Protein 6DUB (pdb70)

Secondary structure (P-SEA, 3-state):
ccccccaaaaaaaaaaaaaaaaccccccccccccccaaaaaaaaaaaaaaacccccccccccccccccccccccccccccccccccccccccaaaaaaaaaaaccccccccccccccccccccccccccbbbbccccccccaaaaaaaaaaaaaaccccbbbbbbbbbcccccccccccbbbbbcaaaaaaaaaaaccccccccccccccccccbbbbbbcc/cccaaaaaaaaaaaaaaaccccccccccccccaaaaaaaaaaaaaaaccccccbbbccccccccccccccccccccccccbbbbbcccaaaaaaaaaaaccccccccccccccccccccccccccbbbbccccccccaaaaaaaaaaaaaaccccbbbbbbbbbbccbbbbbcccbbbbbcaaaaaaaaaaacccccbbbbbccccccccbbbbbbcc/cccc/cccc

InterPro domains:
  IPR008576 Alpha-N-methyltransferase NTM1 [PF05891] (66-277)
  IPR008576 Alpha-N-methyltransferase NTM1 [PTHR12753] (60-278)
  IPR029063 S-adenosyl-L-methionine-dependent methyltransferase superfamily [G3DSA:3.40.50.150] (57-278)
  IPR029063 S-adenosyl-L-methionine-dependent methyltransferase superfamily [SSF53335] (60-277)

Solvent-accessible surface area: 20149 Å² total; per-residue (Å²): 34,6,100,54,10,38,61,9,83,91,14,1,36,37,40,4,89,70,74,48,100,142,21,83,31,65,53,100,12,46,1,43,136,21,61,108,9,10,61,33,1,20,114,16,0,87,105,5,2,173,91,31,18,35,55,136,64,134,1,30,49,55,16,0,0,3,1,22,10,5,1,0,10,10,0,77,57,4,0,9,96,59,3,97,28,0,5,0,0,13,53,19,86,56,6,8,123,56,0,97,94,33,4,132,153,44,26,138,57,12,89,30,62,28,61,110,14,7,48,136,10,93,1,28,156,122,99,0,3,0,0,0,0,11,47,21,3,10,21,5,14,63,82,28,0,51,42,0,0,40,58,0,91,89,0,12,71,135,78,5,5,0,0,0,0,10,18,6,8,236,115,28,58,95,47,46,40,91,9,0,11,15,15,8,16,42,110,52,3,71,30,10,2,159,117,9,48,5,95,53,78,17,76,67,114,12,76,66,33,52,133,121,11,22,67,2,50,1,0,0,0,84,84,44,72,2,77,138,6,4,36,36,24,3,87,84,70,47,109,143,22,82,32,65,52,101,12,47,1,44,135,20,58,108,10,12,76,34,0,11,109,9,0,47,111,2,3,149,78,36,16,30,53,138,89,112,2,29,50,72,13,0,0,3,1,21,9,5,1,0,9,10,0,75,61,2,0,10,92,58,6,94,28,0,2,0,0,12,52,20,96,60,7,3,111,61,0,96,98,36,4,139,148,56,23,141,54,12,97,28,66,36,56,109,15,7,47,133,10,91,2,46,150,112,99,0,3,0,0,0,0,12,48,21,4,8,21,5,6,30,171,28,0,49,41,0,0,40,59,0,120,83,0,12,58,124,107,4,6,0,0,0,0,10,16,3,8,193,84,36,38,96,58,40,56,95,11,2,11,8,14,6,16,45,114,66,3,95,15,10,1,159,124,9,47,5,88,41,81,14,50,78,108,4,98,63,37,53,177,120,13,22,19,3,57,5,0,0,0,74,16,58,173,64,14,57,173,68

Radius of gyration: 28.06 Å; Cα contacts (8 Å, |Δi|>4): 954; chains: 4; bounding box: 58×60×81 Å

Organism: Homo sapiens (NCBI:txid9606)

GO terms:
  GO:0071885 N-terminal protein N-methyltransferase activity (F, IDA)
  GO:0005634 nucleus (C, IDA)

Nearest PDB structures (foldseek):
  6dub-assembly2_B  TM=1.001E+00  e=4.608E-47  Homo sapiens
  5ubb-assembly1_A-2  TM=9.686E-01  e=2.635E-43  Homo sapiens
  6wh8-assembly1_B  TM=9.628E-01  e=1.482E-32  Homo sapiens
  6kdq-assembly1_A  TM=9.641E-01  e=3.650E-32  Homo sapiens
  2ex4-assembly1_B  TM=9.625E-01  e=4.287E-31  Homo sapiens

B-factor: mean 16.98, std 6.82, range [5.74, 83.51]

Structure (mmCIF, N/CA/C/O backbone):
data_6DUB
#
_entry.id   6DUB
#
_cell.length_a   44.359
_cell.length_b   44.359
_cell.length_c   262.058
_cell.angle_alpha   90.000
_cell.angle_beta   90.000
_cell.angle_gamma   90.000
#
_symmetry.space_group_name_H-M   'P 43'
#
loop_
_entity.id
_entity.type
_entity.pdbx_description
1 polymer 'Alpha N-terminal protein methyltransferase 1B'
2 polymer RCC1
3 non-polymer S-ADENOSYL-L-HOMOCYSTEINE
4 non-polymer GLYCEROL
5 non-polymer 'UNKNOWN ATOM OR ION'
6 water water
#
loop_
_atom_site.group_PDB
_atom_site.id
_atom_site.type_symbol
_atom_site.label_atom_id
_atom_site.label_alt_id
_atom_site.label_comp_id
_atom_site.label_asym_id
_atom_site.label_entity_id
_atom_site.label_seq_id
_atom_site.pdbx_PDB_ins_code
_atom_site.Cartn_x
_atom_site.Cartn_y
_atom_site.Cartn_z
_atom_site.occupancy
_atom_site.B_iso_or_equiv
_atom_site.auth_seq_id
_atom_site.auth_comp_id
_atom_site.auth_asym_id
_atom_site.auth_atom_id
_atom_site.pdbx_PDB_model_num
ATOM 1 N N A GLY A 1 1 ? 31.556 16.022 169.565 0.30 11.53 57 GLY A N 1
ATOM 2 C CA A GLY A 1 1 ? 32.315 14.768 169.766 0.30 17.07 57 GLY A CA 1
ATOM 3 C C . GLY A 1 1 ? 32.193 14.456 171.211 1.00 21.56 57 GLY A C 1
ATOM 4 O O . GLY A 1 1 ? 31.070 14.320 171.725 1.00 21.63 57 GLY A O 1
ATOM 5 N N . THR A 1 2 ? 33.310 14.365 171.897 1.00 17.74 58 THR A N 1
ATOM 6 C CA . THR A 1 2 ? 33.235 13.934 173.313 1.00 17.46 58 THR A CA 1
ATOM 7 C C . THR A 1 2 ? 33.417 15.050 174.311 1.00 18.42 58 THR A C 1
ATOM 8 O O . THR A 1 2 ? 33.517 14.784 175.493 1.00 17.70 58 THR A O 1
ATOM 12 N N . SER A 1 3 ? 33.477 16.306 173.879 1.00 17.46 59 SER A N 1
ATOM 13 C CA . SER A 1 3 ? 33.787 17.440 174.759 1.00 16.74 59 SER A CA 1
ATOM 14 C C . SER A 1 3 ? 32.750 17.573 175.880 1.00 18.03 59 SER A C 1
ATOM 15 O O . SER A 1 3 ? 33.103 17.953 177.003 1.00 22.96 59 SER A O 1
ATOM 18 N N . GLN A 1 4 ? 31.472 17.210 175.646 1.00 19.37 60 GLN A N 1
ATOM 19 C CA . GLN A 1 4 ? 30.460 17.336 176.724 1.00 20.41 60 GLN A CA 1
ATOM 20 C C . GLN A 1 4 ? 30.485 16.091 177.612 1.00 19.48 60 GLN A C 1
ATOM 21 O O . GLN A 1 4 ? 30.439 16.201 178.859 1.00 21.87 60 GLN A O 1
ATOM 23 N N . VAL A 1 5 ? 30.636 14.904 177.019 1.00 19.00 61 VAL A N 1
ATOM 24 C CA . VAL A 1 5 ? 30.548 13.709 177.806 1.00 20.04 61 VAL A CA 1
ATOM 25 C C . VAL A 1 5 ? 31.766 13.609 178.724 1.00 19.30 61 VAL A C 1
ATOM 26 O O . VAL A 1 5 ? 31.656 13.050 179.833 1.00 25.11 61 VAL A O 1
ATOM 30 N N . ILE A 1 6 ? 32.918 14.151 178.330 1.00 19.34 62 ILE A N 1
ATOM 31 C CA . ILE A 1 6 ? 34.115 14.114 179.153 1.00 24.64 62 ILE A CA 1
ATOM 32 C C . ILE A 1 6 ? 34.169 15.236 180.195 1.00 23.14 62 ILE A C 1
ATOM 33 O O . ILE A 1 6 ? 35.099 15.208 180.985 1.00 20.43 62 ILE A O 1
ATOM 35 N N . ASN A 1 7 ? 33.214 16.196 180.181 1.00 19.48 63 ASN A N 1
ATOM 36 C CA . ASN A 1 7 ? 33.069 17.193 181.233 1.00 17.30 63 ASN A CA 1
ATOM 37 C C . ASN A 1 7 ? 32.392 16.489 182.411 1.00 16.01 63 ASN A C 1
ATOM 38 O O . ASN A 1 7 ? 31.174 16.332 182.444 1.00 17.09 63 ASN A O 1
ATOM 43 N N . GLY A 1 8 ? 33.199 16.050 183.358 1.00 15.37 64 GLY A N 1
ATOM 44 C CA . GLY A 1 8 ? 32.730 15.234 184.437 1.00 15.31 64 GLY A CA 1
ATOM 45 C C . GLY A 1 8 ? 31.642 15.901 185.264 1.00 14.56 64 GLY A C 1
ATOM 46 O O . GLY A 1 8 ? 30.705 15.230 185.695 1.00 15.60 64 GLY A O 1
ATOM 47 N N . GLU A 1 9 ? 31.814 17.187 185.555 1.00 14.68 65 GLU A N 1
ATOM 48 C CA A GLU A 1 9 ? 30.836 17.938 186.293 0.50 15.06 65 GLU A CA 1
ATOM 49 C CA B GLU A 1 9 ? 30.822 17.866 186.335 0.50 15.01 65 GLU A CA 1
ATOM 50 C C . GLU A 1 9 ? 29.490 17.945 185.583 1.00 15.06 65 GLU A C 1
ATOM 51 O O . GLU A 1 9 ? 28.456 17.734 186.167 1.00 14.44 65 GLU A O 1
ATOM 59 N N . MET A 1 10 ? 29.530 18.302 184.305 1.00 14.32 66 MET A N 1
ATOM 60 C CA . MET A 1 10 ? 28.310 18.351 183.499 1.00 15.13 66 MET A CA 1
ATOM 61 C C . MET A 1 10 ? 27.617 17.016 183.490 1.00 15.09 66 MET A C 1
ATOM 62 O O . MET A 1 10 ? 26.405 16.949 183.648 1.00 14.60 66 MET A O 1
ATOM 67 N N . GLN A 1 11 ? 28.365 15.931 183.325 1.00 14.34 67 GLN A N 1
ATOM 68 C CA . GLN A 1 11 ? 27.762 14.598 183.278 1.00 15.48 67 GLN A CA 1
ATOM 69 C C . GLN A 1 11 ? 27.246 14.192 184.648 1.00 13.80 67 GLN A C 1
ATOM 70 O O . GLN A 1 11 ? 26.250 13.491 184.769 1.00 14.76 67 GLN A O 1
ATOM 76 N N . PHE A 1 12 ? 27.943 14.585 185.705 1.00 12.94 68 PHE A N 1
ATOM 77 C CA . PHE A 1 12 ? 27.511 14.275 187.074 1.00 13.58 68 PHE A CA 1
ATOM 78 C C . PHE A 1 12 ? 26.111 14.807 187.310 1.00 11.84 68 PHE A C 1
ATOM 79 O O . PHE A 1 12 ? 25.259 14.116 187.854 1.00 14.43 68 PHE A O 1
ATOM 87 N N . TYR A 1 13 ? 25.870 16.061 186.940 1.00 12.06 69 TYR A N 1
ATOM 88 C CA . TYR A 1 13 ? 24.559 16.642 187.103 1.00 12.70 69 TYR A CA 1
ATOM 89 C C . TYR A 1 13 ? 23.561 16.056 186.104 1.00 12.76 69 TYR A C 1
ATOM 90 O O . TYR A 1 13 ? 22.403 15.769 186.448 1.00 13.75 69 TYR A O 1
ATOM 99 N N . ALA A 1 14 ? 23.943 15.872 184.824 1.00 12.95 70 ALA A N 1
ATOM 100 C CA . ALA A 1 14 ? 23.016 15.368 183.829 1.00 13.54 70 ALA A CA 1
ATOM 101 C C . ALA A 1 14 ? 22.512 13.977 184.153 1.00 13.08 70 ALA A C 1
ATOM 102 O O . ALA A 1 14 ? 21.338 13.666 183.997 1.00 14.78 70 ALA A O 1
ATOM 104 N N . ARG A 1 15 ? 23.413 13.110 184.594 1.00 13.47 71 ARG A N 1
ATOM 105 C CA . ARG A 1 15 ? 23.038 11.744 184.920 1.00 13.50 71 ARG A CA 1
ATOM 106 C C . ARG A 1 15 ? 22.126 11.681 186.157 1.00 14.28 71 ARG A C 1
ATOM 107 O O . ARG A 1 15 ? 21.275 10.793 186.212 1.00 15.07 71 ARG A O 1
ATOM 115 N N . ALA A 1 16 ? 22.279 12.593 187.095 1.00 12.46 72 ALA A N 1
ATOM 116 C CA . ALA A 1 16 ? 21.400 12.602 188.259 1.00 11.68 72 ALA A CA 1
ATOM 117 C C . ALA A 1 16 ? 19.965 12.976 187.822 1.00 12.67 72 ALA A C 1
ATOM 118 O O . ALA A 1 16 ? 18.985 12.371 188.278 1.00 13.91 72 ALA A O 1
ATOM 120 N N . LYS A 1 17 ? 19.845 13.935 186.891 1.00 13.40 73 LYS A N 1
ATOM 121 C CA . LYS A 1 17 ? 18.521 14.285 186.386 1.00 14.93 73 LYS A CA 1
ATOM 122 C C . LYS A 1 17 ? 17.884 13.138 185.683 1.00 16.58 73 LYS A C 1
ATOM 123 O O . LYS A 1 17 ? 16.699 12.873 185.874 1.00 16.99 73 LYS A O 1
ATOM 129 N N . LEU A 1 18 ? 18.656 12.437 184.872 1.00 15.37 74 LEU A N 1
ATOM 130 C CA . LEU A 1 18 ? 18.106 11.282 184.176 1.00 16.15 74 LEU A CA 1
ATOM 131 C C . LEU A 1 18 ? 17.637 10.190 185.174 1.00 15.99 74 LEU A C 1
ATOM 132 O O . LEU A 1 18 ? 16.666 9.510 184.919 1.00 18.80 74 LEU A O 1
ATOM 137 N N . PHE A 1 19 ? 18.368 10.007 186.276 1.00 15.16 75 PHE A N 1
ATOM 138 C CA . PHE A 1 19 ? 17.954 9.069 187.294 1.00 13.89 75 PHE A CA 1
ATOM 139 C C . PHE A 1 19 ? 16.589 9.489 187.882 1.00 14.29 75 PHE A C 1
ATOM 140 O O . PHE A 1 19 ? 15.686 8.655 187.947 1.00 15.12 75 PHE A O 1
ATOM 148 N N . TYR A 1 20 ? 16.470 10.747 188.342 1.00 13.38 76 TYR A N 1
ATOM 149 C CA . TYR A 1 20 ? 15.250 11.135 189.017 1.00 13.86 76 TYR A CA 1
ATOM 150 C C . TYR A 1 20 ? 14.057 11.240 188.069 1.00 14.40 76 TYR A C 1
ATOM 151 O O . TYR A 1 20 ? 12.923 11.147 188.528 1.00 15.68 76 TYR A O 1
ATOM 160 N N . GLN A 1 21 ? 14.279 11.404 186.769 1.00 15.44 77 GLN A N 1
ATOM 161 C CA . GLN A 1 21 ? 13.198 11.322 185.803 1.00 17.60 77 GLN A CA 1
ATOM 162 C C . GLN A 1 21 ? 12.433 9.983 185.880 1.00 18.60 77 GLN A C 1
ATOM 163 O O . GLN A 1 21 ? 11.265 9.918 185.446 1.00 20.96 77 GLN A O 1
ATOM 169 N N . GLU A 1 22 ? 13.066 8.908 186.348 1.00 17.29 78 GLU A N 1
ATOM 170 C CA . GLU A 1 22 ? 12.454 7.590 186.412 1.00 18.39 78 GLU A CA 1
ATOM 171 C C . GLU A 1 22 ? 12.102 7.144 187.826 1.00 15.47 78 GLU A C 1
ATOM 172 O O . GLU A 1 22 ? 11.652 6.019 188.014 1.00 21.33 78 GLU A O 1
ATOM 178 N N . VAL A 1 23 ? 12.302 8.018 188.821 1.00 16.06 79 VAL A N 1
ATOM 179 C CA . VAL A 1 23 ? 11.953 7.714 190.213 1.00 15.07 79 VAL A CA 1
ATOM 180 C C . VAL A 1 23 ? 10.478 8.078 190.406 1.00 14.76 79 VAL A C 1
ATOM 181 O O . VAL A 1 23 ? 10.069 9.215 190.130 1.00 16.33 79 VAL A O 1
ATOM 185 N N . PRO A 1 24 ? 9.674 7.131 190.948 1.00 15.90 80 PRO A N 1
ATOM 186 C CA . PRO A 1 24 ? 8.264 7.485 191.206 1.00 17.54 80 PRO A CA 1
ATOM 187 C C . PRO A 1 24 ? 8.150 8.570 192.267 1.00 14.45 80 PRO A C 1
ATOM 188 O O . PRO A 1 24 ? 8.951 8.642 193.218 1.00 15.26 80 PRO A O 1
ATOM 192 N N . ALA A 1 25 ? 7.149 9.417 192.093 1.00 14.95 81 ALA A N 1
ATOM 193 C CA . ALA A 1 25 ? 6.937 10.552 192.975 1.00 14.95 81 ALA A CA 1
ATOM 194 C C . ALA A 1 25 ? 6.106 10.091 194.203 1.00 13.91 81 ALA A C 1
ATOM 195 O O . ALA A 1 25 ? 4.937 10.499 194.409 1.00 15.39 81 ALA A O 1
ATOM 197 N N . THR A 1 26 ? 6.740 9.253 195.011 1.00 13.56 82 THR A N 1
ATOM 198 C CA . THR A 1 26 ? 6.142 8.587 196.136 1.00 14.33 82 THR A CA 1
ATOM 199 C C . THR A 1 26 ? 7.197 8.457 197.244 1.00 13.52 82 THR A C 1
ATOM 200 O O . THR A 1 26 ? 8.393 8.610 196.998 1.00 13.04 82 THR A O 1
ATOM 204 N N . GLU A 1 27 ? 6.777 8.157 198.459 1.00 13.32 83 GLU A N 1
ATOM 205 C CA . GLU A 1 27 ? 7.702 7.993 199.553 1.00 13.49 83 GLU A CA 1
ATOM 206 C C . GLU A 1 27 ? 8.679 6.894 199.211 1.00 13.98 83 GLU A C 1
ATOM 207 O O . GLU A 1 27 ? 9.904 7.017 199.529 1.00 13.38 83 GLU A O 1
ATOM 213 N N . GLU A 1 28 ? 8.205 5.782 198.648 1.00 14.46 84 GLU A N 1
ATOM 214 C CA . GLU A 1 28 ? 9.147 4.733 198.260 1.00 14.35 84 GLU A CA 1
ATOM 215 C C . GLU A 1 28 ? 10.180 5.273 197.261 1.00 14.12 84 GLU A C 1
ATOM 216 O O . GLU A 1 28 ? 11.382 4.932 197.365 1.00 15.47 84 GLU A O 1
ATOM 222 N N . GLY A 1 29 ? 9.733 6.005 196.265 1.00 14.85 85 GLY A N 1
ATOM 223 C CA . GLY A 1 29 ? 10.688 6.602 195.331 1.00 15.37 85 GLY A CA 1
ATOM 224 C C . GLY A 1 29 ? 11.742 7.443 196.035 1.00 13.21 85 GLY A C 1
ATOM 225 O O . GLY A 1 29 ? 12.933 7.370 195.734 1.00 14.63 85 GLY A O 1
ATOM 226 N N . MET A 1 30 ? 11.328 8.240 197.003 1.00 12.65 86 MET A N 1
ATOM 227 C CA . MET A 1 30 ? 12.220 9.110 197.742 1.00 12.44 86 MET A CA 1
ATOM 228 C C . MET A 1 30 ? 13.280 8.358 198.509 1.00 12.01 86 MET A C 1
ATOM 229 O O . MET A 1 30 ? 14.439 8.783 198.628 1.00 14.95 86 MET A O 1
ATOM 234 N N . MET A 1 31 ? 12.858 7.197 199.023 1.00 11.76 87 MET A N 1
ATOM 235 C CA . MET A 1 31 ? 13.694 6.365 199.879 1.00 11.91 87 MET A CA 1
ATOM 236 C C . MET A 1 31 ? 14.563 5.348 199.108 1.00 12.48 87 MET A C 1
ATOM 237 O O . MET A 1 31 ? 15.295 4.576 199.745 1.00 12.83 87 MET A O 1
ATOM 242 N N . GLY A 1 32 ? 14.472 5.362 197.796 1.00 13.44 88 GLY A N 1
ATOM 243 C CA . GLY A 1 32 ? 15.243 4.417 197.020 1.00 14.90 88 GLY A CA 1
ATOM 244 C C . GLY A 1 32 ? 14.915 3.000 197.394 1.00 15.63 88 GLY A C 1
ATOM 245 O O . GLY A 1 32 ? 13.726 2.607 197.468 1.00 16.37 88 GLY A O 1
ATOM 246 N N . ASN A 1 33 ? 15.945 2.220 197.685 1.00 14.87 89 ASN A N 1
ATOM 247 C CA . ASN A 1 33 ? 15.706 0.833 198.038 1.00 14.67 89 ASN A CA 1
ATOM 248 C C . ASN A 1 33 ? 15.396 0.608 199.514 1.00 14.70 89 ASN A C 1
ATOM 249 O O . ASN A 1 33 ? 15.355 -0.579 199.947 1.00 17.08 89 ASN A O 1
ATOM 254 N N . PHE A 1 34 ? 15.088 1.667 200.258 1.00 13.66 90 PHE A N 1
ATOM 255 C CA . PHE A 1 34 ? 15.008 1.573 201.726 1.00 12.77 90 PHE A CA 1
ATOM 256 C C . PHE A 1 34 ? 13.752 2.207 202.350 1.00 12.52 90 PHE A C 1
ATOM 257 O O . PHE A 1 34 ? 13.856 2.919 203.383 1.00 13.68 90 PHE A O 1
ATOM 265 N N . ILE A 1 35 ? 12.577 1.987 201.790 1.00 12.71 91 ILE A N 1
ATOM 266 C CA . ILE A 1 35 ? 11.375 2.564 202.375 1.00 12.96 91 ILE A CA 1
ATOM 267 C C . ILE A 1 35 ? 11.194 2.215 203.850 1.00 13.35 91 ILE A C 1
ATOM 268 O O . ILE A 1 35 ? 10.696 3.036 204.626 1.00 14.08 91 ILE A O 1
ATOM 273 N N . GLU A 1 36 ? 11.611 1.015 204.246 1.00 13.90 92 GLU A N 1
ATOM 274 C CA . GLU A 1 36 ? 11.501 0.599 205.645 1.00 14.80 92 GLU A CA 1
ATOM 275 C C . GLU A 1 36 ? 12.338 1.442 206.603 1.00 14.07 92 GLU A C 1
ATOM 276 O O . GLU A 1 36 ? 12.116 1.382 207.817 1.00 15.33 92 GLU A O 1
ATOM 282 N N . LEU A 1 37 ? 13.275 2.259 206.095 1.00 12.04 93 LEU A N 1
ATOM 283 C CA . LEU A 1 37 ? 14.068 3.156 206.927 1.00 11.88 93 LEU A CA 1
ATOM 284 C C . LEU A 1 37 ? 13.494 4.553 207.038 1.00 10.56 93 LEU A C 1
ATOM 285 O O . LEU A 1 37 ? 14.031 5.339 207.796 1.00 11.02 93 LEU A O 1
ATOM 290 N N . SER A 1 38 ? 12.349 4.837 206.395 1.00 11.17 94 SER A N 1
ATOM 291 C CA . SER A 1 38 ? 11.756 6.157 206.534 1.00 11.10 94 SER A CA 1
ATOM 292 C C . SER A 1 38 ? 11.362 6.401 208.001 1.00 10.80 94 SER A C 1
ATOM 293 O O . SER A 1 38 ? 11.606 7.498 208.525 1.00 10.74 94 SER A O 1
ATOM 296 N N . SER A 1 39 ? 10.721 5.413 208.637 1.00 11.42 95 SER A N 1
ATOM 297 C CA . SER A 1 39 ? 10.304 5.565 210.015 1.00 11.83 95 SER A CA 1
ATOM 298 C C . SER A 1 39 ? 11.444 5.861 211.008 1.00 11.20 95 SER A C 1
ATOM 299 O O . SER A 1 39 ? 11.363 6.879 211.710 1.00 12.35 95 SER A O 1
ATOM 302 N N . PRO A 1 40 ? 12.534 5.069 211.038 1.00 10.78 96 PRO A N 1
ATOM 303 C CA . PRO A 1 40 ? 13.637 5.427 211.967 1.00 11.05 96 PRO A CA 1
ATOM 304 C C . PRO A 1 40 ? 14.303 6.749 211.561 1.00 9.99 96 PRO A C 1
ATOM 305 O O . PRO A 1 40 ? 14.779 7.477 212.428 1.00 10.24 96 PRO A O 1
ATOM 309 N N . ASP A 1 41 ? 14.373 7.053 210.249 1.00 9.54 97 ASP A N 1
ATOM 310 C CA . ASP A 1 41 ? 14.914 8.323 209.815 1.00 9.49 97 ASP A CA 1
ATOM 311 C C . ASP A 1 41 ? 14.138 9.464 210.445 1.00 8.96 97 ASP A C 1
ATOM 312 O O . ASP A 1 41 ? 14.683 10.394 211.000 1.00 9.35 97 ASP A O 1
ATOM 317 N N . ILE A 1 42 ? 12.827 9.424 210.317 1.00 9.17 98 ILE A N 1
ATOM 318 C CA . ILE A 1 42 ? 11.951 10.486 210.823 1.00 9.30 98 ILE A CA 1
ATOM 319 C C . ILE A 1 42 ? 12.092 10.617 212.332 1.00 9.04 98 ILE A C 1
ATOM 320 O O . ILE A 1 42 ? 12.190 11.720 212.848 1.00 9.46 98 ILE A O 1
ATOM 325 N N . GLN A 1 43 ? 12.076 9.482 213.033 1.00 9.47 99 GLN A N 1
ATOM 326 C CA . GLN A 1 43 ? 12.143 9.571 214.490 1.00 9.48 99 GLN A CA 1
ATOM 327 C C . GLN A 1 43 ? 13.435 10.230 214.935 1.00 9.38 99 GLN A C 1
ATOM 328 O O . GLN A 1 43 ? 13.436 11.033 215.871 1.00 10.33 99 GLN A O 1
ATOM 334 N N . ALA A 1 44 ? 14.550 9.884 214.289 1.00 9.70 100 ALA A N 1
ATOM 335 C CA . ALA A 1 44 ? 15.822 10.481 214.613 1.00 9.77 100 ALA A CA 1
ATOM 336 C C . ALA A 1 44 ? 15.842 11.975 214.293 1.00 9.97 100 ALA A C 1
ATOM 337 O O . ALA A 1 44 ? 16.362 12.806 215.070 1.00 10.21 100 ALA A O 1
ATOM 339 N N . SER A 1 45 ? 15.248 12.347 213.153 1.00 9.79 101 SER A N 1
ATOM 340 C CA . SER A 1 45 ? 15.160 13.749 212.802 1.00 9.32 101 SER A CA 1
ATOM 341 C C . SER A 1 45 ? 14.299 14.570 213.792 1.00 9.57 101 SER A C 1
ATOM 342 O O . SER A 1 45 ? 14.660 15.695 214.154 1.00 10.01 101 SER A O 1
ATOM 345 N N . GLN A 1 46 ? 13.193 13.993 214.233 1.00 10.29 102 GLN A N 1
ATOM 346 C CA . GLN A 1 46 ? 12.359 14.650 215.225 1.00 10.18 102 GLN A CA 1
ATOM 347 C C . GLN A 1 46 ? 13.118 14.903 216.527 1.00 10.82 102 GLN A C 1
ATOM 348 O O . GLN A 1 46 ? 13.021 15.994 217.110 1.00 12.31 102 GLN A O 1
ATOM 354 N N . LYS A 1 47 ? 13.871 13.884 216.969 1.00 10.98 103 LYS A N 1
ATOM 355 C CA . LYS A 1 47 ? 14.631 13.963 218.227 1.00 12.23 103 LYS A CA 1
ATOM 356 C C . LYS A 1 47 ? 15.742 14.984 218.129 1.00 11.46 103 LYS A C 1
ATOM 357 O O . LYS A 1 47 ? 16.059 15.637 219.105 1.00 13.91 103 LYS A O 1
ATOM 363 N N . PHE A 1 48 ? 16.368 15.075 216.961 1.00 10.02 104 PHE A N 1
ATOM 364 C CA . PHE A 1 48 ? 17.498 16.015 216.778 1.00 11.06 104 PHE A CA 1
ATOM 365 C C . PHE A 1 48 ? 16.978 17.436 216.641 1.00 10.61 104 PHE A C 1
ATOM 366 O O . PHE A 1 48 ? 17.488 18.339 217.307 1.00 12.35 104 PHE A O 1
ATOM 374 N N . LEU A 1 49 ? 15.990 17.654 215.759 1.00 10.89 105 LEU A N 1
ATOM 375 C CA . LEU A 1 49 ? 15.487 19.010 215.496 1.00 11.37 105 LEU A CA 1
ATOM 376 C C . LEU A 1 49 ? 15.084 19.745 216.763 1.00 10.89 105 LEU A C 1
ATOM 377 O O . LEU A 1 49 ? 15.385 20.924 216.945 1.00 11.92 105 LEU A O 1
ATOM 382 N N . ARG A 1 50 ? 14.423 19.015 217.664 1.00 10.83 106 ARG A N 1
ATOM 383 C CA . ARG A 1 50 ? 13.815 19.661 218.831 1.00 11.38 106 ARG A CA 1
ATOM 384 C C . ARG A 1 50 ? 14.885 20.183 219.803 1.00 12.20 106 ARG A C 1
ATOM 385 O O . ARG A 1 50 ? 14.574 21.040 220.628 1.00 13.97 106 ARG A O 1
ATOM 393 N N . LYS A 1 51 ? 16.124 19.724 219.677 1.00 11.52 107 LYS A N 1
ATOM 394 C CA . LYS A 1 51 ? 17.192 20.207 220.518 1.00 13.48 107 LYS A CA 1
ATOM 395 C C . LYS A 1 51 ? 17.688 21.584 220.077 1.00 13.06 107 LYS A C 1
ATOM 396 O O . LYS A 1 51 ? 18.377 22.256 220.860 1.00 18.01 107 LYS A O 1
ATOM 402 N N . PHE A 1 52 ? 17.313 22.043 218.881 1.00 13.53 108 PHE A N 1
ATOM 403 C CA . PHE A 1 52 ? 17.891 23.275 218.321 1.00 14.14 108 PHE A CA 1
ATOM 404 C C . PHE A 1 52 ? 16.872 24.312 218.019 1.00 14.43 108 PHE A C 1
ATOM 405 O O . PHE A 1 52 ? 17.260 25.394 217.530 1.00 16.40 108 PHE A O 1
ATOM 413 N N . VAL A 1 53 ? 15.585 24.055 218.251 1.00 14.90 109 VAL A N 1
ATOM 414 C CA . VAL A 1 53 ? 14.551 25.044 218.059 1.00 17.11 109 VAL A CA 1
ATOM 415 C C . VAL A 1 53 ? 13.781 25.307 219.350 1.00 22.16 109 VAL A C 1
ATOM 416 O O . VAL A 1 53 ? 13.788 24.498 220.295 1.00 21.59 109 VAL A O 1
ATOM 420 N N . GLY A 1 54 ? 13.101 26.454 219.400 1.00 23.05 110 GLY A N 1
ATOM 421 C CA . GLY A 1 54 ? 12.342 26.813 220.608 1.00 33.67 110 GLY A CA 1
ATOM 422 C C . GLY A 1 54 ? 13.056 27.595 221.723 1.00 37.76 110 GLY A C 1
ATOM 423 O O . GLY A 1 54 ? 14.063 27.168 222.267 1.00 36.34 110 GLY A O 1
ATOM 424 N N . GLY A 1 55 ? 12.517 28.744 222.112 1.00 41.82 111 GLY A N 1
ATOM 425 C CA . GLY A 1 55 ? 13.045 29.416 223.275 1.00 46.60 111 GLY A CA 1
ATOM 426 C C . GLY A 1 55 ? 14.395 30.101 223.068 1.00 44.59 111 GLY A C 1
ATOM 427 O O . GLY A 1 55 ? 14.956 30.042 221.970 1.00 74.48 111 GLY A O 1
ATOM 428 N N A PRO A 1 56 ? 15.009 30.570 224.172 0.50 39.67 112 PRO A N 1
ATOM 429 N N B PRO A 1 56 ? 14.823 30.885 224.078 0.50 41.27 112 PRO A N 1
ATOM 430 C CA A PRO A 1 56 ? 16.191 31.453 224.198 0.50 36.84 112 PRO A CA 1
ATOM 431 C CA B PRO A 1 56 ? 15.836 31.953 224.034 0.50 38.98 112 PRO A CA 1
ATOM 432 C C A PRO A 1 56 ? 17.428 31.001 223.416 0.50 36.11 112 PRO A C 1
ATOM 433 C C B PRO A 1 56 ? 17.142 31.677 223.288 0.50 28.10 112 PRO A C 1
ATOM 434 O O A PRO A 1 56 ? 18.034 29.980 223.754 0.50 45.15 112 PRO A O 1
ATOM 435 O O B PRO A 1 56 ? 17.690 32.536 222.717 0.50 52.41 112 PRO A O 1
ATOM 442 N N A GLY A 1 57 ? 17.790 31.803 222.407 0.50 26.29 113 GLY A N 1
ATOM 443 N N B GLY A 1 57 ? 17.632 30.448 223.426 0.50 30.97 113 GLY A N 1
ATOM 444 C CA A GLY A 1 57 ? 19.042 31.680 221.627 0.50 22.74 113 GLY A CA 1
ATOM 445 C CA B GLY A 1 57 ? 18.917 30.070 222.847 0.50 25.91 113 GLY A CA 1
ATOM 446 C C A GLY A 1 57 ? 18.939 30.584 220.569 0.50 26.28 113 GLY A C 1
ATOM 447 C C B GLY A 1 57 ? 18.731 29.000 221.794 0.50 23.81 113 GLY A C 1
ATOM 448 O O A GLY A 1 57 ? 19.775 30.501 219.667 0.50 29.22 113 GLY A O 1
ATOM 449 O O B GLY A 1 57 ? 19.569 28.111 221.649 0.50 31.26 113 GLY A O 1
ATOM 450 N N A ARG A 1 58 ? 17.885 29.765 220.677 0.50 28.30 114 ARG A N 1
ATOM 451 N N B ARG A 1 58 ? 17.610 29.090 221.066 0.50 24.16 114 ARG A N 1
ATOM 452 C CA A ARG A 1 58 ? 17.644 28.566 219.830 0.50 25.34 114 ARG A CA 1
ATOM 453 C CA B ARG A 1 58 ? 17.345 28.238 219.917 0.50 20.85 114 ARG A CA 1
ATOM 454 C C . ARG A 1 58 ? 16.798 29.010 218.645 1.00 19.46 114 ARG A C 1
ATOM 455 O O . ARG A 1 58 ? 16.330 30.159 218.669 1.00 23.05 114 ARG A O 1
ATOM 470 N N . ALA A 1 59 ? 16.735 28.265 217.527 1.00 17.95 115 ALA A N 1
ATOM 471 C CA . ALA A 1 59 ? 16.103 28.789 216.323 1.00 15.87 115 ALA A CA 1
ATOM 472 C C . ALA A 1 59 ? 14.614 28.950 216.526 1.00 13.94 115 ALA A C 1
ATOM 473 O O . ALA A 1 59 ? 13.995 28.246 217.353 1.00 16.29 115 ALA A O 1
ATOM 475 N N . GLY A 1 60 ? 14.005 29.847 215.750 1.00 15.15 116 GLY A N 1
ATOM 476 C CA . GLY A 1 60 ? 12.581 30.017 215.749 1.00 14.10 116 GLY A CA 1
ATOM 477 C C . GLY A 1 60 ? 11.855 28.919 215.049 1.00 14.74 116 GLY A C 1
ATOM 478 O O . GLY A 1 60 ? 12.480 27.995 214.507 1.00 15.49 116 GLY A O 1
ATOM 479 N N . THR A 1 61 ? 10.549 29.067 215.033 1.00 14.99 117 THR A N 1
ATOM 480 C CA . THR A 1 61 ? 9.680 28.019 214.468 1.00 15.70 117 THR A CA 1
ATOM 481 C C . THR A 1 61 ? 8.669 28.569 213.466 1.00 16.40 117 THR A C 1
ATOM 482 O O . THR A 1 61 ? 7.607 27.987 213.285 1.00 15.63 117 THR A O 1
ATOM 486 N N . ASP A 1 62 ? 8.983 29.690 212.828 1.00 16.10 118 ASP A N 1
ATOM 487 C CA A ASP A 1 62 ? 8.047 30.263 211.887 0.50 14.93 118 ASP A CA 1
ATOM 488 C CA B ASP A 1 62 ? 8.070 30.303 211.845 0.50 14.81 118 ASP A CA 1
ATOM 489 C C . ASP A 1 62 ? 8.201 29.686 210.450 1.00 13.81 118 ASP A C 1
ATOM 490 O O . ASP A 1 62 ? 7.194 29.430 209.798 1.00 16.86 118 ASP A O 1
ATOM 495 N N . CYS A 1 63 ? 9.430 29.503 209.952 1.00 14.45 119 CYS A N 1
ATOM 496 C CA . CYS A 1 63 ? 9.572 29.143 208.544 1.00 13.98 119 CYS A CA 1
ATOM 497 C C . CYS A 1 63 ? 10.810 28.290 208.308 1.00 12.20 119 CYS A C 1
ATOM 498 O O . CYS A 1 63 ? 11.891 28.563 208.799 1.00 13.73 119 CYS A O 1
ATOM 501 N N . ALA A 1 64 ? 10.608 27.199 207.565 1.00 11.63 120 ALA A N 1
ATOM 502 C CA . ALA A 1 64 ? 11.715 26.310 207.186 1.00 10.60 120 ALA A CA 1
ATOM 503 C C . ALA A 1 64 ? 11.747 26.092 205.691 1.00 11.04 120 ALA A C 1
ATOM 504 O O . ALA A 1 64 ? 10.717 26.152 205.032 1.00 12.15 120 ALA A O 1
ATOM 506 N N . LEU A 1 65 ? 12.955 25.788 205.207 1.00 10.33 121 LEU A N 1
ATOM 507 C CA . LEU A 1 65 ? 13.195 25.429 203.802 1.00 11.21 121 LEU A CA 1
ATOM 508 C C . LEU A 1 65 ? 13.617 23.961 203.734 1.00 11.16 121 LEU A C 1
ATOM 509 O O . LEU A 1 65 ? 14.560 23.553 204.413 1.00 12.01 121 LEU A O 1
ATOM 514 N N . ASP A 1 66 ? 12.987 23.212 202.864 1.00 9.80 122 ASP A N 1
ATOM 515 C CA . ASP A 1 66 ? 13.256 21.797 202.639 1.00 10.38 122 ASP A CA 1
ATOM 516 C C . ASP A 1 66 ? 14.000 21.672 201.293 1.00 9.83 122 ASP A C 1
ATOM 517 O O . ASP A 1 66 ? 13.402 21.858 200.246 1.00 10.81 122 ASP A O 1
ATOM 522 N N . CYS A 1 67 ? 15.330 21.451 201.379 1.00 10.33 123 CYS A N 1
ATOM 523 C CA . CYS A 1 67 ? 16.206 21.476 200.204 1.00 10.76 123 CYS A CA 1
ATOM 524 C C . CYS A 1 67 ? 16.353 20.053 199.653 1.00 10.57 123 CYS A C 1
ATOM 525 O O . CYS A 1 67 ? 16.622 19.087 200.369 1.00 11.60 123 CYS A O 1
ATOM 528 N N . GLY A 1 68 ? 16.329 19.929 198.309 1.00 10.32 124 GLY A N 1
ATOM 529 C CA . GLY A 1 68 ? 16.263 18.626 197.713 1.00 10.41 124 GLY A CA 1
ATOM 530 C C . GLY A 1 68 ? 15.004 17.927 198.249 1.00 9.77 124 GLY A C 1
ATOM 531 O O . GLY A 1 68 ? 15.041 16.733 198.639 1.00 11.02 124 GLY A O 1
ATOM 532 N N . SER A 1 69 ? 13.876 18.661 198.292 1.00 9.72 125 SER A N 1
ATOM 533 C CA . SER A 1 69 ? 12.689 18.186 199.002 1.00 10.10 125 SER A CA 1
ATOM 534 C C . SER A 1 69 ? 12.141 16.907 198.430 1.00 9.90 125 SER A C 1
ATOM 535 O O . SER A 1 69 ? 11.371 16.220 199.129 1.00 10.49 125 SER A O 1
ATOM 538 N N . GLY A 1 70 ? 12.297 16.690 197.132 1.00 10.52 126 GLY A N 1
ATOM 539 C CA . GLY A 1 70 ? 11.466 15.704 196.470 1.00 10.99 126 GLY A CA 1
ATOM 540 C C . GLY A 1 70 ? 10.003 16.122 196.649 1.00 10.36 126 GLY A C 1
ATOM 541 O O . GLY A 1 70 ? 9.646 17.306 196.593 1.00 11.25 126 GLY A O 1
ATOM 542 N N . ILE A 1 71 ? 9.184 15.107 196.905 1.00 11.06 127 ILE A N 1
ATOM 543 C CA . ILE A 1 71 ? 7.727 15.346 197.125 1.00 11.59 127 ILE A CA 1
ATOM 544 C C . ILE A 1 71 ? 7.417 15.973 198.485 1.00 11.42 127 ILE A C 1
ATOM 545 O O . ILE A 1 71 ? 6.244 16.328 198.746 1.00 12.57 127 ILE A O 1
ATOM 550 N N . GLY A 1 72 ? 8.431 16.139 199.338 1.00 10.83 128 GLY A N 1
ATOM 551 C CA . GLY A 1 72 ? 8.250 16.731 200.648 1.00 11.33 128 GLY A CA 1
ATOM 552 C C . GLY A 1 72 ? 8.085 15.797 201.813 1.00 10.09 128 GLY A C 1
ATOM 553 O O . GLY A 1 72 ? 7.447 16.150 202.821 1.00 10.97 128 GLY A O 1
ATOM 554 N N . ARG A 1 73 ? 8.709 14.620 201.763 1.00 10.97 129 ARG A N 1
ATOM 555 C CA . ARG A 1 73 ? 8.632 13.673 202.886 1.00 10.82 129 ARG A CA 1
ATOM 556 C C . ARG A 1 73 ? 9.104 14.297 204.208 1.00 10.63 129 ARG A C 1
ATOM 557 O O . ARG A 1 73 ? 8.480 14.110 205.251 1.00 11.01 129 ARG A O 1
ATOM 565 N N . VAL A 1 74 ? 10.223 15.048 204.169 1.00 9.97 130 VAL A N 1
ATOM 566 C CA . VAL A 1 74 ? 10.702 15.671 205.374 1.00 10.11 130 VAL A CA 1
ATOM 567 C C . VAL A 1 74 ? 9.746 16.795 205.814 1.00 9.46 130 VAL A C 1
ATOM 568 O O . VAL A 1 74 ? 9.474 16.938 206.997 1.00 9.92 130 VAL A O 1
ATOM 572 N N . SER A 1 75 ? 9.254 17.577 204.859 1.00 10.85 131 SER A N 1
ATOM 573 C CA . SER A 1 75 ? 8.261 18.596 205.191 1.00 11.34 131 SER A CA 1
ATOM 574 C C . SER A 1 75 ? 7.035 18.024 205.876 1.00 10.11 131 SER A C 1
ATOM 575 O O . SER A 1 75 ? 6.604 18.544 206.904 1.00 11.04 131 SER A O 1
ATOM 578 N N . LYS A 1 76 ? 6.480 16.934 205.361 1.00 10.31 132 LYS A N 1
ATOM 579 C CA . LYS A 1 76 ? 5.267 16.354 205.979 1.00 10.96 132 LYS A CA 1
ATOM 580 C C . LYS A 1 76 ? 5.582 15.832 207.372 1.00 10.72 132 LYS A C 1
ATOM 581 O O . LYS A 1 76 ? 4.849 16.092 208.351 1.00 11.69 132 LYS A O 1
ATOM 587 N N . HIS A 1 77 ? 6.656 15.067 207.487 1.00 10.41 133 HIS A N 1
ATOM 588 C CA . HIS A 1 77 ? 6.811 14.283 208.700 1.00 10.83 133 HIS A CA 1
ATOM 589 C C . HIS A 1 77 ? 7.617 14.982 209.794 1.00 10.75 133 HIS A C 1
ATOM 590 O O . HIS A 1 77 ? 7.493 14.614 210.962 1.00 11.78 133 HIS A O 1
ATOM 597 N N . VAL A 1 78 ? 8.462 15.940 209.418 1.00 10.11 134 VAL A N 1
ATOM 598 C CA . VAL A 1 78 ? 9.413 16.576 210.351 1.00 10.72 134 VAL A CA 1
ATOM 599 C C . VAL A 1 78 ? 9.147 18.064 210.508 1.00 10.30 134 VAL A C 1
ATOM 600 O O . VAL A 1 78 ? 9.151 18.582 211.623 1.00 11.43 134 VAL A O 1
ATOM 604 N N . LEU A 1 79 ? 9.002 18.787 209.394 1.00 10.33 135 LEU A N 1
ATOM 605 C CA . LEU A 1 79 ? 8.984 20.238 209.443 1.00 10.17 135 LEU A CA 1
ATOM 606 C C . LEU A 1 79 ? 7.622 20.848 209.724 1.00 10.91 135 LEU A C 1
ATOM 607 O O . LEU A 1 79 ? 7.469 21.652 210.637 1.00 12.09 135 LEU A O 1
ATOM 612 N N . LEU A 1 80 ? 6.622 20.461 208.951 1.00 10.61 136 LEU A N 1
ATOM 613 C CA . LEU A 1 80 ? 5.293 21.036 209.111 1.00 11.67 136 LEU A CA 1
ATOM 614 C C . LEU A 1 80 ? 4.681 20.857 210.499 1.00 13.05 136 LEU A C 1
ATOM 615 O O . LEU A 1 80 ? 3.943 21.729 210.951 1.00 14.50 136 LEU A O 1
ATOM 620 N N . PRO A 1 81 ? 5.022 19.792 211.249 1.00 11.84 137 PRO A N 1
ATOM 621 C CA . PRO A 1 81 ? 4.508 19.677 212.613 1.00 13.12 137 PRO A CA 1
ATOM 622 C C . PRO A 1 81 ? 5.132 20.641 213.591 1.00 13.40 137 PRO A C 1
ATOM 623 O O . PRO A 1 81 ? 4.631 20.779 214.719 1.00 15.12 137 PRO A O 1
ATOM 627 N N . VAL A 1 82 ? 6.227 21.300 213.191 1.00 13.19 138 VAL A N 1
ATOM 628 C CA . VAL A 1 82 ? 6.988 22.198 214.042 1.00 12.72 138 VAL A CA 1
ATOM 629 C C . VAL A 1 82 ? 6.913 23.656 213.604 1.00 13.43 138 VAL A C 1
ATOM 630 O O . VAL A 1 82 ? 6.839 24.539 214.461 1.00 15.93 138 VAL A O 1
ATOM 634 N N . PHE A 1 83 ? 6.973 23.899 212.292 1.00 12.61 139 PHE A N 1
ATOM 635 C CA . PHE A 1 83 ? 7.065 25.271 211.731 1.00 12.36 139 PHE A CA 1
ATOM 636 C C . PHE A 1 83 ? 5.708 25.724 211.243 1.00 14.24 139 PHE A C 1
ATOM 637 O O . PHE A 1 83 ? 4.942 24.908 210.710 1.00 16.39 139 PHE A O 1
ATOM 645 N N . ASN A 1 84 ? 5.469 27.037 211.313 1.00 13.96 140 ASN A N 1
ATOM 646 C CA . ASN A 1 84 ? 4.220 27.569 210.811 1.00 16.62 140 ASN A CA 1
ATOM 647 C C . ASN A 1 84 ? 4.113 27.512 209.300 1.00 18.30 140 ASN A C 1
ATOM 648 O O . ASN A 1 84 ? 3.004 27.490 208.790 1.00 22.95 140 ASN A O 1
ATOM 653 N N . SER A 1 85 ? 5.229 27.569 208.591 1.00 16.55 141 SER A N 1
ATOM 654 C CA . SER A 1 85 ? 5.238 27.373 207.161 1.00 18.24 141 SER A CA 1
ATOM 655 C C . SER A 1 85 ? 6.541 26.823 206.696 1.00 14.07 141 SER A C 1
ATOM 656 O O . SER A 1 85 ? 7.573 26.924 207.362 1.00 14.08 141 SER A O 1
ATOM 659 N N . VAL A 1 86 ? 6.486 26.261 205.507 1.00 12.82 142 VAL A N 1
ATOM 660 C CA A VAL A 1 86 ? 7.633 25.681 204.903 0.50 13.15 142 VAL A CA 1
ATOM 661 C CA B VAL A 1 86 ? 7.673 25.722 204.825 0.50 12.54 142 VAL A CA 1
ATOM 662 C C . VAL A 1 86 ? 7.667 26.113 203.388 1.00 12.29 142 VAL A C 1
ATOM 663 O O . VAL A 1 86 ? 6.625 26.483 202.793 1.00 14.08 142 VAL A O 1
ATOM 670 N N . GLU A 1 87 ? 8.872 26.062 202.809 1.00 12.06 143 GLU A N 1
ATOM 671 C CA . GLU A 1 87 ? 9.061 26.166 201.390 1.00 12.86 143 GLU A CA 1
ATOM 672 C C . GLU A 1 87 ? 9.904 24.985 200.956 1.00 11.76 143 GLU A C 1
ATOM 673 O O . GLU A 1 87 ? 10.738 24.512 201.714 1.00 12.25 143 GLU A O 1
ATOM 679 N N . LEU A 1 88 ? 9.724 24.582 199.719 1.00 11.15 144 LEU A N 1
ATOM 680 C CA . LEU A 1 88 ? 10.456 23.463 199.129 1.00 11.24 144 LEU A CA 1
ATOM 681 C C . LEU A 1 88 ? 11.310 23.965 198.005 1.00 10.87 144 LEU A C 1
ATOM 682 O O . LEU A 1 88 ? 10.925 24.848 197.269 1.00 13.24 144 LEU A O 1
ATOM 687 N N . VAL A 1 89 ? 12.510 23.351 197.873 1.00 10.26 145 VAL A N 1
ATOM 688 C CA . VAL A 1 89 ? 13.290 23.545 196.667 1.00 10.72 145 VAL A CA 1
ATOM 689 C C . VAL A 1 89 ? 13.778 22.214 196.177 1.00 10.27 145 VAL A C 1
ATOM 690 O O . VAL A 1 89 ? 14.325 21.410 196.927 1.00 11.07 145 VAL A O 1
ATOM 694 N N . ASP A 1 90 ? 13.575 21.967 194.888 1.00 11.39 146 ASP A N 1
ATOM 695 C CA . ASP A 1 90 ? 14.010 20.743 194.216 1.00 11.20 146 ASP A CA 1
ATOM 696 C C . ASP A 1 90 ? 14.205 21.000 192.743 1.00 11.68 146 ASP A C 1
ATOM 697 O O . ASP A 1 90 ? 13.524 21.875 192.204 1.00 13.22 146 ASP A O 1
ATOM 702 N N . MET A 1 91 ? 15.098 20.267 192.094 1.00 11.32 147 MET A N 1
ATOM 703 C CA . MET A 1 91 ? 15.257 20.437 190.652 1.00 11.52 147 MET A CA 1
ATOM 704 C C . MET A 1 91 ? 14.145 19.830 189.828 1.00 14.16 147 MET A C 1
ATOM 705 O O . MET A 1 91 ? 14.026 20.201 188.641 1.00 15.31 147 MET A O 1
ATOM 710 N N . MET A 1 92 ? 13.381 18.896 190.384 1.00 13.24 148 MET A N 1
ATOM 711 C CA . MET A 1 92 ? 12.385 18.159 189.584 1.00 14.58 148 MET A CA 1
ATOM 712 C C . MET A 1 92 ? 11.022 18.783 189.692 1.00 13.73 148 MET A C 1
ATOM 713 O O . MET A 1 92 ? 10.356 18.703 190.721 1.00 13.92 148 MET A O 1
ATOM 718 N N . GLU A 1 93 ? 10.547 19.323 188.577 1.00 15.77 149 GLU A N 1
ATOM 719 C CA . GLU A 1 93 ? 9.189 19.864 188.508 1.00 16.44 149 GLU A CA 1
ATOM 720 C C . GLU A 1 93 ? 8.186 18.755 188.854 1.00 16.54 149 GLU A C 1
ATOM 721 O O . GLU A 1 93 ? 7.179 19.022 189.517 1.00 18.84 149 GLU A O 1
ATOM 726 N N . SER A 1 94 ? 8.445 17.540 188.404 1.00 17.58 150 SER A N 1
ATOM 727 C CA . SER A 1 94 ? 7.574 16.364 188.644 1.00 17.73 150 SER A CA 1
ATOM 728 C C . SER A 1 94 ? 7.315 16.195 190.154 1.00 17.20 150 SER A C 1
ATOM 729 O O . SER A 1 94 ? 6.173 15.977 190.629 1.00 16.77 150 SER A O 1
ATOM 732 N N . PHE A 1 95 ? 8.376 16.296 190.951 1.00 14.51 151 PHE A N 1
ATOM 733 C CA . PHE A 1 95 ? 8.242 16.060 192.379 1.00 12.50 151 PHE A CA 1
ATOM 734 C C . PHE A 1 95 ? 7.546 17.209 193.031 1.00 13.55 151 PHE A C 1
ATOM 735 O O . PHE A 1 95 ? 6.750 17.007 193.965 1.00 13.99 151 PHE A O 1
ATOM 743 N N . LEU A 1 96 ? 7.838 18.424 192.598 1.00 13.89 152 LEU A N 1
ATOM 744 C CA . LEU A 1 96 ? 7.225 19.617 193.208 1.00 13.44 152 LEU A CA 1
ATOM 745 C C . LEU A 1 96 ? 5.717 19.693 192.861 1.00 15.17 152 LEU A C 1
ATOM 746 O O . LEU A 1 96 ? 4.890 20.117 193.677 1.00 16.41 152 LEU A O 1
ATOM 751 N N . LEU A 1 97 ? 5.323 19.230 191.662 1.00 15.32 153 LEU A N 1
ATOM 752 C CA . LEU A 1 97 ? 3.903 19.115 191.313 1.00 16.63 153 LEU A CA 1
ATOM 753 C C . LEU A 1 97 ? 3.234 18.091 192.255 1.00 15.32 153 LEU A C 1
ATOM 754 O O . LEU A 1 97 ? 2.153 18.322 192.776 1.00 16.18 153 LEU A O 1
ATOM 759 N N . GLU A 1 98 ? 3.817 16.934 192.416 1.00 15.27 154 GLU A N 1
ATOM 760 C CA . GLU A 1 98 ? 3.244 15.914 193.282 1.00 15.64 154 GLU A CA 1
ATOM 761 C C . GLU A 1 98 ? 3.224 16.359 194.729 1.00 14.07 154 GLU A C 1
ATOM 762 O O . GLU A 1 98 ? 2.299 16.019 195.496 1.00 14.58 154 GLU A O 1
ATOM 768 N N . ALA A 1 99 ? 4.208 17.162 195.123 1.00 12.99 155 ALA A N 1
ATOM 769 C CA . ALA A 1 99 ? 4.220 17.689 196.486 1.00 13.83 155 ALA A CA 1
ATOM 770 C C . ALA A 1 99 ? 2.942 18.433 196.838 1.00 13.31 155 ALA A C 1
ATOM 771 O O . ALA A 1 99 ? 2.516 18.407 198.010 1.00 13.63 155 ALA A O 1
ATOM 773 N N . GLN A 1 100 ? 2.337 19.137 195.884 1.00 15.14 156 GLN A N 1
ATOM 774 C CA . GLN A 1 100 ? 1.085 19.828 196.138 1.00 15.82 156 GLN A CA 1
ATOM 775 C C . GLN A 1 100 ? 0.015 18.853 196.552 1.00 15.55 156 GLN A C 1
ATOM 776 O O . GLN A 1 100 ? -0.874 19.208 197.307 1.00 18.32 156 GLN A O 1
ATOM 782 N N . ASN A 1 101 ? 0.018 17.644 196.017 1.00 14.76 157 ASN A N 1
ATOM 783 C CA . ASN A 1 101 ? -0.942 16.616 196.434 1.00 15.60 157 ASN A CA 1
ATOM 784 C C . ASN A 1 101 ? -0.501 15.953 197.734 1.00 14.02 157 ASN A C 1
ATOM 785 O O . ASN A 1 101 ? -1.289 15.778 198.651 1.00 14.82 157 ASN A O 1
ATOM 790 N N . TYR A 1 102 ? 0.763 15.527 197.806 1.00 12.96 158 TYR A N 1
ATOM 791 C CA . TYR A 1 102 ? 1.286 14.872 199.012 1.00 12.05 158 TYR A CA 1
ATOM 792 C C . TYR A 1 102 ? 1.093 15.732 200.253 1.00 12.52 158 TYR A C 1
ATOM 793 O O . TYR A 1 102 ? 0.820 15.176 201.326 1.00 13.30 158 TYR A O 1
ATOM 802 N N . LEU A 1 103 ? 1.316 17.052 200.135 1.00 12.84 159 LEU A N 1
ATOM 803 C CA . LEU A 1 103 ? 1.228 17.985 201.266 1.00 11.93 159 LEU A CA 1
ATOM 804 C C . LEU A 1 103 ? -0.128 18.701 201.385 1.00 12.74 159 LEU A C 1
ATOM 805 O O . LEU A 1 103 ? -0.267 19.685 202.094 1.00 14.92 159 LEU A O 1
ATOM 810 N N . GLN A 1 104 ? -1.130 18.194 200.658 1.00 12.83 160 GLN A N 1
ATOM 811 C CA A GLN A 1 104 ? -2.397 18.951 200.547 0.50 14.63 160 GLN A CA 1
ATOM 812 C CA B GLN A 1 104 ? -2.413 18.914 200.533 0.50 14.01 160 GLN A CA 1
ATOM 813 C C . GLN A 1 104 ? -2.996 19.273 201.900 1.00 14.89 160 GLN A C 1
ATOM 814 O O . GLN A 1 104 ? -3.594 20.343 202.074 1.00 16.78 160 GLN A O 1
ATOM 825 N N . VAL A 1 105 ? -2.898 18.353 202.867 1.00 14.56 161 VAL A N 1
ATOM 826 C CA . VAL A 1 105 ? -3.580 18.572 204.151 1.00 15.70 161 VAL A CA 1
ATOM 827 C C . VAL A 1 105 ? -3.091 19.868 204.772 1.00 15.95 161 VAL A C 1
ATOM 828 O O . VAL A 1 105 ? -3.871 20.579 205.412 1.00 19.41 161 VAL A O 1
ATOM 832 N N . LYS A 1 106 ? -1.807 20.198 204.592 1.00 15.44 162 LYS A N 1
ATOM 833 C CA A LYS A 1 106 ? -1.256 21.489 205.040 0.50 18.18 162 LYS A CA 1
ATOM 834 C CA B LY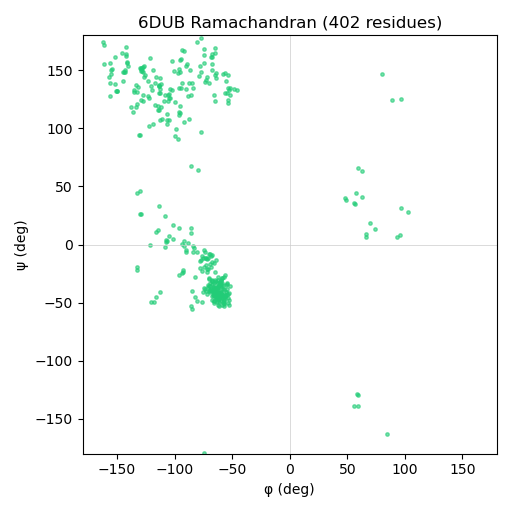S A 1 106 ? -1.278 21.497 205.074 0.50 18.80 162 LYS A CA 1
ATOM 835 C C . LYS A 1 106 ? -0.818 22.360 203.870 1.00 19.13 162 LYS A C 1
ATOM 836 O O . LYS A 1 106 ? 0.166 23.144 203.952 1.00 18.44 162 LYS A O 1
ATOM 843 N N . GLY A 1 107 ? -1.538 22.272 202.750 1.00 15.55 163 GLY A N 1
ATOM 844 C CA . GLY A 1 107 ? -1.089 22.905 201.519 1.00 17.51 163 GLY A CA 1
ATOM 845 C C . GLY A 1 107 ? -0.942 24.403 201.603 1.00 19.79 163 GLY A C 1
ATOM 846 O O . GLY A 1 107 ? -0.145 24.989 200.895 1.00 20.77 163 GLY A O 1
ATOM 847 N N . ASP A 1 108 ? -1.811 25.030 202.398 1.00 19.74 164 ASP A N 1
ATOM 848 C CA . ASP A 1 108 ? -1.780 26.470 202.621 1.00 19.71 164 ASP A CA 1
ATOM 849 C C . ASP A 1 108 ? -0.596 26.926 203.467 1.00 20.86 164 ASP A C 1
ATOM 850 O O . ASP A 1 108 ? -0.313 28.118 203.485 1.00 22.12 164 ASP A O 1
ATOM 855 N N . LYS A 1 109 ? 0.127 25.980 204.097 1.00 19.52 165 LYS A N 1
ATOM 856 C CA A LYS A 1 109 ? 1.309 26.291 204.920 0.50 17.52 165 LYS A CA 1
ATOM 857 C CA B LYS A 1 109 ? 1.319 26.281 204.885 0.50 16.40 165 LYS A CA 1
ATOM 858 C C . LYS A 1 109 ? 2.592 26.105 204.080 1.00 15.31 165 LYS A C 1
ATOM 859 O O . LYS A 1 109 ? 3.690 26.352 204.591 1.00 18.51 165 LYS A O 1
ATOM 870 N N . VAL A 1 110 ? 2.451 25.679 202.829 1.00 15.72 166 VAL A N 1
ATOM 871 C CA . VAL A 1 110 ? 3.575 25.522 201.900 1.00 15.40 166 VAL A CA 1
ATOM 872 C C . VAL A 1 110 ? 3.591 26.775 201.027 1.00 17.68 166 VAL A C 1
ATOM 873 O O . VAL A 1 110 ? 2.783 26.915 200.090 1.00 21.29 166 VAL A O 1
ATOM 877 N N . GLU A 1 111 ? 4.464 27.726 201.369 1.00 17.22 167 GLU A N 1
ATOM 878 C CA A GLU A 1 111 ? 4.371 29.067 200.774 0.50 18.72 167 GLU A CA 1
ATOM 879 C CA B GLU A 1 111 ? 4.354 29.048 200.758 0.50 17.77 167 GLU A CA 1
ATOM 880 C C . GLU A 1 111 ? 4.984 29.169 199.386 1.00 18.32 167 GLU A C 1
ATOM 881 O O . GLU A 1 111 ? 4.661 30.065 198.641 1.00 25.09 167 GLU A O 1
ATOM 886 N N . SER A 1 112 ? 5.930 28.310 199.070 1.00 17.51 168 SER A N 1
ATOM 887 C CA . SER A 1 112 ? 6.552 28.352 197.746 1.00 20.34 168 SER A CA 1
ATOM 888 C C . SER A 1 112 ? 7.099 26.982 197.412 1.00 16.58 168 SER A C 1
ATOM 889 O O . SER A 1 112 ? 7.534 26.252 198.302 1.00 16.30 168 SER A O 1
ATOM 892 N N . TYR A 1 113 ? 7.051 26.678 196.121 1.00 16.37 169 TYR A N 1
ATOM 893 C CA . TYR A 1 113 ? 7.703 25.499 195.522 1.00 17.76 169 TYR A CA 1
ATOM 894 C C . TYR A 1 113 ? 8.725 25.990 194.511 1.00 16.87 169 TYR A C 1
ATOM 895 O O . TYR A 1 113 ? 8.358 26.440 193.419 1.00 24.20 169 TYR A O 1
ATOM 904 N N . HIS A 1 114 ? 9.986 25.944 194.890 1.00 13.85 170 HIS A N 1
ATOM 905 C CA . HIS A 1 114 ? 11.092 26.580 194.135 1.00 14.78 170 HIS A CA 1
ATOM 906 C C . HIS A 1 114 ? 11.703 25.480 193.257 1.00 13.38 170 HIS A C 1
ATOM 907 O O . HIS A 1 114 ? 12.291 24.530 193.781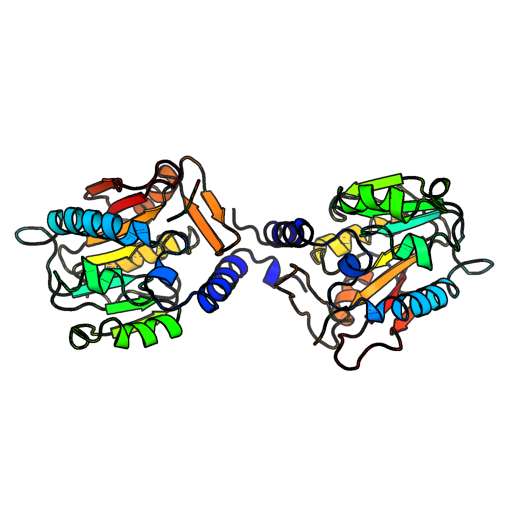 1.00 13.94 170 HIS A O 1
ATOM 914 N N . CYS A 1 115 ? 11.591 25.602 191.946 1.00 13.76 171 CYS A N 1
ATOM 915 C CA . CYS A 1 115 ? 12.148 24.606 191.037 1.00 13.75 171 CYS A CA 1
ATOM 916 C C . CYS A 1 115 ? 13.503 25.054 190.544 1.00 14.10 171 CYS A C 1
ATOM 917 O O . CYS A 1 115 ? 13.585 25.821 189.572 1.00 16.49 171 CYS A O 1
ATOM 920 N N . TYR A 1 116 ? 14.536 24.663 191.271 1.00 13.29 172 TYR A N 1
ATOM 921 C CA . TYR A 1 116 ? 15.912 24.997 190.964 1.00 13.28 172 TYR A CA 1
ATOM 922 C C . TYR A 1 116 ? 16.814 23.844 191.330 1.00 12.69 172 TYR A C 1
ATOM 923 O O . TYR A 1 116 ? 16.595 23.154 192.317 1.00 13.71 172 TYR A O 1
ATOM 932 N N . SER A 1 117 ? 17.898 23.700 190.576 1.00 13.50 173 SER A N 1
ATOM 933 C CA . SER A 1 117 ? 19.039 22.937 191.086 1.00 12.92 173 SER A CA 1
ATOM 934 C C . SER A 1 117 ? 19.735 23.746 192.160 1.00 11.50 173 SER A C 1
ATOM 935 O O . SER A 1 117 ? 19.874 24.981 192.072 1.00 12.77 173 SER A O 1
ATOM 938 N N . LEU A 1 118 ? 20.200 23.067 193.221 1.00 11.53 174 LEU A N 1
ATOM 939 C CA . LEU A 1 118 ? 20.723 23.784 194.372 1.00 11.69 174 LEU A CA 1
ATOM 940 C C . LEU A 1 118 ? 21.929 24.612 194.011 1.00 11.13 174 LEU A C 1
ATOM 941 O O . LEU A 1 118 ? 22.143 25.702 194.552 1.00 11.53 174 LEU A O 1
ATOM 946 N N . GLN A 1 119 ? 22.765 24.111 193.090 1.00 12.08 175 GLN A N 1
ATOM 947 C CA . GLN A 1 119 ? 23.964 24.839 192.670 1.00 13.07 175 GLN A CA 1
ATOM 948 C C . GLN A 1 119 ? 23.622 26.116 191.906 1.00 14.00 175 GLN A C 1
ATOM 949 O O . GLN A 1 119 ? 24.529 26.929 191.630 1.00 17.69 175 GLN A O 1
ATOM 955 N N . GLU A 1 120 ? 22.345 26.318 191.559 1.00 13.35 176 GLU A N 1
ATOM 956 C CA . GLU A 1 120 ? 21.874 27.531 190.895 1.00 15.20 176 GLU A CA 1
ATOM 957 C C . GLU A 1 120 ? 20.888 28.311 191.778 1.00 15.75 176 GLU A C 1
ATOM 958 O O . GLU A 1 120 ? 20.274 29.267 191.329 1.00 20.22 176 GLU A O 1
ATOM 964 N N . PHE A 1 121 ? 20.749 27.961 193.045 1.00 13.32 177 PHE A N 1
ATOM 965 C CA . PHE A 1 121 ? 19.714 28.482 193.931 1.00 13.04 177 PHE A CA 1
ATOM 966 C C . PHE A 1 121 ? 20.338 29.321 195.011 1.00 13.64 177 PHE A C 1
ATOM 967 O O . PHE A 1 121 ? 21.314 28.902 195.692 1.00 12.95 177 PHE A O 1
ATOM 975 N N . THR A 1 122 ? 19.740 30.503 195.239 1.00 13.95 178 THR A N 1
ATOM 976 C CA . THR A 1 122 ? 20.100 31.361 196.365 1.00 14.94 178 THR A CA 1
ATOM 977 C C . THR A 1 122 ? 18.938 31.359 197.338 1.00 13.25 178 THR A C 1
ATOM 978 O O . THR A 1 122 ? 17.895 31.938 197.041 1.00 14.20 178 THR A O 1
ATOM 982 N N . PRO A 1 123 ? 19.065 30.700 198.497 1.00 13.44 179 PRO A N 1
ATOM 983 C CA . PRO A 1 123 ? 17.979 30.778 199.465 1.00 13.54 179 PRO A CA 1
ATOM 984 C C . PRO A 1 123 ? 17.618 32.217 199.798 1.00 14.51 179 PRO A C 1
ATOM 985 O O . PRO A 1 123 ? 18.450 33.016 200.101 1.00 14.09 179 PRO A O 1
ATOM 989 N N . PRO A 1 124 ? 16.315 32.558 199.733 1.00 14.65 180 PRO A N 1
ATOM 990 C CA . PRO A 1 124 ? 15.929 33.898 200.015 1.00 15.18 180 PRO A CA 1
ATOM 991 C C . PRO A 1 124 ? 16.524 34.449 201.299 1.00 15.03 180 PRO A C 1
ATOM 992 O O . PRO A 1 124 ? 16.463 33.860 202.370 1.00 14.18 180 PRO A O 1
ATOM 996 N N . PHE A 1 125 ? 17.027 35.657 201.161 1.00 14.71 181 PHE A N 1
ATOM 997 C CA . PHE A 1 125 ? 17.785 36.339 202.213 1.00 13.71 181 PHE A CA 1
ATOM 998 C C . PHE A 1 125 ? 17.045 36.408 203.534 1.00 13.76 181 PHE A C 1
ATOM 999 O O . PHE A 1 125 ? 15.952 36.929 203.615 1.00 15.27 181 PHE A O 1
ATOM 1007 N N . ARG A 1 126 ? 17.673 35.861 204.560 1.00 13.08 182 ARG A N 1
ATOM 1008 C CA . ARG A 1 126 ? 17.193 35.900 205.934 1.00 13.23 182 ARG A CA 1
ATOM 1009 C C . ARG A 1 126 ? 15.724 35.497 206.085 1.00 14.68 182 ARG A C 1
ATOM 1010 O O . ARG A 1 126 ? 15.014 36.043 206.901 1.00 17.65 182 ARG A O 1
ATOM 1018 N N . ARG A 1 127 ? 15.295 34.505 205.323 1.00 13.58 183 ARG A N 1
ATOM 1019 C CA . ARG A 1 127 ? 13.898 34.092 205.368 1.00 13.57 183 ARG A CA 1
ATOM 1020 C C . ARG A 1 127 ? 13.590 32.946 206.328 1.00 13.02 183 ARG A C 1
ATOM 1021 O O . ARG A 1 127 ? 12.427 32.772 206.795 1.00 14.91 183 ARG A O 1
ATOM 1035 N N . TYR A 1 128 ? 14.587 32.110 206.647 1.00 12.34 184 TYR A N 1
ATOM 1036 C CA . TYR A 1 128 ? 14.296 30.822 207.233 1.00 11.76 184 TYR A CA 1
ATOM 1037 C C . TYR A 1 128 ? 14.865 30.701 208.633 1.00 12.34 184 TYR A C 1
ATOM 1038 O O . TYR A 1 128 ? 16.022 31.088 208.931 1.00 13.07 184 TYR A O 1
ATOM 1047 N N . ASP A 1 129 ? 14.083 30.111 209.519 1.00 12.55 185 ASP A N 1
ATOM 1048 C CA . ASP A 1 129 ? 14.552 29.699 210.843 1.00 12.23 185 ASP A CA 1
ATOM 1049 C C . ASP A 1 129 ? 15.403 28.445 210.744 1.00 11.95 185 ASP A C 1
ATOM 1050 O O . ASP A 1 129 ? 16.402 28.292 211.482 1.00 12.33 185 ASP A O 1
ATOM 1055 N N . VAL A 1 130 ? 14.987 27.502 209.903 1.00 11.11 186 VAL A N 1
ATOM 1056 C CA . VAL A 1 130 ? 15.761 26.289 209.640 1.00 10.54 186 VAL A CA 1
ATOM 1057 C C . VAL A 1 130 ? 15.811 26.050 208.169 1.00 9.85 186 VAL A C 1
ATOM 1058 O O . VAL A 1 130 ? 14.787 26.165 207.463 1.00 11.32 186 VAL A O 1
ATOM 1062 N N . ILE A 1 131 ? 16.998 25.671 207.660 1.00 10.00 187 ILE A N 1
ATOM 1063 C CA . ILE A 1 131 ? 17.178 25.190 206.287 1.00 10.04 187 ILE A CA 1
ATOM 1064 C C . ILE A 1 131 ? 17.600 23.726 206.441 1.00 9.63 187 ILE A C 1
ATOM 1065 O O . ILE A 1 131 ? 18.658 23.434 207.041 1.00 9.93 187 ILE A O 1
ATOM 1070 N N . TRP A 1 132 ? 16.805 22.796 205.905 1.00 9.35 188 TRP A N 1
ATOM 1071 C CA . TRP A 1 132 ? 16.992 21.368 206.071 1.00 9.20 188 TRP A CA 1
ATOM 1072 C C . TRP A 1 132 ? 17.526 20.854 204.741 1.00 9.37 188 TRP A C 1
ATOM 1073 O O . TRP A 1 132 ? 16.952 21.087 203.674 1.00 11.17 188 TRP A O 1
ATOM 1084 N N . ILE A 1 133 ? 18.630 20.108 204.796 1.00 8.42 189 ILE A N 1
ATOM 1085 C CA . ILE A 1 133 ? 19.329 19.643 203.584 1.00 8.96 189 ILE A CA 1
ATOM 1086 C C . ILE A 1 133 ? 19.558 18.133 203.754 1.00 8.82 189 ILE A C 1
ATOM 1087 O O . ILE A 1 133 ? 20.554 17.727 204.366 1.00 9.83 189 ILE A O 1
ATOM 1092 N N . GLN A 1 134 ? 18.661 17.314 203.233 1.00 8.91 190 GLN A N 1
ATOM 1093 C CA . GLN A 1 134 ? 18.758 15.863 203.492 1.00 8.89 190 GLN A CA 1
ATOM 1094 C C . GLN A 1 134 ? 18.835 15.037 202.201 1.00 8.14 190 GLN A C 1
ATOM 1095 O O . GLN A 1 134 ? 17.970 15.137 201.324 1.00 9.41 190 GLN A O 1
ATOM 1101 N N . TRP A 1 135 ? 19.854 14.195 202.163 1.00 9.07 191 TRP A N 1
ATOM 1102 C CA . TRP A 1 135 ? 20.028 13.274 201.065 1.00 9.63 191 TRP A CA 1
ATOM 1103 C C . TRP A 1 135 ? 20.097 13.976 199.695 1.00 10.25 191 TRP A C 1
ATOM 1104 O O . TRP A 1 135 ? 19.682 13.407 198.671 1.00 11.38 191 TRP A O 1
ATOM 1115 N N . VAL A 1 136 ? 20.689 15.179 199.673 1.00 9.68 192 VAL A N 1
ATOM 1116 C CA . VAL A 1 136 ? 20.953 15.891 198.461 1.00 9.34 192 VAL A CA 1
ATOM 1117 C C . VAL A 1 136 ? 22.380 16.441 198.383 1.00 9.91 192 VAL A C 1
ATOM 1118 O O . VAL A 1 136 ? 22.843 16.699 197.262 1.00 10.69 192 VAL A O 1
ATOM 1122 N N . SER A 1 137 ? 23.055 16.614 199.525 1.00 10.26 193 SER A N 1
ATOM 1123 C CA . SER A 1 137 ? 24.397 17.171 199.443 1.00 9.93 193 SER A CA 1
ATOM 1124 C C . SER A 1 137 ? 25.368 16.332 198.601 1.00 9.65 193 SER A C 1
ATOM 1125 O O . SER A 1 137 ? 26.304 16.870 198.001 1.00 10.23 193 SER A O 1
ATOM 1128 N N . GLY A 1 138 ? 25.152 15.019 198.579 1.00 9.79 194 GLY A N 1
ATOM 1129 C CA . GLY A 1 138 ? 25.964 14.137 197.761 1.00 10.50 194 GLY A CA 1
ATOM 1130 C C . GLY A 1 138 ? 25.741 14.259 196.276 1.00 10.00 194 GLY A C 1
ATOM 1131 O O . GLY A 1 138 ? 26.465 13.675 195.483 1.00 11.65 194 GLY A O 1
ATOM 1132 N N . HIS A 1 139 ? 24.722 15.019 195.878 1.00 9.89 195 HIS A N 1
ATOM 1133 C CA . HIS A 1 139 ? 24.474 15.348 194.494 1.00 9.76 195 HIS A CA 1
ATOM 1134 C C . HIS A 1 139 ? 25.162 16.621 194.040 1.00 10.74 195 HIS A C 1
ATOM 1135 O O . HIS A 1 139 ? 25.086 16.945 192.841 1.00 13.06 195 HIS A O 1
ATOM 1142 N N . LEU A 1 140 ? 25.832 17.357 194.925 1.00 10.92 196 LEU A N 1
ATOM 1143 C CA A LEU A 1 140 ? 26.600 18.538 194.526 0.60 10.88 196 LEU A CA 1
ATOM 1144 C CA B LEU A 1 140 ? 26.593 18.543 194.525 0.40 10.96 196 LEU A CA 1
ATOM 1145 C C . LEU A 1 140 ? 28.070 18.217 194.502 1.00 11.09 196 LEU A C 1
ATOM 1146 O O . LEU A 1 140 ? 28.564 17.465 195.322 1.00 11.42 196 LEU A O 1
ATOM 1155 N N . THR A 1 141 ? 28.795 18.883 193.582 1.00 10.85 197 THR A N 1
ATOM 1156 C CA . THR A 1 141 ? 30.252 18.788 193.620 1.00 11.33 197 THR A CA 1
ATOM 1157 C C . THR A 1 141 ? 30.747 19.478 194.874 1.00 11.39 197 THR A C 1
ATOM 1158 O O . THR A 1 141 ? 30.034 20.295 195.498 1.00 11.25 197 THR A O 1
ATOM 1162 N N . ASP A 1 142 ? 31.978 19.237 195.278 1.00 11.31 198 ASP A N 1
ATOM 1163 C CA . ASP A 1 142 ? 32.541 19.904 196.455 1.00 12.77 198 ASP A CA 1
ATOM 1164 C C . ASP A 1 142 ? 32.478 21.403 196.266 1.00 12.54 198 ASP A C 1
ATOM 1165 O O . ASP A 1 142 ? 32.072 22.110 197.227 1.00 12.98 198 ASP A O 1
ATOM 1170 N N . LYS A 1 143 ? 32.844 21.925 195.101 1.00 13.64 199 LYS A N 1
ATOM 1171 C CA A LYS A 1 143 ? 32.847 23.378 194.976 0.60 14.86 199 LYS A CA 1
ATOM 1172 C CA B LYS A 1 143 ? 32.827 23.354 194.820 0.40 13.35 199 LYS A CA 1
ATOM 1173 C C . LYS A 1 143 ? 31.426 23.912 195.045 1.00 12.91 199 LYS A C 1
ATOM 1174 O O . LYS A 1 143 ? 31.213 24.960 195.617 1.00 13.73 199 LYS A O 1
ATOM 1179 N N . ASP A 1 144 ? 30.487 23.2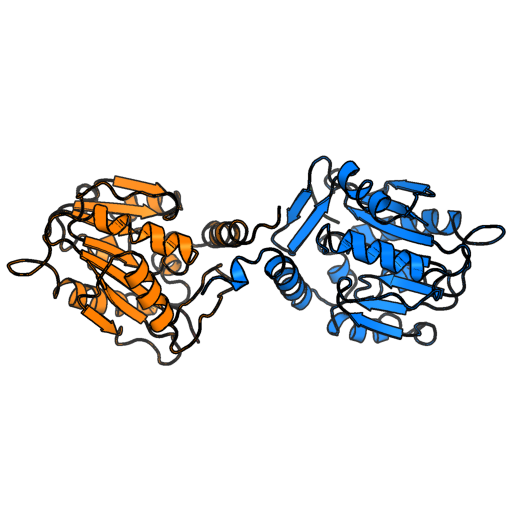24 194.454 1.00 11.81 200 ASP A N 1
ATOM 1180 C CA . ASP A 1 144 ? 29.124 23.687 194.491 1.00 11.58 200 ASP A CA 1
ATOM 1181 C C . ASP A 1 144 ? 28.499 23.563 195.871 1.00 11.47 200 ASP A C 1
ATOM 1182 O O . ASP A 1 144 ? 27.664 24.400 196.265 1.00 12.03 200 ASP A O 1
ATOM 1187 N N . LEU A 1 145 ? 28.819 22.503 196.613 1.00 11.07 201 LEU A N 1
ATOM 1188 C CA . LEU A 1 145 ? 28.307 22.361 197.986 1.00 10.85 201 LEU A CA 1
ATOM 1189 C C . LEU A 1 145 ? 28.844 23.450 198.859 1.00 11.57 201 LEU A C 1
ATOM 1190 O O . LEU A 1 145 ? 28.094 24.011 199.658 1.00 11.70 201 LEU A O 1
ATOM 1195 N N . LEU A 1 146 ? 30.152 23.691 198.757 1.00 12.08 202 LEU A N 1
ATOM 1196 C CA . LEU A 1 146 ? 30.741 24.796 199.553 1.00 12.53 202 LEU A CA 1
ATOM 1197 C C . LEU A 1 146 ? 30.011 26.097 199.323 1.00 11.03 202 LEU A C 1
ATOM 1198 O O . LEU A 1 146 ? 29.591 26.779 200.293 1.00 13.92 202 LEU A O 1
ATOM 1203 N N . ALA A 1 147 ? 29.835 26.427 198.047 1.00 11.29 203 ALA A N 1
ATOM 1204 C CA . ALA A 1 147 ? 29.190 27.717 197.740 1.00 13.24 203 ALA A CA 1
ATOM 1205 C C . ALA A 1 147 ? 27.704 27.706 198.199 1.00 12.40 203 ALA A C 1
ATOM 1206 O O . ALA A 1 147 ? 27.228 28.741 198.737 1.00 12.98 203 ALA A O 1
ATOM 1208 N N . PHE A 1 148 ? 27.007 26.570 198.003 1.00 11.78 204 PHE A N 1
ATOM 1209 C CA . PHE A 1 148 ? 25.598 26.519 198.437 1.00 11.50 204 PHE A CA 1
ATOM 1210 C C . PHE A 1 148 ? 25.479 26.689 199.950 1.00 11.49 204 PHE A C 1
ATOM 1211 O O . PHE A 1 148 ? 24.579 27.412 200.419 1.00 11.94 204 PHE A O 1
ATOM 1219 N N . LEU A 1 149 ? 26.343 26.037 200.715 1.00 10.96 205 LEU A N 1
ATOM 1220 C CA . LEU A 1 149 ? 26.310 26.192 202.170 1.00 11.12 205 LEU A CA 1
ATOM 1221 C C . LEU A 1 149 ? 26.524 27.652 202.580 1.00 11.77 205 LEU A C 1
ATOM 1222 O O . LEU A 1 149 ? 25.851 28.129 203.493 1.00 12.18 205 LEU A O 1
ATOM 1227 N N . SER A 1 150 ? 27.440 28.347 201.929 1.00 12.32 206 SER A N 1
ATOM 1228 C CA . SER A 1 150 ? 27.637 29.748 202.208 1.00 13.45 206 SER A CA 1
ATOM 1229 C C . SER A 1 150 ? 26.388 30.574 201.915 1.00 12.90 206 SER A C 1
ATOM 1230 O O . SER A 1 150 ? 26.025 31.449 202.691 1.00 13.83 206 SER A O 1
ATOM 1233 N N . ARG A 1 151 ? 25.750 30.304 200.799 1.00 12.61 207 ARG A N 1
ATOM 1234 C CA . ARG A 1 151 ? 24.490 30.991 200.476 1.00 12.89 207 ARG A CA 1
ATOM 1235 C C . ARG A 1 151 ? 23.397 30.667 201.508 1.00 12.60 207 ARG A C 1
ATOM 1236 O O . ARG A 1 151 ? 22.585 31.543 201.872 1.00 13.06 207 ARG A O 1
ATOM 1244 N N . CYS A 1 152 ? 23.371 29.407 201.962 1.00 11.55 208 CYS A N 1
ATOM 1245 C CA . CYS A 1 152 ? 22.401 29.055 202.993 1.00 12.25 208 CYS A CA 1
ATOM 1246 C C . CYS A 1 152 ? 22.569 29.869 204.267 1.00 12.35 208 CYS A C 1
ATOM 1247 O O . CYS A 1 152 ? 21.604 30.247 204.894 1.00 12.36 208 CYS A O 1
ATOM 1250 N N . ARG A 1 153 ? 23.818 30.199 204.637 1.00 11.93 209 ARG A N 1
ATOM 1251 C CA . ARG A 1 153 ? 24.014 31.005 205.816 1.00 12.78 209 ARG A CA 1
ATOM 1252 C C . ARG A 1 153 ? 23.265 32.354 205.690 1.00 12.08 209 ARG A C 1
ATOM 1253 O O . ARG A 1 153 ? 22.690 32.797 206.666 1.00 13.61 209 ARG A O 1
ATOM 1259 N N . ASP A 1 154 ? 23.275 32.915 204.502 1.00 12.15 210 ASP A N 1
ATOM 1260 C CA . ASP A 1 154 ? 22.605 34.172 204.254 1.00 13.65 210 ASP A CA 1
ATOM 1261 C C . ASP A 1 154 ? 21.079 34.050 204.144 1.00 13.86 210 ASP A C 1
ATOM 1262 O O . ASP A 1 154 ? 20.390 35.053 204.145 1.00 14.61 210 ASP A O 1
ATOM 1267 N N . GLY A 1 155 ? 20.585 32.806 204.075 1.00 12.37 211 GLY A N 1
ATOM 1268 C CA . GLY A 1 155 ? 19.147 32.544 204.129 1.00 12.28 211 GLY A CA 1
ATOM 1269 C C . GLY A 1 155 ? 18.572 32.470 205.508 1.00 11.75 211 GLY A C 1
ATOM 1270 O O . GLY A 1 155 ? 17.353 32.304 205.646 1.00 14.11 211 GLY A O 1
ATOM 1271 N N . LEU A 1 156 ? 19.393 32.613 206.544 1.00 12.48 212 LEU A N 1
ATOM 1272 C CA . LEU A 1 156 ? 18.933 32.403 207.913 1.00 12.32 212 LEU A CA 1
ATOM 1273 C C . LEU A 1 156 ? 18.505 33.669 208.599 1.00 12.16 212 LEU A C 1
ATOM 1274 O O . LEU A 1 156 ? 19.162 34.706 208.558 1.00 14.45 212 LEU A O 1
ATOM 1279 N N . LYS A 1 157 ? 17.359 33.582 209.264 1.00 12.82 213 LYS A N 1
ATOM 1280 C CA . LYS A 1 157 ? 16.936 34.568 210.254 1.00 13.98 213 LYS A CA 1
ATOM 1281 C C . LYS A 1 157 ? 17.884 34.533 211.419 1.00 14.61 213 LYS A C 1
ATOM 1282 O O . LYS A 1 157 ? 18.699 33.612 211.600 1.00 14.78 213 LYS A O 1
ATOM 1288 N N . GLU A 1 158 ? 17.789 35.591 212.239 1.00 15.21 214 GLU A N 1
ATOM 1289 C CA . GLU A 1 158 ? 18.539 35.616 213.466 1.00 17.11 214 GLU A CA 1
ATOM 1290 C C . GLU A 1 158 ? 18.280 34.319 214.259 1.00 15.89 214 GLU A C 1
ATOM 1291 O O . GLU A 1 158 ? 17.158 33.882 214.402 1.00 17.33 214 GLU A O 1
ATOM 1297 N N . ASN A 1 159 ? 19.346 33.736 214.767 1.00 16.69 215 ASN A N 1
ATOM 1298 C CA . ASN A 1 159 ? 19.337 32.495 215.483 1.00 15.96 215 ASN A CA 1
ATOM 1299 C C . ASN A 1 159 ? 18.959 31.262 214.674 1.00 13.95 215 ASN A C 1
ATOM 1300 O O . ASN A 1 159 ? 18.807 30.162 215.220 1.00 14.59 215 ASN A O 1
ATOM 1305 N N . GLY A 1 160 ? 18.855 31.413 213.364 1.00 13.49 216 GLY A N 1
ATOM 1306 C CA . GLY A 1 160 ? 18.519 30.276 212.516 1.00 12.85 216 GLY A CA 1
ATOM 1307 C C . GLY A 1 160 ? 19.647 29.332 212.347 1.00 12.86 216 GLY A C 1
ATOM 1308 O O . GLY A 1 160 ? 20.825 29.626 212.618 1.00 14.82 216 GLY A O 1
ATOM 1309 N N . ILE A 1 161 ? 19.308 28.118 211.884 1.00 11.98 217 ILE A N 1
ATOM 1310 C CA . ILE A 1 161 ? 20.315 27.063 211.712 1.00 12.38 217 ILE A CA 1
ATOM 1311 C C . ILE A 1 161 ? 20.035 26.258 210.439 1.00 11.19 217 ILE A C 1
ATOM 1312 O O . ILE A 1 161 ? 18.930 26.284 209.860 1.00 12.40 217 ILE A O 1
ATOM 1317 N N . ILE A 1 162 ? 21.116 25.641 209.977 1.00 10.66 218 ILE A N 1
ATOM 1318 C CA . ILE A 1 162 ? 21.025 24.694 208.895 1.00 10.10 218 ILE A CA 1
ATOM 1319 C C . ILE A 1 162 ? 21.146 23.311 209.490 1.00 9.67 218 ILE A C 1
ATOM 1320 O O . ILE A 1 162 ? 21.997 23.058 210.333 1.00 11.16 218 ILE A O 1
ATOM 1325 N N . ILE A 1 163 ? 20.278 22.414 209.090 1.00 9.75 219 ILE A N 1
ATOM 1326 C CA . ILE A 1 163 ? 20.392 21.000 209.481 1.00 10.34 219 ILE A CA 1
ATOM 1327 C C . ILE A 1 163 ? 20.731 20.189 208.221 1.00 9.56 219 ILE A C 1
ATOM 1328 O O . ILE A 1 163 ? 19.978 20.191 207.258 1.00 11.11 219 ILE A O 1
ATOM 1333 N N . LEU A 1 164 ? 21.900 19.535 208.233 1.00 9.45 220 LEU A N 1
ATOM 1334 C CA . LEU A 1 164 ? 22.371 18.722 207.139 1.00 9.49 220 LEU A CA 1
ATOM 1335 C C . LEU A 1 164 ? 22.268 17.261 207.582 1.00 8.86 220 LEU A C 1
ATOM 1336 O O . LEU A 1 164 ? 22.762 16.896 208.651 1.00 10.27 220 LEU A O 1
ATOM 1345 N N . LYS A 1 165 ? 21.634 16.418 206.759 1.00 8.87 221 LYS A N 1
ATOM 1346 C CA . LYS A 1 165 ? 21.512 14.990 207.056 1.00 8.91 221 LYS A CA 1
ATOM 1347 C C . LYS A 1 165 ? 21.885 14.206 205.841 1.00 8.48 221 LYS A C 1
ATOM 1348 O O . LYS A 1 165 ? 21.331 14.404 204.765 1.00 9.40 221 LYS A O 1
ATOM 1354 N N . ASP A 1 166 ? 22.897 13.349 205.955 1.00 9.11 222 ASP A N 1
ATOM 1355 C CA . ASP A 1 166 ? 23.307 12.579 204.791 1.00 9.36 222 ASP A CA 1
ATOM 1356 C C . ASP A 1 166 ? 24.147 11.357 205.184 1.00 9.19 222 ASP A C 1
ATOM 1357 O O . ASP A 1 166 ? 24.537 11.191 206.337 1.00 9.98 222 ASP A O 1
ATOM 1362 N N . ASN A 1 167 ? 24.421 10.582 204.155 1.00 9.83 223 ASN A N 1
ATOM 1363 C CA . ASN A 1 167 ? 25.323 9.452 204.279 1.00 9.81 223 ASN A CA 1
ATOM 1364 C C . ASN A 1 167 ? 26.763 9.960 204.433 1.00 10.10 223 ASN A C 1
ATOM 1365 O O . ASN A 1 167 ? 27.147 10.967 203.823 1.00 10.81 223 ASN A O 1
ATOM 1370 N N . VAL A 1 168 ? 27.551 9.257 205.249 1.00 10.62 224 VAL A N 1
ATOM 1371 C CA . VAL A 1 168 ? 28.956 9.595 205.507 1.00 11.09 224 VAL A CA 1
ATOM 1372 C C . VAL A 1 168 ? 29.800 8.333 205.403 1.00 12.36 224 VAL A C 1
ATOM 1373 O O . VAL A 1 168 ? 29.604 7.361 206.144 1.00 13.70 224 VAL A O 1
ATOM 1377 N N . ALA A 1 169 ? 30.719 8.342 204.452 1.00 12.88 225 ALA A N 1
ATOM 1378 C CA . ALA A 1 169 ? 31.605 7.211 204.167 1.00 13.77 225 ALA A CA 1
ATOM 1379 C C . ALA A 1 169 ? 32.703 7.023 205.180 1.00 14.75 225 ALA A C 1
ATOM 1380 O O . ALA A 1 169 ? 33.122 8.007 205.809 1.00 14.46 225 ALA A O 1
ATOM 1382 N N . ARG A 1 170 ? 33.224 5.797 205.286 1.00 15.93 226 ARG A N 1
ATOM 1383 C CA . ARG A 1 170 ? 34.388 5.542 206.106 1.00 16.94 226 ARG A CA 1
ATOM 1384 C C . ARG A 1 170 ? 35.592 6.311 205.609 1.00 17.19 226 ARG A C 1
ATOM 1385 O O . ARG A 1 170 ? 36.333 6.885 206.430 1.00 20.57 226 ARG A O 1
ATOM 1393 N N . GLU A 1 171 ? 35.856 6.253 204.318 1.00 17.61 227 GLU A N 1
ATOM 1394 C CA . GLU A 1 171 ? 37.069 6.919 203.801 1.00 19.52 227 GLU A CA 1
ATOM 1395 C C . GLU A 1 171 ? 36.861 7.335 202.374 1.00 17.55 227 GLU A C 1
ATOM 1396 O O . GLU A 1 171 ? 36.349 6.578 201.538 1.00 22.67 227 GLU A O 1
ATOM 1403 N N . GLY A 1 172 ? 37.334 8.532 202.090 1.00 16.91 228 GLY A N 1
ATOM 1404 C CA . GLY A 1 172 ? 37.341 9.012 200.730 1.00 18.51 228 GLY A CA 1
ATOM 1405 C C . GLY A 1 172 ? 36.038 9.642 200.306 1.00 17.20 228 GLY A C 1
ATOM 1406 O O . GLY A 1 172 ? 35.175 10.079 201.102 1.00 18.04 228 GLY A O 1
ATOM 1407 N N . CYS A 1 173 ? 35.923 9.758 199.005 1.00 15.09 229 CYS A N 1
ATOM 1408 C CA . CYS A 1 173 ? 34.711 10.166 198.345 1.00 17.03 229 CYS A CA 1
ATOM 1409 C C . CYS A 1 173 ? 34.402 9.153 197.300 1.00 20.33 229 CYS A C 1
ATOM 1410 O O . CYS A 1 173 ? 35.190 9.011 196.379 1.00 28.32 229 CYS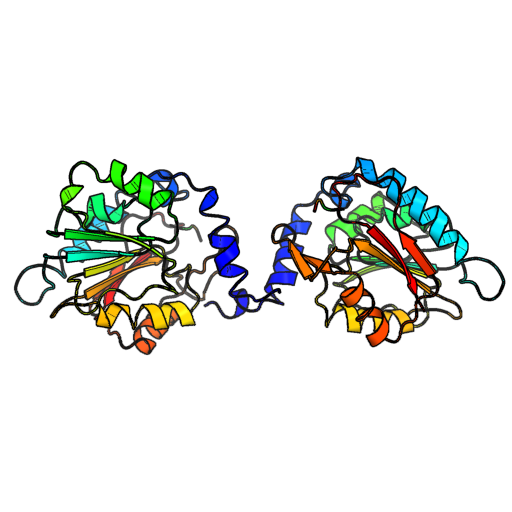 A O 1
ATOM 1415 N N . ILE A 1 174 ? 33.213 8.575 197.379 1.00 15.82 230 ILE A N 1
ATOM 1416 C CA . ILE A 1 174 ? 32.842 7.419 196.587 1.00 16.62 230 ILE A CA 1
ATOM 1417 C C . ILE A 1 174 ? 31.680 7.740 195.636 1.00 15.70 230 ILE A C 1
ATOM 1418 O O . ILE A 1 174 ? 30.619 8.144 196.090 1.00 14.79 230 ILE A O 1
ATOM 1425 N N . LEU A 1 175 ? 31.909 7.596 194.324 1.00 15.46 231 LEU A N 1
ATOM 1426 C CA . LEU A 1 175 ? 30.901 7.865 193.332 1.00 14.37 231 LEU A CA 1
ATOM 1427 C C . LEU A 1 175 ? 29.991 6.643 193.143 1.00 15.68 231 LEU A C 1
ATOM 1428 O O . LEU A 1 175 ? 30.448 5.493 192.982 1.00 18.77 231 LEU A O 1
ATOM 1433 N N . ASP A 1 176 ? 28.687 6.923 193.105 1.00 14.40 232 ASP A N 1
ATOM 1434 C CA . ASP A 1 176 ? 27.662 5.965 192.731 1.00 15.14 232 ASP A CA 1
ATOM 1435 C C . ASP A 1 176 ? 27.218 6.334 191.324 1.00 15.15 232 ASP A C 1
ATOM 1436 O O . ASP A 1 176 ? 26.587 7.347 191.138 1.00 13.53 232 ASP A O 1
ATOM 1441 N N . LEU A 1 177 ? 27.620 5.525 190.355 1.00 15.57 233 LEU A N 1
ATOM 1442 C CA . LEU A 1 177 ? 27.242 5.793 188.970 1.00 15.97 233 LEU A CA 1
ATOM 1443 C C . LEU A 1 177 ? 25.788 5.621 188.662 1.00 17.30 233 LEU A C 1
ATOM 1444 O O . LEU A 1 177 ? 25.319 6.098 187.633 1.00 17.49 233 LEU A O 1
ATOM 1449 N N . SER A 1 178 ? 25.059 4.894 189.499 1.00 15.96 234 SER A N 1
ATOM 1450 C CA A SER A 1 178 ? 23.662 4.591 189.184 0.60 18.57 234 SER A CA 1
ATOM 1451 C CA B SER A 1 178 ? 23.656 4.576 189.220 0.40 18.31 234 SER A CA 1
ATOM 1452 C C . SER A 1 178 ? 22.791 5.811 189.323 1.00 17.44 234 SER A C 1
ATOM 1453 O O . SER A 1 178 ? 22.011 6.121 188.427 1.00 19.33 234 SER A O 1
ATOM 1458 N N . ASP A 1 179 ? 22.946 6.532 190.438 1.00 14.82 235 ASP A N 1
ATOM 1459 C CA . ASP A 1 179 ? 22.176 7.753 190.615 1.00 13.88 235 ASP A CA 1
ATOM 1460 C C . ASP A 1 179 ? 22.990 9.029 190.478 1.00 13.27 235 ASP A C 1
ATOM 1461 O O . ASP A 1 179 ? 22.466 10.118 190.593 1.00 13.18 235 ASP A O 1
ATOM 1466 N N . SER A 1 180 ? 24.292 8.876 190.178 1.00 12.27 236 SER A N 1
ATOM 1467 C CA . SER A 1 180 ? 25.166 10.000 189.979 1.00 12.31 236 SER A CA 1
ATOM 1468 C C . SER A 1 180 ? 25.221 10.886 191.239 1.00 11.41 236 SER A C 1
ATOM 1469 O O . SER A 1 180 ? 24.882 12.051 191.238 1.00 12.30 236 SER A O 1
ATOM 1472 N N . SER A 1 181 ? 25.772 10.292 192.295 1.00 12.38 237 SER A N 1
ATOM 1473 C CA . SER A 1 181 ? 25.960 10.949 193.582 1.00 11.36 237 SER A CA 1
ATOM 1474 C C . SER A 1 181 ? 27.284 10.485 194.162 1.00 11.87 237 SER A C 1
ATOM 1475 O O . SER A 1 181 ? 27.821 9.421 193.799 1.00 13.72 237 SER A O 1
ATOM 1478 N N . VAL A 1 182 ? 27.788 11.246 195.127 1.00 11.26 238 VAL A N 1
ATOM 1479 C CA . VAL A 1 182 ? 28.959 10.887 195.881 1.00 11.92 238 VAL A CA 1
ATOM 1480 C C . VAL A 1 182 ? 28.626 10.750 197.352 1.00 12.43 238 VAL A C 1
ATOM 1481 O O . VAL A 1 182 ? 27.709 11.396 197.840 1.00 14.09 238 VAL A O 1
ATOM 1485 N N . THR A 1 183 ? 29.367 9.879 198.020 1.00 11.61 239 THR A N 1
ATOM 1486 C CA . THR A 1 183 ? 29.363 9.795 199.475 1.00 10.69 239 THR A CA 1
ATOM 1487 C C . THR A 1 183 ? 30.699 10.330 199.967 1.00 11.29 239 THR A C 1
ATOM 1488 O O . THR A 1 183 ? 31.743 9.781 199.565 1.00 13.29 239 THR A O 1
ATOM 1492 N N . ARG A 1 184 ? 30.691 11.326 200.830 1.00 11.67 240 ARG A N 1
ATOM 1493 C CA . ARG A 1 184 ? 31.903 11.910 201.391 1.00 12.06 240 ARG A CA 1
ATOM 1494 C C . ARG A 1 184 ? 32.204 11.332 202.719 1.00 12.03 240 ARG A C 1
ATOM 1495 O O . ARG A 1 184 ? 31.261 11.002 203.478 1.00 13.79 240 ARG A O 1
ATOM 1503 N N . ASP A 1 185 ? 33.480 11.221 203.060 1.00 12.65 241 ASP A N 1
ATOM 1504 C CA . ASP A 1 185 ? 33.885 10.859 204.411 1.00 12.55 241 ASP A CA 1
ATOM 1505 C C . ASP A 1 185 ? 33.704 12.002 205.388 1.00 12.13 241 ASP A C 1
ATOM 1506 O O . ASP A 1 185 ? 33.435 13.173 204.978 1.00 12.93 241 ASP A O 1
ATOM 1511 N N . MET A 1 186 ? 33.812 11.728 206.674 1.00 13.12 242 MET A N 1
ATOM 1512 C CA . MET A 1 186 ? 33.598 12.717 207.699 1.00 12.55 242 MET A CA 1
ATOM 1513 C C . MET A 1 186 ? 34.553 13.886 207.548 1.00 12.02 242 MET A C 1
ATOM 1514 O O . MET A 1 186 ? 34.153 15.042 207.689 1.00 13.65 242 MET A O 1
ATOM 1519 N N . ASP A 1 187 ? 35.836 13.580 207.310 1.00 12.16 243 ASP A N 1
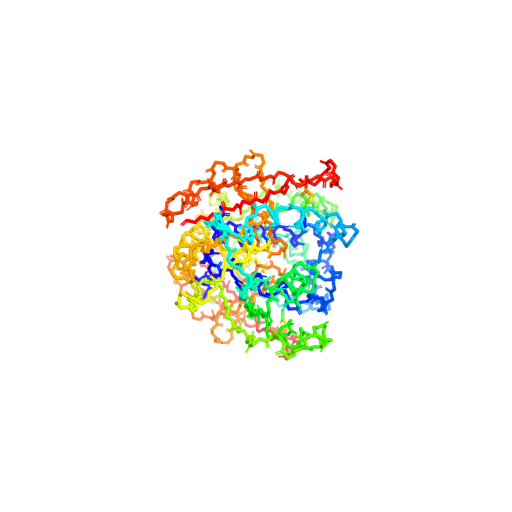ATOM 1520 C CA . ASP A 1 187 ? 36.816 14.640 207.264 1.00 12.29 243 ASP A CA 1
ATOM 1521 C C . ASP A 1 187 ? 36.528 15.598 206.130 1.00 11.66 243 ASP A C 1
ATOM 1522 O O . ASP A 1 187 ? 36.644 16.835 206.260 1.00 12.93 243 ASP A O 1
ATOM 1527 N N . ILE A 1 188 ? 36.200 15.052 204.960 1.00 12.15 244 ILE A N 1
ATOM 1528 C CA . ILE A 1 188 ? 35.922 15.879 203.784 1.00 12.75 244 ILE A CA 1
ATOM 1529 C C . ILE A 1 188 ? 34.652 16.711 204.021 1.00 12.55 244 ILE A C 1
ATOM 1530 O O . ILE A 1 188 ? 34.632 17.912 203.773 1.00 13.04 244 ILE A O 1
ATOM 1535 N N . LEU A 1 189 ? 33.574 16.059 204.488 1.00 12.14 245 LEU A N 1
ATOM 1536 C CA . LEU A 1 189 ? 32.342 16.799 204.741 1.00 12.40 245 LEU A CA 1
ATOM 1537 C C . LEU A 1 189 ? 32.552 17.899 205.776 1.00 11.89 245 LEU A C 1
ATOM 1538 O O . LEU A 1 189 ? 32.113 19.046 205.547 1.00 13.25 245 LEU A O 1
ATOM 1543 N N . ARG A 1 190 ? 33.182 17.613 206.918 1.00 12.12 246 ARG A N 1
ATOM 1544 C CA . ARG A 1 190 ? 33.428 18.612 207.908 1.00 12.96 246 ARG A CA 1
ATOM 1545 C C . ARG A 1 190 ? 34.321 19.742 207.342 1.00 13.18 246 ARG A C 1
ATOM 1546 O O . ARG A 1 190 ? 34.155 20.919 207.700 1.00 13.35 246 ARG A O 1
ATOM 1560 N N . SER A 1 191 ? 35.268 19.410 206.463 1.00 12.74 247 SER A N 1
ATOM 1561 C CA A SER A 1 191 ? 36.118 20.446 205.879 0.50 13.73 247 SER A CA 1
ATOM 1562 C CA B SER A 1 191 ? 36.130 20.437 205.851 0.50 13.59 247 SER A CA 1
ATOM 1563 C C . SER A 1 191 ? 35.324 21.401 205.024 1.00 12.05 247 SER A C 1
ATOM 1564 O O . SER A 1 191 ? 35.566 22.588 205.071 1.00 13.23 247 SER A O 1
ATOM 1569 N N . LEU A 1 192 ? 34.395 20.863 204.229 1.00 11.53 248 LEU A N 1
ATOM 1570 C CA . LEU A 1 192 ? 33.569 21.712 203.405 1.00 11.64 248 LEU A CA 1
ATOM 1571 C C . LEU A 1 192 ? 32.648 22.601 204.226 1.00 11.96 248 LEU A C 1
ATOM 1572 O O . LEU A 1 192 ? 32.497 23.780 203.899 1.00 12.82 248 LEU A O 1
ATOM 1577 N N . ILE A 1 193 ? 32.126 22.051 205.308 1.00 11.32 249 ILE A N 1
ATOM 1578 C CA . ILE A 1 193 ? 31.308 22.855 206.214 1.00 12.08 249 ILE A CA 1
ATOM 1579 C C . ILE A 1 193 ? 32.197 24.005 206.759 1.00 12.34 249 ILE A C 1
ATOM 1580 O O . ILE A 1 193 ? 31.771 25.168 206.769 1.00 13.26 249 ILE A O 1
ATOM 1585 N N . ARG A 1 194 ? 33.433 23.681 207.212 1.00 12.28 250 ARG A N 1
ATOM 1586 C CA . ARG A 1 194 ? 34.271 24.708 207.765 1.00 13.91 250 ARG A CA 1
ATOM 1587 C C . ARG A 1 194 ? 34.623 25.743 206.720 1.00 13.58 250 ARG A C 1
ATOM 1588 O O . ARG A 1 194 ? 34.611 26.937 207.004 1.00 15.47 250 ARG A O 1
ATOM 1596 N N . LYS A 1 195 ? 35.010 25.320 205.533 1.00 14.21 251 LYS A N 1
ATOM 1597 C CA . LYS A 1 195 ? 35.412 26.257 204.517 1.00 14.48 251 LYS A CA 1
ATOM 1598 C C . LYS A 1 195 ? 34.282 27.160 204.039 1.00 14.96 251 LYS A C 1
ATOM 1599 O O . LYS A 1 195 ? 34.512 28.287 203.595 1.00 18.75 251 LYS A O 1
ATOM 1605 N N . SER A 1 196 ? 33.033 26.702 204.200 1.00 14.02 252 SER A N 1
ATOM 1606 C CA . SER A 1 196 ? 31.864 27.519 203.856 1.00 14.50 252 SER A CA 1
ATOM 1607 C C . SER A 1 196 ? 31.599 28.643 204.835 1.00 15.73 252 SER A C 1
ATOM 1608 O O . SER A 1 196 ? 30.767 29.543 204.593 1.00 18.03 252 SER A O 1
ATOM 1611 N N . GLY A 1 197 ? 32.277 28.614 205.962 1.00 14.56 253 GLY A N 1
ATOM 1612 C CA . GLY A 1 197 ? 32.088 29.621 207.016 1.00 17.48 253 GLY A CA 1
ATOM 1613 C C . GLY A 1 197 ? 31.089 29.245 208.088 1.00 17.60 253 GLY A C 1
ATOM 1614 O O . GLY A 1 197 ? 30.812 30.020 208.983 1.00 23.11 253 GLY A O 1
ATOM 1615 N N . LEU A 1 198 ? 30.596 28.028 208.036 1.00 14.50 254 LEU A N 1
ATOM 1616 C CA . LEU A 1 198 ? 29.688 27.491 209.064 1.00 14.88 254 LEU A CA 1
ATOM 1617 C C . LEU A 1 198 ? 30.477 26.813 210.215 1.00 14.05 254 LEU A C 1
ATOM 1618 O O . LEU A 1 198 ? 31.577 26.301 210.027 1.00 16.35 254 LEU A O 1
ATOM 1623 N N . VAL A 1 199 ? 29.810 26.768 211.377 1.00 16.20 255 VAL A N 1
ATOM 1624 C CA . VAL A 1 199 ? 30.293 26.097 212.562 1.00 17.99 255 VAL A CA 1
ATOM 1625 C C . VAL A 1 199 ? 29.274 25.063 213.016 1.00 15.80 255 VAL A C 1
ATOM 1626 O O . VAL A 1 199 ? 28.082 25.268 212.823 1.00 16.21 255 VAL A O 1
ATOM 1630 N N . VAL A 1 200 ? 29.737 23.917 213.465 1.00 17.51 256 VAL A N 1
ATOM 1631 C CA . VAL A 1 200 ? 28.888 22.865 213.943 1.00 17.28 256 VAL A CA 1
ATOM 1632 C C . VAL A 1 200 ? 28.436 23.095 215.404 1.00 16.97 256 VAL A C 1
ATOM 1633 O O . VAL A 1 200 ? 29.220 23.101 216.321 1.00 22.80 256 VAL A O 1
ATOM 1637 N N A LEU A 1 201 ? 27.105 23.268 215.567 0.70 15.41 257 LEU A N 1
ATOM 1638 N N B LEU A 1 201 ? 27.154 23.301 215.612 0.30 13.20 257 LEU A N 1
ATOM 1639 C CA A LEU A 1 201 ? 26.380 23.421 216.884 0.70 16.14 257 LEU A CA 1
ATOM 1640 C CA B LEU A 1 201 ? 26.623 23.506 216.948 0.30 8.41 257 LEU A CA 1
ATOM 1641 C C A LEU A 1 201 ? 26.069 22.092 217.513 0.70 16.19 257 LEU A C 1
ATOM 1642 C C B LEU A 1 201 ? 26.325 22.083 217.516 0.30 9.24 257 LEU A C 1
ATOM 1643 O O A LEU A 1 201 ? 25.910 21.996 218.734 0.70 20.02 257 LEU A O 1
ATOM 1644 O O B LEU A 1 201 ? 26.443 21.912 218.730 0.30 14.83 257 LEU A O 1
ATOM 1653 N N . GLY A 1 202 ? 25.925 21.089 216.702 1.00 14.07 258 GLY A N 1
ATOM 1654 C CA . GLY A 1 202 ? 25.655 19.755 217.209 1.00 14.43 258 GLY A CA 1
ATOM 1655 C C . GLY A 1 202 ? 25.659 18.757 216.102 1.00 13.19 258 GLY A C 1
ATOM 1656 O O . GLY A 1 202 ? 25.589 19.097 214.916 1.00 13.74 258 GLY A O 1
ATOM 1657 N N . GLN A 1 203 ? 25.744 17.504 216.499 1.00 14.29 259 GLN A N 1
ATOM 1658 C CA . GLN A 1 203 ? 25.820 16.390 215.565 1.00 14.63 259 GLN A CA 1
ATOM 1659 C C . GLN A 1 203 ? 25.319 15.127 216.212 1.00 14.80 259 GLN A C 1
ATOM 1660 O O . GLN A 1 203 ? 25.398 14.978 217.449 1.00 19.39 259 GLN A O 1
ATOM 1666 N N . GLU A 1 204 ? 24.770 14.235 215.417 1.00 12.66 260 GLU A N 1
ATOM 1667 C CA . GLU A 1 204 ? 24.295 12.982 215.931 1.00 13.15 260 GLU A CA 1
ATOM 1668 C C . GLU A 1 204 ? 24.253 11.939 214.822 1.00 11.30 260 GLU A C 1
ATOM 1669 O O . GLU A 1 204 ? 23.818 12.228 213.720 1.00 13.11 260 GLU A O 1
ATOM 1675 N N . LYS A 1 205 ? 24.659 10.706 215.128 1.00 12.54 261 LYS A N 1
ATOM 1676 C CA . LYS A 1 205 ? 24.616 9.617 214.184 1.00 12.40 261 LYS A CA 1
ATOM 1677 C C . LYS A 1 205 ? 23.212 9.009 214.221 1.00 12.78 261 LYS A C 1
ATOM 1678 O O . LYS A 1 205 ? 22.636 8.813 215.287 1.00 14.81 261 LYS A O 1
ATOM 1684 N N . GLN A 1 206 ? 22.696 8.684 213.063 1.00 11.54 262 GLN A N 1
ATOM 1685 C CA . GLN A 1 206 ? 21.408 7.972 212.902 1.00 11.55 262 GLN A CA 1
ATOM 1686 C C . GLN A 1 206 ? 21.491 6.560 213.495 1.00 12.25 262 GLN A C 1
ATOM 1687 O O . GLN A 1 206 ? 22.396 5.780 213.105 1.00 13.76 262 GLN A O 1
ATOM 1693 N N . ASP A 1 207 ? 20.594 6.296 214.417 1.00 14.19 263 ASP A N 1
ATOM 1694 C CA . ASP A 1 207 ? 20.433 4.954 214.992 1.00 16.45 263 ASP A CA 1
ATOM 1695 C C . ASP A 1 207 ? 19.369 4.130 214.261 1.00 13.24 263 ASP A C 1
ATOM 1696 O O . ASP A 1 207 ? 18.615 4.622 213.441 1.00 14.58 263 ASP A O 1
ATOM 1698 N N . GLY A 1 208 ? 19.319 2.835 214.522 1.00 14.33 264 GLY A N 1
ATOM 1699 C CA . GLY A 1 208 ? 18.284 1.997 213.996 1.00 17.31 264 GLY A CA 1
ATOM 1700 C C . GLY A 1 208 ? 18.367 1.645 212.536 1.00 15.45 264 GLY A C 1
ATOM 1701 O O . GLY A 1 208 ? 17.385 1.176 211.980 1.00 17.39 264 GLY A O 1
ATOM 1702 N N . PHE A 1 209 ? 19.517 1.893 211.905 1.00 14.72 265 PHE A N 1
ATOM 1703 C CA . PHE A 1 209 ? 19.668 1.487 210.515 1.00 13.36 265 PHE A CA 1
ATOM 1704 C C . PHE A 1 209 ? 20.507 0.213 210.437 1.00 14.62 265 PHE A C 1
ATOM 1705 O O . PHE A 1 209 ? 21.274 -0.129 211.355 1.00 15.68 265 PHE A O 1
ATOM 1713 N N . PRO A 1 210 ? 20.370 -0.516 209.345 1.00 15.32 266 PRO A N 1
ATOM 1714 C CA . PRO A 1 210 ? 21.142 -1.744 209.209 1.00 15.25 266 PRO A CA 1
ATOM 1715 C C . PRO A 1 210 ? 22.627 -1.542 209.287 1.00 14.40 266 PRO A C 1
ATOM 1716 O O . PRO A 1 210 ? 23.149 -0.555 208.766 1.00 14.76 266 PRO A O 1
ATOM 1720 N N . GLU A 1 211 ? 23.314 -2.508 209.836 1.00 16.10 267 GLU A N 1
ATOM 1721 C CA A GLU A 1 211 ? 24.783 -2.447 209.869 0.70 17.99 267 GLU A CA 1
ATOM 1722 C CA B GLU A 1 211 ? 24.776 -2.567 209.862 0.30 17.68 267 GLU A CA 1
ATOM 1723 C C . GLU A 1 211 ? 25.378 -2.369 208.465 1.00 16.47 267 GLU A C 1
ATOM 1724 O O . GLU A 1 211 ? 26.437 -1.833 208.304 1.00 19.16 267 GLU A O 1
ATOM 1729 N N . GLN A 1 212 ? 24.718 -2.918 207.458 1.00 14.26 268 GLN A N 1
ATOM 1730 C CA . GLN A 1 212 ? 25.228 -2.866 206.089 1.00 15.06 268 GLN A CA 1
ATOM 1731 C C . GLN A 1 212 ? 25.121 -1.493 205.438 1.00 16.62 268 GLN A C 1
ATOM 1732 O O . GLN A 1 212 ? 25.712 -1.273 204.393 1.00 18.71 268 GLN A O 1
ATOM 1738 N N . CYS A 1 213 ? 24.274 -0.599 205.988 1.00 14.67 269 CYS A N 1
ATOM 1739 C CA . CYS A 1 213 ? 24.130 0.710 205.379 1.00 14.54 269 CYS A CA 1
ATOM 1740 C C . CYS A 1 213 ? 25.316 1.609 205.710 1.00 13.48 269 CYS A C 1
ATOM 1741 O O . CYS A 1 213 ? 25.892 1.594 206.790 1.00 15.05 269 CYS A O 1
ATOM 1744 N N . ILE A 1 214 ? 25.620 2.492 204.768 1.00 12.77 270 ILE A N 1
ATOM 1745 C CA . ILE A 1 214 ? 26.507 3.618 205.010 1.00 12.40 270 ILE A CA 1
ATOM 1746 C C . ILE A 1 214 ? 25.974 4.369 206.228 1.00 11.30 270 ILE A C 1
ATOM 1747 O O . ILE A 1 214 ? 24.754 4.644 206.278 1.00 11.19 270 ILE A O 1
ATOM 1752 N N . PRO A 1 215 ? 26.826 4.754 207.163 1.00 11.03 271 PRO A N 1
ATOM 1753 C CA . PRO A 1 215 ? 26.365 5.579 208.265 1.00 11.87 271 PRO A CA 1
ATOM 1754 C C . PRO A 1 215 ? 25.688 6.874 207.798 1.00 10.70 271 PRO A C 1
ATOM 1755 O O . PRO A 1 215 ? 26.054 7.428 206.760 1.00 10.55 271 PRO A O 1
ATOM 1759 N N . VAL A 1 216 ? 24.706 7.323 208.578 1.00 10.84 272 VAL A N 1
ATOM 1760 C CA . VAL A 1 216 ? 23.998 8.566 208.310 1.00 10.38 272 VAL A CA 1
ATOM 1761 C C . VAL A 1 216 ? 24.181 9.475 209.499 1.00 9.75 272 VAL A C 1
ATOM 1762 O O . VAL A 1 216 ? 24.079 9.021 210.642 1.00 10.76 272 VAL A O 1
ATOM 1766 N N . TRP A 1 217 ? 24.449 10.761 209.255 1.00 10.02 273 TRP A N 1
ATOM 1767 C CA . TRP A 1 217 ? 24.681 11.741 210.309 1.00 9.31 273 TRP A CA 1
ATOM 1768 C C . TRP A 1 217 ? 23.813 12.965 210.095 1.00 9.87 273 TRP A C 1
ATOM 1769 O O . TRP A 1 217 ? 23.489 13.322 208.943 1.00 10.06 273 TRP A O 1
ATOM 1780 N N . MET A 1 218 ? 23.483 13.586 211.212 1.00 9.63 274 MET A N 1
ATOM 1781 C CA . MET A 1 218 ? 22.841 14.887 211.288 1.00 10.33 274 MET A CA 1
ATOM 1782 C C . MET A 1 218 ? 23.789 15.902 211.859 1.00 9.74 274 MET A C 1
ATOM 1783 O O . MET A 1 218 ? 24.473 15.611 212.859 1.00 10.83 274 MET A O 1
ATOM 1788 N N . PHE A 1 219 ? 23.786 17.091 211.282 1.00 10.02 275 PHE A N 1
ATOM 1789 C CA . PHE A 1 219 ? 24.598 18.203 211.760 1.00 10.12 275 PHE A CA 1
ATOM 1790 C C . PHE A 1 219 ? 23.726 19.429 211.863 1.00 10.48 275 PHE A C 1
ATOM 1791 O O . PHE A 1 219 ? 22.969 19.711 210.943 1.00 11.88 275 PHE A O 1
ATOM 1799 N N . ALA A 1 220 ? 23.856 20.166 212.967 1.00 10.75 276 ALA A N 1
ATOM 1800 C CA . ALA A 1 220 ? 23.225 21.495 213.124 1.00 10.58 276 ALA A CA 1
ATOM 1801 C C . ALA A 1 220 ? 24.349 22.522 212.939 1.00 10.26 276 ALA A C 1
ATOM 1802 O O . ALA A 1 220 ? 25.356 22.400 213.656 1.00 11.92 276 ALA A O 1
ATOM 1804 N N . LEU A 1 221 ? 24.146 23.442 212.034 1.00 10.82 277 LEU A N 1
ATOM 1805 C CA . LEU A 1 221 ? 25.197 24.368 211.590 1.00 11.42 277 LEU A CA 1
ATOM 1806 C C . LEU A 1 221 ? 24.689 25.796 211.663 1.00 12.26 277 LEU A C 1
ATOM 1807 O O . LEU A 1 221 ? 23.517 26.072 211.406 1.00 12.95 277 LEU A O 1
ATOM 1812 N N . HIS A 1 222 ? 25.597 26.725 211.922 1.00 14.82 278 HIS A N 1
ATOM 1813 C CA . HIS A 1 222 ? 25.252 28.170 211.766 1.00 16.97 278 HIS A CA 1
ATOM 1814 C C . HIS A 1 222 ? 26.468 29.027 211.492 1.00 18.70 278 HIS A C 1
ATOM 1815 O O . HIS A 1 222 ? 26.262 30.244 211.282 1.00 23.33 278 HIS A O 1
ATOM 1823 C CA . VAL B 1 5 ? 36.498 11.508 191.647 1.00 24.47 61 VAL B CA 1
ATOM 1824 C C . VAL B 1 5 ? 35.363 11.440 190.563 1.00 25.26 61 VAL B C 1
ATOM 1825 O O . VAL B 1 5 ? 34.773 10.377 190.285 1.00 23.16 61 VAL B O 1
ATOM 1826 N N . ILE B 1 6 ? 35.040 12.570 189.967 1.00 21.35 62 ILE B N 1
ATOM 1827 C CA . ILE B 1 6 ? 34.015 12.635 188.943 1.00 17.83 62 ILE B CA 1
ATOM 1828 C C . ILE B 1 6 ? 34.565 12.874 187.523 1.00 18.99 62 ILE B C 1
ATOM 1829 O O . ILE B 1 6 ? 33.841 13.258 186.620 1.00 19.25 62 ILE B O 1
ATOM 1834 N N . ASN B 1 7 ? 35.815 12.509 187.307 1.00 19.34 63 ASN B N 1
ATOM 1835 C CA . ASN B 1 7 ? 36.453 12.722 186.048 1.00 17.69 63 ASN B CA 1
ATOM 1836 C C . ASN B 1 7 ? 35.594 12.149 184.901 1.00 17.16 63 ASN B C 1
ATOM 1837 O O . ASN B 1 7 ? 35.197 10.987 184.909 1.00 16.57 63 ASN B O 1
ATOM 1842 N N . GLY B 1 8 ? 35.329 12.949 183.880 1.00 16.74 64 GLY B N 1
ATOM 1843 C CA . GLY B 1 8 ? 34.383 12.601 182.863 1.00 16.22 64 GLY B CA 1
ATOM 1844 C C . GLY B 1 8 ? 34.846 11.470 181.962 1.00 15.78 64 GLY B C 1
ATOM 1845 O O . GLY B 1 8 ? 34.035 10.616 181.611 1.00 14.82 64 GLY B O 1
ATOM 1846 N N . GLU B 1 9 ? 36.122 11.439 181.591 1.00 16.91 65 GLU B N 1
ATOM 1847 C CA . GLU B 1 9 ? 36.683 10.315 180.821 1.00 18.02 65 GLU B CA 1
ATOM 1848 C C . GLU B 1 9 ? 36.552 9.006 181.605 1.00 15.68 65 GLU B C 1
ATOM 1849 O O . GLU B 1 9 ? 36.130 7.970 181.057 1.00 17.46 65 GLU B O 1
ATOM 1855 N N . MET B 1 10 ? 36.845 9.059 182.904 1.00 17.04 66 MET B N 1
ATOM 1856 C CA A MET B 1 10 ? 36.739 7.879 183.731 0.70 17.82 66 MET B CA 1
ATOM 1857 C CA B MET B 1 10 ? 36.730 7.887 183.774 0.30 16.62 66 MET B CA 1
ATOM 1858 C C . MET B 1 10 ? 35.288 7.397 183.762 1.00 15.05 66 MET B C 1
ATOM 1859 O O . MET B 1 10 ? 35.026 6.193 183.620 1.00 15.89 66 MET B O 1
ATOM 1868 N N . GLN B 1 11 ? 34.328 8.316 183.941 1.00 16.11 67 GLN B N 1
ATOM 1869 C CA . GLN B 1 11 ? 32.901 7.930 183.982 1.00 15.12 67 GLN B CA 1
ATOM 1870 C C . GLN B 1 11 ? 32.484 7.270 182.644 1.00 13.80 67 GLN B C 1
ATOM 1871 O O . GLN B 1 11 ? 31.701 6.308 182.608 1.00 15.02 67 GLN B O 1
ATOM 1877 N N . PHE B 1 12 ? 32.963 7.864 181.535 1.00 13.79 68 PHE B N 1
ATOM 1878 C CA . PHE B 1 12 ? 32.591 7.401 180.199 1.00 13.83 68 PHE B CA 1
ATOM 1879 C C . PHE B 1 12 ? 33.024 5.970 179.960 1.00 13.71 68 PHE B C 1
ATOM 1880 O O . PHE B 1 12 ? 32.230 5.133 179.546 1.00 14.24 68 PHE B O 1
ATOM 1888 N N . TYR B 1 13 ? 34.290 5.677 180.263 1.00 13.24 69 TYR B N 1
ATOM 1889 C CA . TYR B 1 13 ? 34.798 4.308 180.111 1.00 13.30 69 TYR B CA 1
ATOM 1890 C C . TYR B 1 13 ? 34.163 3.356 181.115 1.00 13.32 69 TYR B C 1
ATOM 1891 O O . TYR B 1 13 ? 33.879 2.215 180.796 1.00 14.80 69 TYR B O 1
ATOM 1900 N N . ALA B 1 14 ? 33.931 3.811 182.345 1.00 13.41 70 ALA B N 1
ATOM 1901 C CA . ALA B 1 14 ? 33.371 2.953 183.364 1.00 13.92 70 ALA B CA 1
ATOM 1902 C C . ALA B 1 14 ? 31.984 2.521 182.992 1.00 13.76 70 ALA B C 1
ATOM 1903 O O . ALA B 1 14 ? 31.621 1.344 183.179 1.00 15.30 70 ALA B O 1
ATOM 1905 N N . ARG B 1 15 ? 31.155 3.438 182.496 1.00 14.01 71 ARG B N 1
ATOM 1906 C CA . ARG B 1 15 ? 29.779 3.105 182.135 1.00 14.72 71 ARG B CA 1
ATOM 1907 C C . ARG B 1 15 ? 29.735 2.179 180.948 1.00 14.12 71 ARG B C 1
ATOM 1908 O O . ARG B 1 15 ? 28.866 1.277 180.879 1.00 14.64 71 ARG B O 1
ATOM 1916 N N . ALA B 1 16 ? 30.697 2.259 180.021 1.00 13.16 72 ALA B N 1
ATOM 1917 C CA . ALA B 1 16 ? 30.733 1.301 178.908 1.00 13.91 72 ALA B CA 1
ATOM 1918 C C . ALA B 1 16 ? 31.030 -0.098 179.404 1.00 13.65 72 ALA B C 1
ATOM 1919 O O . ALA B 1 16 ? 30.438 -1.074 178.915 1.00 14.81 72 ALA B O 1
ATOM 1921 N N . LYS B 1 17 ? 31.995 -0.233 180.320 1.00 15.07 73 LYS B N 1
ATOM 1922 C CA . LYS B 1 17 ? 32.301 -1.550 180.876 1.00 15.70 73 LYS B CA 1
ATOM 1923 C C . LYS B 1 17 ? 31.068 -2.134 181.573 1.00 16.58 73 LYS B C 1
ATOM 1924 O O . LYS B 1 17 ? 30.758 -3.323 181.427 1.00 17.07 73 LYS B O 1
ATOM 1930 N N . LEU B 1 18 ? 30.332 -1.312 182.322 1.00 17.33 74 LEU B N 1
ATOM 1931 C CA A LEU B 1 18 ? 29.109 -1.755 182.990 0.50 18.01 74 LEU B CA 1
ATOM 1932 C CA B LEU B 1 18 ? 29.146 -1.814 182.998 0.50 15.75 74 LEU B CA 1
ATOM 1933 C C . LEU B 1 18 ? 28.091 -2.293 181.993 1.00 16.94 74 LEU B C 1
ATOM 1934 O O . LEU B 1 18 ? 27.433 -3.275 182.209 1.00 18.46 74 LEU B O 1
ATOM 1943 N N . PHE B 1 19 ? 27.991 -1.610 180.855 1.00 15.94 75 PHE B N 1
ATOM 1944 C CA . PHE B 1 19 ? 27.112 -2.047 179.761 1.00 15.70 75 PHE B CA 1
ATOM 1945 C C . PHE B 1 19 ? 27.529 -3.411 179.211 1.00 15.17 75 PHE B C 1
ATOM 1946 O O . PHE B 1 19 ? 26.738 -4.349 179.142 1.00 16.44 75 PHE B O 1
ATOM 1954 N N . TYR B 1 20 ? 28.799 -3.562 178.848 1.00 16.18 76 TYR B N 1
ATOM 1955 C CA . TYR B 1 20 ? 29.216 -4.801 178.211 1.00 13.96 76 TYR B CA 1
ATOM 1956 C C . TYR B 1 20 ? 29.259 -5.966 179.173 1.00 14.00 76 TYR B C 1
ATOM 1957 O O . TYR B 1 20 ? 29.168 -7.107 178.719 1.00 17.09 76 TYR B O 1
ATOM 1966 N N . GLN B 1 21 ? 29.347 -5.716 180.459 1.00 16.63 77 GLN B N 1
ATOM 1967 C CA . GLN B 1 21 ? 29.231 -6.796 181.461 1.00 15.48 77 GLN B CA 1
ATOM 1968 C C . GLN B 1 21 ? 27.874 -7.521 181.326 1.00 17.68 77 GLN B C 1
ATOM 1969 O O . GLN B 1 21 ? 27.737 -8.679 181.770 1.00 24.48 77 GLN B O 1
ATOM 1975 N N . GLU B 1 22 ? 26.839 -6.837 180.853 1.00 20.34 78 GLU B N 1
ATOM 1976 C CA . GLU B 1 22 ? 25.522 -7.462 180.734 1.00 20.32 78 GLU B CA 1
ATOM 1977 C C . GLU B 1 22 ? 25.167 -7.899 179.333 1.00 20.18 78 GLU B C 1
ATOM 1978 O O . GLU B 1 22 ? 24.051 -8.349 179.084 1.00 21.92 78 GLU B O 1
ATOM 1984 N N . VAL B 1 23 ? 26.110 -7.767 178.391 1.00 18.16 79 VAL B N 1
ATOM 1985 C CA . VAL B 1 23 ? 25.835 -8.148 177.001 1.00 18.61 79 VAL B CA 1
ATOM 1986 C C . VAL B 1 23 ? 26.167 -9.630 176.792 1.00 17.23 79 VAL B C 1
ATOM 1987 O O . VAL B 1 23 ? 27.280 -10.040 177.102 1.00 15.97 79 VAL B O 1
ATOM 1991 N N . PRO B 1 24 ? 25.219 -10.407 176.246 1.00 17.21 80 PRO B N 1
ATOM 1992 C CA . PRO B 1 24 ? 25.557 -11.833 176.008 1.00 17.62 80 PRO B CA 1
ATOM 1993 C C . PRO B 1 24 ? 26.692 -11.999 174.989 1.00 15.86 80 PRO B C 1
ATOM 1994 O O . PRO B 1 24 ? 26.782 -11.247 174.005 1.00 16.48 80 PRO B O 1
ATOM 1998 N N . ALA B 1 25 ? 27.548 -12.993 175.218 1.00 16.19 81 ALA B N 1
ATOM 1999 C CA . ALA B 1 25 ? 28.676 -13.316 174.321 1.00 15.95 81 ALA B CA 1
ATOM 2000 C C . ALA B 1 25 ? 28.184 -14.115 173.121 1.00 16.69 81 ALA B C 1
ATOM 2001 O O . ALA B 1 25 ? 28.533 -15.303 172.935 1.00 17.51 81 ALA B O 1
ATOM 2003 N N . THR B 1 26 ? 27.342 -13.482 172.327 1.00 16.13 82 THR B N 1
ATOM 2004 C CA . THR B 1 26 ? 26.652 -14.112 171.188 1.00 15.97 82 THR B CA 1
ATOM 2005 C C . THR B 1 26 ? 26.588 -13.071 170.063 1.00 14.46 82 THR B C 1
ATOM 2006 O O . THR B 1 26 ? 26.810 -11.853 170.282 1.00 14.63 82 THR B O 1
ATOM 2010 N N . GLU B 1 27 ? 26.314 -13.518 168.858 1.00 14.85 83 GLU B N 1
ATOM 2011 C CA . GLU B 1 27 ? 26.151 -12.626 167.709 1.00 14.85 83 GLU B CA 1
ATOM 2012 C C . GLU B 1 27 ? 25.081 -11.634 168.037 1.00 15.02 83 GLU B C 1
ATOM 2013 O O . GLU B 1 27 ? 25.260 -10.446 167.678 1.00 14.98 83 GLU B O 1
ATOM 2019 N N . GLU B 1 28 ? 23.966 -12.070 168.622 1.00 16.48 84 GLU B N 1
ATOM 2020 C CA . GLU B 1 28 ? 22.908 -11.088 168.960 1.00 17.56 84 GLU B CA 1
ATOM 2021 C C . GLU B 1 28 ? 23.398 -10.040 169.954 1.00 17.63 84 GLU B C 1
ATOM 2022 O O . GLU B 1 28 ? 23.093 -8.870 169.833 1.00 17.97 84 GLU B O 1
ATOM 2028 N N . GLY B 1 29 ? 24.148 -10.448 170.957 1.00 16.30 85 GLY B N 1
ATOM 2029 C CA . GLY B 1 29 ? 24.756 -9.500 171.850 1.00 15.56 85 GLY B CA 1
ATOM 2030 C C . GLY B 1 29 ? 25.635 -8.472 171.166 1.00 15.18 85 GLY B C 1
ATOM 2031 O O . GLY B 1 29 ? 25.521 -7.279 171.402 1.00 16.63 85 GLY B O 1
ATOM 2032 N N . MET B 1 30 ? 26.455 -8.924 170.233 1.00 15.15 86 MET B N 1
ATOM 2033 C CA . MET B 1 30 ? 27.338 -8.017 169.498 1.00 14.71 86 MET B CA 1
ATOM 2034 C C . MET B 1 30 ? 26.566 -7.021 168.666 1.00 14.06 86 MET B C 1
ATOM 2035 O O . MET B 1 30 ? 26.991 -5.875 168.501 1.00 16.18 86 MET B O 1
ATOM 2040 N N . MET B 1 31 ? 25.390 -7.417 168.166 1.00 13.81 87 MET B N 1
ATOM 2041 C CA . MET B 1 31 ? 24.558 -6.598 167.247 1.00 13.63 87 MET B CA 1
ATOM 2042 C C . MET B 1 31 ? 23.550 -5.743 167.979 1.00 13.00 87 MET B C 1
ATOM 2043 O O . MET B 1 31 ? 22.793 -5.016 167.326 1.00 15.46 87 MET B O 1
ATOM 2048 N N . GLY B 1 32 ? 23.552 -5.759 169.305 1.00 14.30 88 GLY B N 1
ATOM 2049 C CA . GLY B 1 32 ? 22.608 -4.924 170.045 1.00 15.91 88 GLY B CA 1
ATOM 2050 C C . GLY B 1 32 ? 21.204 -5.274 169.675 1.00 16.82 88 GLY B C 1
ATOM 2051 O O . GLY B 1 32 ? 20.816 -6.436 169.635 1.00 17.47 88 GLY B O 1
ATOM 2052 N N . ASN B 1 33 ? 20.416 -4.273 169.325 1.00 18.03 89 ASN B N 1
ATOM 2053 C CA . ASN B 1 33 ? 19.019 -4.514 168.993 1.00 17.91 89 ASN B CA 1
ATOM 2054 C C . ASN B 1 33 ? 18.793 -4.910 167.520 1.00 16.80 89 ASN B C 1
ATOM 2055 O O . ASN B 1 33 ? 17.643 -4.940 167.047 1.00 18.54 89 ASN B O 1
ATOM 2060 N N . PHE B 1 34 ? 19.881 -5.179 166.785 1.00 14.99 90 PHE B N 1
ATOM 2061 C CA . PHE B 1 34 ? 19.812 -5.295 165.338 1.00 14.82 90 PHE B CA 1
ATOM 2062 C C . PHE B 1 34 ? 20.466 -6.546 164.766 1.00 14.62 90 PHE B C 1
ATOM 2063 O O . PHE B 1 34 ? 21.111 -6.498 163.734 1.00 15.57 90 PHE B O 1
ATOM 2071 N N . ILE B 1 35 ? 20.199 -7.717 165.350 1.00 16.43 91 ILE B N 1
ATOM 2072 C CA . ILE B 1 35 ? 20.749 -8.934 164.772 1.00 15.16 91 ILE B CA 1
ATOM 2073 C C . ILE B 1 35 ? 20.423 -9.140 163.309 1.00 15.55 91 ILE B C 1
ATOM 2074 O O . ILE B 1 35 ? 21.264 -9.662 162.590 1.00 16.16 91 ILE B O 1
ATOM 2079 N N . GLU B 1 36 ? 19.249 -8.690 162.870 1.00 16.86 92 GLU B N 1
ATOM 2080 C CA . GLU B 1 36 ? 18.824 -8.883 161.482 1.00 18.67 92 GLU B CA 1
ATOM 2081 C C . GLU B 1 36 ? 19.701 -8.108 160.513 1.00 17.01 92 GLU B C 1
ATOM 2082 O O . GLU B 1 36 ? 19.719 -8.382 159.318 1.00 18.64 92 GLU B O 1
ATOM 2090 N N . LEU B 1 37 ? 20.474 -7.150 161.034 1.00 14.99 93 LEU B N 1
ATOM 2091 C CA . LEU B 1 37 ? 21.365 -6.406 160.187 1.00 14.26 93 LEU B CA 1
ATOM 2092 C C . LEU B 1 37 ? 22.805 -6.996 160.079 1.00 13.94 93 LEU B C 1
ATOM 2093 O O . LEU B 1 37 ? 23.684 -6.443 159.342 1.00 14.36 93 LEU B O 1
ATOM 2098 N N . SER B 1 38 ? 23.057 -8.086 160.788 1.00 14.55 94 SER B N 1
ATOM 2099 C CA . SER B 1 38 ? 24.365 -8.690 160.691 1.00 13.37 94 SER B CA 1
ATOM 2100 C C . SER B 1 38 ? 24.694 -9.136 159.269 1.00 13.99 94 SER B C 1
ATOM 2101 O O . SER B 1 38 ? 25.801 -8.879 158.735 1.00 14.19 94 SER B O 1
ATOM 2104 N N . SER B 1 39 ? 23.731 -9.730 158.586 1.00 14.18 95 SER B N 1
ATOM 2105 C CA A SER B 1 39 ? 23.978 -10.227 157.268 0.70 16.43 95 SER B CA 1
ATOM 2106 C CA B SER B 1 39 ? 23.971 -10.246 157.256 0.30 16.22 95 SER B CA 1
ATOM 2107 C C . SER B 1 39 ? 24.294 -9.107 156.255 1.00 14.79 95 SER B C 1
ATOM 2108 O O . SER B 1 39 ? 25.301 -9.184 155.569 1.00 14.26 95 SER B O 1
ATOM 2113 N N . PRO B 1 40 ? 23.445 -8.084 156.170 1.00 15.70 96 PRO B N 1
ATOM 2114 C CA . PRO B 1 40 ? 23.844 -6.980 155.238 1.00 13.72 96 PRO B CA 1
ATOM 2115 C C . PRO B 1 40 ? 25.140 -6.269 155.629 1.00 13.07 96 PRO B C 1
ATOM 2116 O O . PRO B 1 40 ? 25.900 -5.829 154.755 1.00 13.13 96 PRO B O 1
ATOM 2120 N N . ASP B 1 41 ? 25.403 -6.154 156.910 1.00 12.48 97 ASP B N 1
ATOM 2121 C CA . ASP B 1 41 ? 26.690 -5.577 157.400 1.00 12.50 97 ASP B CA 1
ATOM 2122 C C . ASP B 1 41 ? 27.843 -6.389 156.809 1.00 11.54 97 ASP B C 1
ATOM 2123 O O . ASP B 1 41 ? 28.802 -5.846 156.248 1.00 12.27 97 ASP B O 1
ATOM 2128 N N . ILE B 1 42 ? 27.766 -7.715 157.005 1.00 12.16 98 ILE B N 1
ATOM 2129 C CA . ILE B 1 42 ? 28.850 -8.554 156.563 1.00 11.83 98 ILE B CA 1
ATOM 2130 C C . ILE B 1 42 ? 29.040 -8.487 155.052 1.00 12.90 98 ILE B C 1
ATOM 2131 O O . ILE B 1 42 ? 30.181 -8.434 154.565 1.00 12.70 98 ILE B O 1
ATOM 2138 N N . GLN B 1 43 ? 27.948 -8.499 154.290 1.00 12.56 99 GLN B N 1
ATOM 2139 C CA . GLN B 1 43 ? 28.082 -8.474 152.850 1.00 12.60 99 GLN B CA 1
ATOM 2140 C C . GLN B 1 43 ? 28.763 -7.183 152.396 1.00 13.36 99 GLN B C 1
ATOM 2141 O O . GLN B 1 43 ? 29.639 -7.229 151.530 1.00 13.53 99 GLN B O 1
ATOM 2148 N N . ALA B 1 44 ? 28.392 -6.056 152.972 1.00 11.97 100 ALA B N 1
ATOM 2149 C CA . ALA B 1 44 ? 28.999 -4.774 152.591 1.00 11.98 100 ALA B CA 1
ATOM 2150 C C . ALA B 1 44 ? 30.484 -4.776 152.978 1.00 11.71 100 ALA B C 1
ATOM 2151 O O . ALA B 1 44 ? 31.351 -4.288 152.255 1.00 11.91 100 ALA B O 1
ATOM 2153 N N . SER B 1 45 ? 30.814 -5.306 154.168 1.00 10.96 101 SER B N 1
ATOM 2154 C CA . SER B 1 45 ? 32.220 -5.384 154.603 1.00 10.81 101 SER B CA 1
ATOM 2155 C C . SER B 1 45 ? 33.041 -6.251 153.686 1.00 11.69 101 SER B C 1
ATOM 2156 O O . SER B 1 45 ? 34.209 -5.922 153.357 1.00 12.10 101 SER B O 1
ATOM 2159 N N . GLN B 1 46 ? 32.482 -7.389 153.256 1.00 12.04 102 GLN B N 1
ATOM 2160 C CA . GLN B 1 46 ? 33.230 -8.279 152.345 1.00 13.84 102 GLN B CA 1
ATOM 2161 C C . GLN B 1 46 ? 33.497 -7.528 151.026 1.00 13.49 102 GLN B C 1
ATOM 2162 O O . GLN B 1 46 ? 34.607 -7.626 150.504 1.00 13.79 102 GLN B O 1
ATOM 2168 N N . LYS B 1 47 ? 32.497 -6.831 150.491 1.00 12.69 103 LYS B N 1
ATOM 2169 C CA . LYS B 1 47 ? 32.686 -6.105 149.249 1.00 13.47 103 LYS B CA 1
ATOM 2170 C C . LYS B 1 47 ? 33.778 -5.005 149.422 1.00 13.96 103 LYS B C 1
ATOM 2171 O O . LYS B 1 47 ? 34.655 -4.812 148.568 1.00 14.15 103 LYS B O 1
ATOM 2176 N N . PHE B 1 48 ? 33.727 -4.259 150.512 1.00 12.29 104 PHE B N 1
ATOM 2177 C CA . PHE B 1 48 ? 34.681 -3.189 150.709 1.00 12.40 104 PHE B CA 1
ATOM 2178 C C . PHE B 1 48 ? 36.078 -3.726 150.875 1.00 12.52 104 PHE B C 1
ATOM 2179 O O . PHE B 1 48 ? 37.046 -3.235 150.283 1.00 14.19 104 PHE B O 1
ATOM 2187 N N . LEU B 1 49 ? 36.222 -4.785 151.663 1.00 13.58 105 LEU B N 1
ATOM 2188 C CA . LEU B 1 49 ? 37.517 -5.375 151.884 1.00 14.39 105 LEU B CA 1
ATOM 2189 C C . LEU B 1 49 ? 38.124 -5.854 150.546 1.00 15.40 105 LEU B C 1
ATOM 2190 O O . LEU B 1 49 ? 39.304 -5.670 150.323 1.00 15.99 105 LEU B O 1
ATOM 2195 N N . ARG B 1 50 ? 37.293 -6.496 149.708 1.00 15.47 106 ARG B N 1
ATOM 2196 C CA . ARG B 1 50 ? 37.727 -7.041 148.421 1.00 19.34 106 ARG B CA 1
ATOM 2197 C C . ARG B 1 50 ? 38.397 -5.951 147.596 1.00 18.34 106 ARG B C 1
ATOM 2198 O O . ARG B 1 50 ? 39.378 -6.196 146.886 1.00 18.48 106 ARG B O 1
ATOM 2206 N N . LYS B 1 51 ? 37.876 -4.731 147.662 1.00 16.23 107 LYS B N 1
ATOM 2207 C CA A LYS B 1 51 ? 38.432 -3.595 146.906 0.50 19.47 107 LYS B CA 1
ATOM 2208 C CA B LYS B 1 51 ? 38.403 -3.645 146.887 0.50 17.97 107 LYS B CA 1
ATOM 2209 C C . LYS B 1 51 ? 39.845 -3.272 147.276 1.00 17.50 107 LYS B C 1
ATOM 2210 O O . LYS B 1 51 ? 40.576 -2.766 146.454 1.00 21.54 107 LYS B O 1
ATOM 2218 N N . PHE B 1 52 ? 40.177 -3.453 148.552 1.00 16.08 108 PHE B N 1
ATOM 2219 C CA . PHE B 1 52 ? 41.442 -2.944 149.095 1.00 17.63 108 PHE B CA 1
ATOM 2220 C C . PHE B 1 52 ? 42.499 -3.944 149.421 1.00 18.61 108 PHE B C 1
ATOM 2221 O O . PHE B 1 52 ? 43.607 -3.572 149.861 1.00 18.92 108 PHE B O 1
ATOM 2229 N N . VAL B 1 53 ? 42.174 -5.226 149.217 1.00 17.38 109 VAL B N 1
ATOM 2230 C CA . VAL B 1 53 ? 43.095 -6.284 149.508 1.00 20.00 109 VAL B CA 1
ATOM 2231 C C . VAL B 1 53 ? 43.318 -7.222 148.323 1.00 20.86 109 VAL B C 1
ATOM 2232 O O . VAL B 1 53 ? 42.386 -7.599 147.595 1.00 26.71 109 VAL B O 1
ATOM 2236 N N . GLY B 1 54 ? 44.566 -7.664 148.251 1.00 24.90 110 GLY B N 1
ATOM 2237 C CA . GLY B 1 54 ? 44.961 -8.731 147.364 1.00 25.36 110 GLY B CA 1
ATOM 2238 C C . GLY B 1 54 ? 45.525 -8.180 146.086 1.00 31.00 110 GLY B C 1
ATOM 2239 O O . GLY B 1 54 ? 44.874 -7.400 145.394 1.00 29.60 110 GLY B O 1
ATOM 2240 N N . GLY B 1 55 ? 46.738 -8.607 145.761 1.00 33.78 111 GLY B N 1
ATOM 2241 C CA . GLY B 1 55 ? 47.315 -8.303 144.479 1.00 34.28 111 GLY B CA 1
ATOM 2242 C C . GLY B 1 55 ? 47.933 -6.936 144.398 1.00 34.18 111 GLY B C 1
ATOM 2243 O O . GLY B 1 55 ? 47.864 -6.157 145.360 1.00 42.86 111 GLY B O 1
ATOM 2244 N N A PRO B 1 56 ? 48.366 -6.570 143.181 0.60 33.87 112 PRO B N 1
ATOM 2245 N N B PRO B 1 56 ? 48.672 -6.660 143.313 0.40 38.56 112 PRO B N 1
ATOM 2246 C CA A PRO B 1 56 ? 48.906 -5.240 142.909 0.60 31.41 112 PRO B CA 1
ATOM 2247 C CA B PRO B 1 56 ? 49.693 -5.591 143.357 0.40 32.38 112 PRO B CA 1
ATOM 2248 C C A PRO B 1 56 ? 48.009 -4.082 143.303 0.60 32.17 112 PRO B C 1
ATOM 2249 C C B PRO B 1 56 ? 49.216 -4.254 143.942 0.40 30.64 112 PRO B C 1
ATOM 2250 O O A PRO B 1 56 ? 46.790 -4.088 143.037 0.60 27.18 112 PRO B O 1
ATOM 2251 O O B PRO B 1 56 ? 48.185 -3.728 143.531 0.40 32.52 112 PRO B O 1
ATOM 2258 N N A GLY B 1 57 ? 48.633 -3.095 143.935 0.60 25.73 113 GLY B N 1
ATOM 2259 N N B GLY B 1 57 ? 49.935 -3.717 144.920 0.40 33.71 113 GLY B N 1
ATOM 2260 C CA A GLY B 1 57 ? 47.937 -1.888 144.349 0.60 25.88 113 GLY B CA 1
ATOM 2261 C CA B GLY B 1 57 ? 49.540 -2.402 145.430 0.40 28.26 113 GLY B CA 1
ATOM 2262 C C A GLY B 1 57 ? 47.017 -2.035 145.553 0.60 26.61 113 GLY B C 1
ATOM 2263 C C B GLY B 1 57 ? 48.428 -2.374 146.484 0.40 28.11 113 GLY B C 1
ATOM 2264 O O A GLY B 1 57 ? 46.252 -1.110 145.837 0.60 23.00 113 GLY B O 1
ATOM 2265 O O B GLY B 1 57 ? 48.529 -1.542 147.409 0.40 26.79 113 GLY B O 1
ATOM 2266 N N A ARG B 1 58 ? 47.093 -3.175 146.255 0.60 24.72 114 ARG B N 1
ATOM 2267 N N B ARG B 1 58 ? 47.381 -3.234 146.346 0.40 32.71 114 ARG B N 1
ATOM 2268 C CA A ARG B 1 58 ? 46.257 -3.459 147.407 0.60 24.48 114 ARG B CA 1
ATOM 2269 C CA B ARG B 1 58 ? 46.328 -3.446 147.400 0.40 27.74 114 ARG B CA 1
ATOM 2270 C C . ARG B 1 58 ? 47.052 -4.032 148.615 1.00 24.06 114 ARG B C 1
ATOM 2271 O O . ARG B 1 58 ? 48.201 -4.378 148.535 1.00 25.21 114 ARG B O 1
ATOM 2279 N N . ALA B 1 59 ? 46.401 -4.099 149.785 1.00 22.23 115 ALA B N 1
ATOM 2280 C CA . ALA B 1 59 ? 47.024 -4.659 150.991 1.00 18.69 115 ALA B CA 1
ATOM 2281 C C . ALA B 1 59 ? 47.251 -6.169 150.816 1.00 17.36 115 ALA B C 1
ATOM 2282 O O . ALA B 1 59 ? 46.519 -6.881 150.067 1.00 18.91 115 ALA B O 1
ATOM 2284 N N . GLY B 1 60 ? 48.138 -6.694 151.659 1.00 19.21 116 GLY B N 1
ATOM 2285 C CA . GLY B 1 60 ? 48.402 -8.117 151.719 1.00 19.14 116 GLY B CA 1
ATOM 2286 C C . GLY B 1 60 ? 47.333 -8.891 152.446 1.00 19.68 116 GLY B C 1
ATOM 2287 O O . GLY B 1 60 ? 46.368 -8.289 152.972 1.00 19.05 116 GLY B O 1
ATOM 2288 N N . THR B 1 61 ? 47.490 -10.222 152.502 1.00 20.74 117 THR B N 1
ATOM 2289 C CA . THR B 1 61 ? 46.482 -11.123 153.076 1.00 19.25 117 THR B CA 1
ATOM 2290 C C . THR B 1 61 ? 47.063 -12.082 154.089 1.00 18.84 117 THR B C 1
ATOM 2291 O O . THR B 1 61 ? 46.459 -13.165 154.334 1.00 20.67 117 THR B O 1
ATOM 2295 N N . ASP B 1 62 ? 48.176 -11.701 154.729 1.00 20.26 118 ASP B N 1
ATOM 2296 C CA A ASP B 1 62 ? 48.827 -12.543 155.730 0.50 21.84 118 ASP B CA 1
ATOM 2297 C CA B ASP B 1 62 ? 48.791 -12.553 155.734 0.50 20.81 118 ASP B CA 1
ATOM 2298 C C . ASP B 1 62 ? 48.216 -12.369 157.124 1.00 18.98 118 ASP B C 1
ATOM 2299 O O . ASP B 1 62 ? 48.048 -13.350 157.838 1.00 21.88 118 ASP B O 1
ATOM 2308 N N . CYS B 1 63 ? 47.946 -11.126 157.543 1.00 16.77 119 CYS B N 1
ATOM 2309 C CA . CYS B 1 63 ? 47.617 -10.928 158.953 1.00 17.43 119 CYS B CA 1
ATOM 2310 C C . CYS B 1 63 ? 46.679 -9.755 159.133 1.00 15.31 119 CYS B C 1
ATOM 2311 O O . CYS B 1 63 ? 46.926 -8.677 158.624 1.00 15.05 119 CYS B O 1
ATOM 2314 N N . ALA B 1 64 ? 45.647 -9.971 159.901 1.00 13.11 120 ALA B N 1
ATOM 2315 C CA . ALA B 1 64 ? 44.705 -8.888 160.241 1.00 12.93 120 ALA B CA 1
ATOM 2316 C C . ALA B 1 64 ? 44.472 -8.835 161.752 1.00 12.38 120 ALA B C 1
ATOM 2317 O O . ALA B 1 64 ? 44.509 -9.843 162.417 1.00 13.98 120 ALA B O 1
ATOM 2319 N N . LEU B 1 65 ? 44.146 -7.615 162.223 1.00 10.94 121 LEU B N 1
ATOM 2320 C CA . LEU B 1 65 ? 43.772 -7.354 163.609 1.00 11.64 121 LEU B CA 1
ATOM 2321 C C . LEU B 1 65 ? 42.303 -6.922 163.663 1.00 11.33 121 LEU B C 1
ATOM 2322 O O . LEU B 1 65 ? 41.911 -5.994 162.927 1.00 12.56 121 LEU B O 1
ATOM 2327 N N . ASP B 1 66 ? 41.517 -7.539 164.543 1.00 10.96 122 ASP B N 1
ATOM 2328 C CA . ASP B 1 66 ? 40.112 -7.225 164.725 1.00 10.52 122 ASP B CA 1
ATOM 2329 C C . ASP B 1 66 ? 39.982 -6.469 166.032 1.00 11.23 122 ASP B C 1
ATOM 2330 O O . ASP B 1 66 ? 40.144 -7.057 167.112 1.00 12.21 122 ASP B O 1
ATOM 2335 N N . CYS B 1 67 ? 39.730 -5.138 165.948 1.00 9.96 123 CYS B N 1
ATOM 2336 C CA . CYS B 1 67 ? 39.757 -4.246 167.125 1.00 10.95 123 CYS B CA 1
ATOM 2337 C C . CYS B 1 67 ? 38.381 -4.041 167.676 1.00 10.94 123 CYS B C 1
ATOM 2338 O O . CYS B 1 67 ? 37.403 -3.773 166.941 1.00 11.88 123 CYS B O 1
ATOM 2341 N N . GLY B 1 68 ? 38.254 -4.125 169.003 1.00 11.14 124 GLY B N 1
ATOM 2342 C CA . GLY B 1 68 ? 36.879 -4.163 169.558 1.00 11.57 124 GLY B CA 1
ATOM 2343 C C . GLY B 1 68 ? 36.168 -5.404 169.050 1.00 10.77 124 GLY B C 1
ATOM 2344 O O . GLY B 1 68 ? 35.013 -5.334 168.642 1.00 11.48 124 GLY B O 1
ATOM 2345 N N . SER B 1 69 ? 36.869 -6.534 169.006 1.00 11.28 125 SER B N 1
ATOM 2346 C CA . SER B 1 69 ? 36.400 -7.710 168.327 1.00 11.47 125 SER B CA 1
ATOM 2347 C C . SER B 1 69 ? 35.117 -8.296 168.872 1.00 11.06 125 SER B C 1
ATOM 2348 O O . SER B 1 69 ? 34.429 -9.033 168.168 1.00 12.00 125 SER B O 1
ATOM 2351 N N . GLY B 1 70 ? 34.864 -8.083 170.151 1.00 11.26 126 GLY B N 1
ATOM 2352 C CA . GLY B 1 70 ? 33.868 -8.904 170.831 1.00 11.38 126 GLY B CA 1
ATOM 2353 C C . GLY B 1 70 ? 34.240 -10.347 170.668 1.00 11.45 126 GLY B C 1
ATOM 2354 O O . GLY B 1 70 ? 35.434 -10.706 170.727 1.00 12.32 126 GLY B O 1
ATOM 2355 N N . ILE B 1 71 ? 33.253 -11.196 170.421 1.00 11.99 127 ILE B N 1
ATOM 2356 C CA . ILE B 1 71 ? 33.481 -12.619 170.229 1.00 12.87 127 ILE B CA 1
ATOM 2357 C C . ILE B 1 71 ? 34.111 -12.959 168.886 1.00 13.27 127 ILE B C 1
ATOM 2358 O O . ILE B 1 71 ? 34.418 -14.109 168.651 1.00 13.78 127 ILE B O 1
ATOM 2363 N N . GLY B 1 72 ? 34.255 -11.980 167.997 1.00 12.25 128 GLY B N 1
ATOM 2364 C CA . GLY B 1 72 ? 34.921 -12.220 166.742 1.00 13.36 128 GLY B CA 1
ATOM 2365 C C . GLY B 1 72 ? 33.989 -12.374 165.536 1.00 12.24 128 GLY B C 1
ATOM 2366 O O . GLY B 1 72 ? 34.341 -13.037 164.562 1.00 12.59 128 GLY B O 1
ATOM 2367 N N . ARG B 1 73 ? 32.808 -11.741 165.582 1.00 12.72 129 ARG B N 1
ATOM 2368 C CA . ARG B 1 73 ? 31.863 -11.796 164.455 1.00 12.56 129 ARG B CA 1
ATOM 2369 C C . ARG B 1 73 ? 32.553 -11.371 163.131 1.00 11.93 129 ARG B C 1
ATOM 2370 O O . ARG B 1 73 ? 32.364 -12.021 162.095 1.00 13.64 129 ARG B O 1
ATOM 2378 N N . VAL B 1 74 ? 33.284 -10.258 163.156 1.00 12.75 130 VAL B N 1
ATOM 2379 C CA . VAL B 1 74 ? 33.943 -9.817 161.954 1.00 12.55 130 VAL B CA 1
ATOM 2380 C C . VAL B 1 74 ? 35.065 -10.740 161.575 1.00 11.40 130 VAL B C 1
ATOM 2381 O O . VAL B 1 74 ? 35.262 -11.061 160.411 1.00 12.59 130 VAL B O 1
ATOM 2385 N N . SER B 1 75 ? 35.816 -11.240 162.567 1.00 12.37 131 SER B N 1
ATOM 2386 C CA . SER B 1 75 ? 36.844 -12.234 162.262 1.00 11.80 131 SER B CA 1
ATOM 2387 C C . SER B 1 75 ? 36.281 -13.494 161.611 1.00 13.00 131 SER B C 1
ATOM 2388 O O . SER B 1 75 ? 36.815 -13.933 160.586 1.00 13.54 131 SER B O 1
ATOM 2391 N N . LYS B 1 76 ? 35.148 -14.005 162.088 1.00 12.18 132 LYS B N 1
ATOM 2392 C CA . LYS B 1 76 ? 34.591 -15.213 161.510 1.00 12.90 132 LYS B CA 1
ATOM 2393 C C . LYS B 1 76 ? 34.150 -14.945 160.075 1.00 14.21 132 LYS B C 1
ATOM 2394 O O . LYS B 1 76 ? 34.467 -15.730 159.174 1.00 15.14 132 LYS B O 1
ATOM 2400 N N . HIS B 1 77 ? 33.383 -13.883 159.873 1.00 13.34 133 HIS B N 1
ATOM 2401 C CA . HIS B 1 77 ? 32.617 -13.715 158.632 1.00 13.67 133 HIS B CA 1
ATOM 2402 C C . HIS B 1 77 ? 33.329 -12.931 157.558 1.00 13.56 133 HIS B C 1
ATOM 2403 O O . HIS B 1 77 ? 32.994 -13.054 156.387 1.00 15.40 133 HIS B O 1
ATOM 2410 N N . VAL B 1 78 ? 34.332 -12.111 157.967 1.00 12.79 134 VAL B N 1
ATOM 2411 C CA . VAL B 1 78 ? 34.978 -11.180 157.045 1.00 13.56 134 VAL B CA 1
ATOM 2412 C C . VAL B 1 78 ? 36.451 -11.462 156.958 1.00 12.50 134 VAL B C 1
ATOM 2413 O O . VAL B 1 78 ? 37.026 -11.539 155.848 1.00 14.64 134 VAL B O 1
ATOM 2417 N N . LEU B 1 79 ? 37.127 -11.587 158.088 1.00 11.77 135 LEU B N 1
ATOM 2418 C CA . LEU B 1 79 ? 38.601 -11.659 158.095 1.00 12.13 135 LEU B CA 1
ATOM 2419 C C . LEU B 1 79 ? 39.177 -13.060 157.854 1.00 13.48 135 LEU B C 1
ATOM 2420 O O . LEU B 1 79 ? 40.017 -13.237 156.947 1.00 15.19 135 LEU B O 1
ATOM 2425 N N . LEU B 1 80 ? 38.774 -14.026 158.670 1.00 12.90 136 LEU B N 1
ATOM 2426 C CA . LEU B 1 80 ? 39.305 -15.385 158.536 1.00 14.83 136 LEU B CA 1
ATOM 2427 C C . LEU B 1 80 ? 39.104 -16.024 157.156 1.00 15.26 136 LEU B C 1
ATOM 2428 O O . LEU B 1 80 ? 39.960 -16.815 156.777 1.00 17.88 136 LEU B O 1
ATOM 2433 N N . PRO B 1 81 ? 38.052 -15.653 156.369 1.00 15.97 137 PRO B N 1
ATOM 2434 C CA . PRO B 1 81 ? 37.953 -16.190 155.011 1.00 18.40 137 PRO B CA 1
ATOM 2435 C C . PRO B 1 81 ? 39.041 -15.690 154.064 1.00 19.61 137 PRO B C 1
ATOM 2436 O O . PRO B 1 81 ? 39.237 -16.266 152.975 1.00 24.05 137 PRO B O 1
ATOM 2440 N N . VAL B 1 82 ? 39.738 -14.636 154.466 1.00 17.84 138 VAL B N 1
ATOM 2441 C CA . VAL B 1 82 ? 40.634 -13.924 153.586 1.00 17.64 138 VAL B CA 1
ATOM 2442 C C . VAL B 1 82 ? 42.082 -14.022 154.063 1.00 17.17 138 VAL B C 1
ATOM 2443 O O . VAL B 1 82 ? 42.981 -14.189 153.224 1.00 21.94 138 VAL B O 1
ATOM 2447 N N . PHE B 1 83 ? 42.309 -13.827 155.365 1.00 16.60 139 PHE B N 1
ATOM 2448 C CA . PHE B 1 83 ? 43.668 -13.711 155.904 1.00 15.71 139 PHE B CA 1
ATOM 2449 C C . PHE B 1 83 ? 44.226 -15.033 156.460 1.00 17.84 139 PHE B C 1
ATOM 2450 O O . PHE B 1 83 ? 43.451 -15.801 157.027 1.00 20.38 139 PHE B O 1
ATOM 2458 N N . ASN B 1 84 ? 45.543 -15.221 156.362 1.00 18.12 140 ASN B N 1
ATOM 2459 C CA . ASN B 1 84 ? 46.246 -16.406 156.892 1.00 21.09 140 ASN B CA 1
ATOM 2460 C C . ASN B 1 84 ? 46.263 -16.505 158.401 1.00 19.11 140 ASN B C 1
ATOM 2461 O O . ASN B 1 84 ? 46.220 -17.581 158.977 1.00 23.40 140 ASN B O 1
ATOM 2466 N N . SER B 1 85 ? 46.256 -15.362 159.047 1.00 19.75 141 SER B N 1
ATOM 2467 C CA . SER B 1 85 ? 46.281 -15.213 160.499 1.00 21.47 141 SER B CA 1
ATOM 2468 C C . SER B 1 85 ? 45.446 -14.011 160.904 1.00 16.86 141 SER B C 1
ATOM 2469 O O . SER B 1 85 ? 45.486 -12.986 160.232 1.00 18.44 141 SER B O 1
ATOM 2472 N N . VAL B 1 86 ? 44.711 -14.145 162.002 1.00 14.72 142 VAL B N 1
ATOM 2473 C CA . VAL B 1 86 ? 43.998 -13.012 162.593 1.00 14.51 142 VAL B CA 1
ATOM 2474 C C . VAL B 1 86 ? 44.333 -12.944 164.096 1.00 15.18 142 VAL B C 1
ATOM 2475 O O . VAL B 1 86 ? 44.636 -13.970 164.766 1.00 17.77 142 VAL B O 1
ATOM 2479 N N . GLU B 1 87 ? 44.280 -11.736 164.624 1.00 13.48 143 GLU B N 1
ATOM 2480 C CA . GLU B 1 87 ? 44.380 -11.501 166.052 1.00 13.48 143 GLU B CA 1
ATOM 2481 C C . GLU B 1 87 ? 43.193 -10.614 166.475 1.00 13.28 143 GLU B C 1
ATOM 2482 O O . GLU B 1 87 ? 42.697 -9.789 165.673 1.00 13.47 143 GLU B O 1
ATOM 2488 N N . LEU B 1 88 ? 42.765 -10.802 167.693 1.00 12.26 144 LEU B N 1
ATOM 2489 C CA . LEU B 1 88 ? 41.630 -10.079 168.286 1.00 11.56 144 LEU B CA 1
ATOM 2490 C C . LEU B 1 88 ? 42.077 -9.178 169.391 1.00 12.16 144 LEU B C 1
ATOM 2491 O O . LEU B 1 88 ? 42.949 -9.585 170.150 1.00 13.82 144 LEU B O 1
ATOM 2496 N N . VAL B 1 89 ? 41.471 -8.002 169.536 1.00 11.35 145 VAL B N 1
ATOM 2497 C CA . VAL B 1 89 ? 41.718 -7.201 170.708 1.00 12.33 145 VAL B CA 1
ATOM 2498 C C . VAL B 1 89 ? 40.371 -6.679 171.203 1.00 11.63 145 VAL B C 1
ATOM 2499 O O . VAL B 1 89 ? 39.582 -6.142 170.423 1.00 12.21 145 VAL B O 1
ATOM 2503 N N . ASP B 1 90 ? 40.117 -6.836 172.499 1.00 12.16 146 ASP B N 1
ATOM 2504 C CA . ASP B 1 90 ? 38.886 -6.367 173.092 1.00 11.76 146 ASP B CA 1
ATOM 2505 C C . ASP B 1 90 ? 39.184 -6.163 174.567 1.00 12.53 146 ASP B C 1
ATOM 2506 O O . ASP B 1 90 ? 39.973 -6.862 175.164 1.00 13.60 146 ASP B O 1
ATOM 2511 N N . MET B 1 91 ? 38.392 -5.301 175.181 1.00 12.61 147 MET B N 1
ATOM 2512 C CA . MET B 1 91 ? 38.525 -5.112 176.672 1.00 13.98 147 MET B CA 1
ATOM 2513 C C . MET B 1 91 ? 37.898 -6.199 177.500 1.00 14.29 147 MET B C 1
ATOM 2514 O O . MET B 1 91 ? 38.188 -6.311 178.698 1.00 16.17 147 MET B O 1
ATOM 2519 N N . MET B 1 92 ? 36.965 -6.949 176.911 1.00 13.56 148 MET B N 1
ATOM 2520 C CA . MET B 1 92 ? 36.215 -7.934 177.718 1.00 15.46 148 MET B CA 1
ATOM 2521 C C . MET B 1 92 ? 36.796 -9.331 177.632 1.00 15.40 148 MET B C 1
ATOM 2522 O O . MET B 1 92 ? 36.714 -9.988 176.594 1.00 15.13 148 MET B O 1
ATOM 2527 N N . GLU B 1 93 ? 37.365 -9.806 178.745 1.00 18.17 149 GLU B N 1
ATOM 2528 C CA A GLU B 1 93 ? 37.862 -11.172 178.767 0.50 16.42 149 GLU B CA 1
ATOM 2529 C CA B GLU B 1 93 ? 37.836 -11.192 178.861 0.50 18.89 149 GLU B CA 1
ATOM 2530 C C . GLU B 1 93 ? 36.753 -12.176 178.486 1.00 19.14 149 GLU B C 1
ATOM 2531 O O . GLU B 1 93 ? 37.031 -13.176 177.827 1.00 19.06 149 GLU B O 1
ATOM 2539 N N . SER B 1 94 ? 35.512 -11.883 178.900 1.00 17.40 150 SER B N 1
ATOM 2540 C CA . SER B 1 94 ? 34.348 -12.784 178.702 1.00 19.37 150 SER B CA 1
ATOM 2541 C C . SER B 1 94 ? 34.177 -13.059 177.168 1.00 16.66 150 SER B C 1
ATOM 2542 O O . SER B 1 94 ? 33.922 -14.142 176.700 1.00 17.29 150 SER B O 1
ATOM 2545 N N . PHE B 1 95 ? 34.277 -12.001 176.369 1.00 15.37 151 PHE B N 1
ATOM 2546 C CA . PHE B 1 95 ? 34.054 -12.147 174.934 1.00 14.77 151 PHE B CA 1
ATOM 2547 C C . PHE B 1 95 ? 35.205 -12.851 174.310 1.00 13.50 151 PHE B C 1
ATOM 2548 O O . PHE B 1 95 ? 35.008 -13.629 173.365 1.00 15.08 151 PHE B O 1
ATOM 2556 N N . LEU B 1 96 ? 36.420 -12.530 174.752 1.00 15.14 152 LEU B N 1
ATOM 2557 C CA . LEU B 1 96 ? 37.597 -13.176 174.163 1.00 14.59 152 LEU B CA 1
ATOM 2558 C C . LEU B 1 96 ? 37.673 -14.675 174.505 1.00 16.89 152 LEU B C 1
ATOM 2559 O O . LEU B 1 96 ? 38.091 -15.513 173.683 1.00 17.71 152 LEU B O 1
ATOM 2564 N N . LEU B 1 97 ? 37.220 -15.051 175.690 1.00 17.34 153 LEU B N 1
ATOM 2565 C CA . LEU B 1 97 ? 37.143 -16.472 176.053 1.00 17.80 153 LEU B CA 1
ATOM 2566 C C . LEU B 1 97 ? 36.094 -17.179 175.163 1.00 17.02 153 LEU B C 1
ATOM 2567 O O . LEU B 1 97 ? 36.358 -18.256 174.607 1.00 20.12 153 LEU B O 1
ATOM 2572 N N . GLU B 1 98 ? 34.914 -16.565 174.955 1.00 16.52 154 GLU B N 1
ATOM 2573 C CA . GLU B 1 98 ? 33.945 -17.146 174.078 1.00 16.79 154 GLU B CA 1
ATOM 2574 C C . GLU B 1 98 ? 34.461 -17.216 172.641 1.00 14.97 154 GLU B C 1
ATOM 2575 O O . GLU B 1 98 ? 34.093 -18.147 171.877 1.00 15.42 154 GLU B O 1
ATOM 2581 N N . ALA B 1 99 ? 35.223 -16.207 172.202 1.00 14.53 155 ALA B N 1
ATOM 2582 C CA . ALA B 1 99 ? 35.751 -16.202 170.839 1.00 14.22 155 ALA B CA 1
ATOM 2583 C C . ALA B 1 99 ? 36.483 -17.494 170.509 1.00 13.60 155 ALA B C 1
ATOM 2584 O O . ALA B 1 99 ? 36.449 -17.936 169.365 1.00 14.99 155 ALA B O 1
ATOM 2586 N N . GLN B 1 100 ? 37.180 -18.064 171.476 1.00 15.85 156 GLN B N 1
ATOM 2587 C CA . GLN B 1 100 ? 37.919 -19.292 171.214 1.00 18.10 156 GLN B CA 1
ATOM 2588 C C . GLN B 1 100 ? 37.003 -20.439 170.768 1.00 17.77 156 GLN B C 1
ATOM 2589 O O . GLN B 1 100 ? 37.409 -21.280 169.955 1.00 19.62 156 GLN B O 1
ATOM 2595 N N . ASN B 1 101 ? 35.792 -20.466 171.298 1.00 16.99 157 ASN B N 1
ATOM 2596 C CA . ASN B 1 101 ? 34.807 -21.436 170.900 1.00 17.02 157 ASN B CA 1
ATOM 2597 C C . ASN B 1 101 ? 34.110 -21.003 169.637 1.00 14.31 157 ASN B C 1
ATOM 2598 O O . ASN B 1 101 ? 33.897 -21.843 168.735 1.00 15.98 157 ASN B O 1
ATOM 2603 N N . TYR B 1 102 ? 33.704 -19.720 169.535 1.00 14.12 158 TYR B N 1
ATOM 2604 C CA . TYR B 1 102 ? 33.020 -19.229 168.352 1.00 13.79 158 TYR B CA 1
ATOM 2605 C C . TYR B 1 102 ? 33.812 -19.390 167.085 1.00 14.27 158 TYR B C 1
ATOM 2606 O O . TYR B 1 102 ? 33.277 -19.704 166.023 1.00 14.49 158 TYR B O 1
ATOM 2615 N N . LEU B 1 103 ? 35.140 -19.267 167.228 1.00 14.41 159 LEU B N 1
ATOM 2616 C CA . LEU B 1 103 ? 36.057 -19.307 166.090 1.00 13.84 159 LEU B CA 1
ATOM 2617 C C . LEU B 1 103 ? 36.764 -20.655 165.945 1.00 14.65 159 LEU B C 1
ATOM 2618 O O . LEU B 1 103 ? 37.752 -20.785 165.249 1.00 16.16 159 LEU B O 1
ATOM 2623 N N . GLN B 1 104 ? 36.246 -21.689 166.601 1.00 14.69 160 GLN B N 1
ATOM 2624 C CA . GLN B 1 104 ? 36.910 -22.991 166.623 1.00 17.42 160 GLN B CA 1
ATOM 2625 C C . GLN B 1 104 ? 37.223 -23.537 165.255 1.00 16.83 160 GLN B C 1
ATOM 2626 O O . GLN B 1 104 ? 38.274 -24.131 165.070 1.00 19.94 160 GLN B O 1
ATOM 2632 N N . VAL B 1 105 ? 36.312 -23.430 164.292 1.00 16.58 161 VAL B N 1
ATOM 2633 C CA . VAL B 1 105 ? 36.545 -24.057 162.937 1.00 18.41 161 VAL B CA 1
ATOM 2634 C C . VAL B 1 105 ? 37.864 -23.571 162.336 1.00 20.43 161 VAL B C 1
ATOM 2635 O O . VAL B 1 105 ? 38.577 -24.327 161.712 1.00 25.49 161 VAL B O 1
ATOM 2639 N N . LYS B 1 106 ? 38.150 -22.269 162.499 1.00 20.62 162 LYS B N 1
ATOM 2640 C CA . LYS B 1 106 ? 39.403 -21.744 162.027 1.00 21.33 162 LYS B CA 1
ATOM 2641 C C . LYS B 1 106 ? 40.318 -21.278 163.161 1.00 22.35 162 LYS B C 1
ATOM 2642 O O . LYS B 1 106 ? 41.130 -20.386 162.971 1.00 25.46 162 LYS B O 1
ATOM 2646 N N . GLY B 1 107 ? 40.276 -21.936 164.313 1.00 22.45 163 GLY B N 1
ATOM 2647 C CA . GLY B 1 107 ? 40.894 -21.428 165.522 1.00 21.92 163 GLY B CA 1
ATOM 2648 C C . GLY B 1 107 ? 42.407 -21.453 165.551 1.00 22.02 163 GLY B C 1
ATOM 2649 O O . GLY B 1 107 ? 43.079 -20.686 166.277 1.00 24.11 163 GLY B O 1
ATOM 2650 N N . ASP B 1 108 ? 42.988 -22.324 164.752 1.00 25.36 164 ASP B N 1
ATOM 2651 C CA . ASP B 1 108 ? 44.446 -22.377 164.783 1.00 24.50 164 ASP B CA 1
ATOM 2652 C C . ASP B 1 108 ? 45.020 -21.209 163.906 1.00 28.46 164 ASP B C 1
ATOM 2653 O O . ASP B 1 108 ? 46.224 -21.049 163.878 1.00 29.78 164 ASP B O 1
ATOM 2658 N N . LYS B 1 109 ? 44.159 -20.476 163.189 1.00 22.26 165 LYS B N 1
ATOM 2659 C CA . LYS B 1 109 ? 44.535 -19.277 162.449 1.00 21.60 165 LYS B CA 1
ATOM 2660 C C . LYS B 1 109 ? 44.416 -17.998 163.282 1.00 21.20 165 LYS B C 1
ATOM 2661 O O . LYS B 1 109 ? 44.774 -16.912 162.801 1.00 22.27 165 LYS B O 1
ATOM 2665 N N . VAL B 1 110 ? 43.870 -18.133 164.486 1.00 18.48 166 VAL B N 1
ATOM 2666 C CA . VAL B 1 110 ? 43.775 -17.027 165.435 1.00 18.84 166 VAL B CA 1
ATOM 2667 C C . VAL B 1 110 ? 45.004 -17.015 166.346 1.00 22.11 166 VAL B C 1
ATOM 2668 O O . VAL B 1 110 ? 45.117 -17.849 167.279 1.00 24.18 166 VAL B O 1
ATOM 2672 N N . GLU B 1 111 ? 45.917 -16.072 166.112 1.00 19.36 167 GLU B N 1
ATOM 2673 C CA . GLU B 1 111 ? 47.253 -16.150 166.709 1.00 19.17 167 GLU B CA 1
ATOM 2674 C C . GLU B 1 111 ? 47.305 -15.633 168.147 1.00 20.65 167 GLU B C 1
ATOM 2675 O O . GLU B 1 111 ? 48.104 -16.103 168.956 1.00 29.42 167 GLU B O 1
ATOM 2681 N N . SER B 1 112 ? 46.410 -14.700 168.462 1.00 20.99 168 SER B N 1
ATOM 2682 C CA . SER B 1 112 ? 46.449 -13.970 169.726 1.00 20.27 168 SER B CA 1
ATOM 2683 C C . SER B 1 112 ? 45.032 -13.435 170.036 1.00 16.50 168 SER B C 1
ATOM 2684 O O . SER B 1 112 ? 44.309 -13.003 169.114 1.00 18.32 168 SER B O 1
ATOM 2687 N N . TYR B 1 113 ? 44.696 -13.437 171.311 1.00 16.88 169 TYR B N 1
ATOM 2688 C CA . TYR B 1 113 ? 43.507 -12.800 171.870 1.00 17.42 169 TYR B CA 1
ATOM 2689 C C . TYR B 1 113 ? 43.999 -11.812 172.914 1.00 18.90 169 TYR B C 1
ATOM 2690 O O . TYR B 1 113 ? 44.351 -12.153 174.025 1.00 25.37 169 TYR B O 1
ATOM 2699 N N . HIS B 1 114 ? 44.013 -10.543 172.539 1.00 15.63 170 HIS B N 1
ATOM 2700 C CA . HIS B 1 114 ? 44.625 -9.469 173.348 1.00 16.14 170 HIS B CA 1
ATOM 2701 C C . HIS B 1 114 ? 43.523 -8.807 174.188 1.00 14.98 170 HIS B C 1
ATOM 2702 O O . HIS B 1 114 ? 42.580 -8.236 173.610 1.00 14.67 170 HIS B O 1
ATOM 2709 N N . CYS B 1 115 ? 43.628 -8.852 175.522 1.00 15.10 171 CYS B N 1
ATOM 2710 C CA . CYS B 1 115 ? 42.618 -8.261 176.396 1.00 15.52 171 CYS B CA 1
ATOM 2711 C C . CYS B 1 115 ? 43.141 -6.909 176.844 1.00 15.70 171 CYS B C 1
ATOM 2712 O O . CYS B 1 115 ? 43.919 -6.818 177.794 1.00 17.75 171 CYS B O 1
ATOM 2715 N N . TYR B 1 116 ? 42.761 -5.877 176.105 1.00 14.54 172 TYR B N 1
ATOM 2716 C CA . TYR B 1 116 ? 43.102 -4.496 176.366 1.00 14.59 172 TYR B CA 1
ATOM 2717 C C . TYR B 1 116 ? 41.943 -3.616 176.001 1.00 12.91 172 TYR B C 1
ATOM 2718 O O . TYR B 1 116 ? 41.241 -3.859 174.991 1.00 14.43 172 TYR B O 1
ATOM 2727 N N . SER B 1 117 ? 41.832 -2.512 176.737 1.00 13.87 173 SER B N 1
ATOM 2728 C CA . SER B 1 117 ? 41.074 -1.362 176.195 1.00 13.66 173 SER B CA 1
ATOM 2729 C C . SER B 1 117 ? 41.932 -0.693 175.090 1.00 12.84 173 SER B C 1
ATOM 2730 O O . SER B 1 117 ? 43.172 -0.651 175.205 1.00 13.97 173 SER B O 1
ATOM 2733 N N . LEU B 1 118 ? 41.292 -0.273 174.007 1.00 12.01 174 LEU B N 1
ATOM 2734 C CA . LEU B 1 118 ? 42.030 0.230 172.855 1.00 11.30 174 LEU B CA 1
ATOM 2735 C C . LEU B 1 118 ? 42.871 1.455 173.214 1.00 12.95 174 LEU B C 1
ATOM 2736 O O . LEU B 1 118 ? 43.974 1.589 172.708 1.00 12.71 174 LEU B O 1
ATOM 2741 N N . GLN B 1 119 ? 42.379 2.315 174.119 1.00 12.85 175 GLN B N 1
ATOM 2742 C CA . GLN B 1 119 ? 43.098 3.498 174.520 1.00 14.03 175 GLN B CA 1
ATOM 2743 C C . GLN B 1 119 ? 44.361 3.149 175.313 1.00 15.68 175 GLN B C 1
ATOM 2744 O O . GLN B 1 119 ? 45.189 4.030 175.514 1.00 17.27 175 GLN B O 1
ATOM 2750 N N . GLU B 1 120 ? 44.524 1.872 175.703 1.00 14.88 176 GLU B N 1
ATOM 2751 C CA . GLU B 1 120 ? 45.719 1.392 176.364 1.00 16.67 176 GLU B CA 1
ATOM 2752 C C . GLU B 1 120 ? 46.467 0.393 175.500 1.00 16.43 176 GLU B C 1
ATOM 2753 O O . GLU B 1 120 ? 47.399 -0.233 175.979 1.00 21.73 176 GLU B O 1
ATOM 2759 N N . PHE B 1 121 ? 46.118 0.271 174.230 1.00 14.37 177 PHE B N 1
ATOM 2760 C CA . PHE B 1 121 ? 46.727 -0.744 173.358 1.00 15.65 177 PHE B CA 1
ATOM 2761 C C . PHE B 1 121 ? 47.563 -0.129 172.269 1.00 14.78 177 PHE B C 1
ATOM 2762 O O . PHE B 1 121 ? 47.179 0.803 171.635 1.00 14.68 177 PHE B O 1
ATOM 2770 N N . THR B 1 122 ? 48.732 -0.740 172.058 1.00 14.39 178 THR B N 1
ATOM 2771 C CA . THR B 1 122 ? 49.661 -0.399 170.939 1.00 14.78 178 THR B CA 1
ATOM 2772 C C . THR B 1 122 ? 49.703 -1.586 169.985 1.00 15.22 178 THR B C 1
ATOM 2773 O O . THR B 1 122 ? 50.309 -2.620 170.292 1.00 16.41 178 THR B O 1
ATOM 2777 N N . PRO B 1 123 ? 49.084 -1.447 168.813 1.00 13.86 179 PRO B N 1
ATOM 2778 C CA . PRO B 1 123 ? 49.207 -2.569 167.839 1.00 14.66 179 PRO B CA 1
ATOM 2779 C C . PRO B 1 123 ? 50.666 -2.890 167.530 1.00 15.42 179 PRO B C 1
ATOM 2780 O O . PRO B 1 123 ? 51.433 -1.966 167.224 1.00 16.64 179 PRO B O 1
ATOM 2784 N N . PRO B 1 124 ? 51.064 -4.173 167.612 1.00 14.62 180 PRO B N 1
ATOM 2785 C CA . PRO B 1 124 ? 52.425 -4.522 167.268 1.00 16.20 180 PRO B CA 1
ATOM 2786 C C . PRO B 1 124 ? 52.933 -3.888 165.978 1.00 16.67 180 PRO B C 1
ATOM 2787 O O . PRO B 1 124 ? 52.291 -3.911 164.928 1.00 16.92 180 PRO B O 1
ATOM 2791 N N . PHE B 1 125 ? 54.131 -3.343 166.103 1.00 16.85 181 PHE B N 1
ATOM 2792 C CA . PHE B 1 125 ? 54.760 -2.584 165.012 1.00 17.03 181 PHE B CA 1
ATOM 2793 C C . PHE B 1 125 ? 54.820 -3.351 163.708 1.00 16.04 181 PHE B C 1
ATOM 2794 O O . PHE B 1 125 ? 55.389 -4.458 163.663 1.00 18.82 181 PHE B O 1
ATOM 2802 N N . ARG B 1 126 ? 54.276 -2.776 162.661 1.00 14.90 182 ARG B N 1
ATOM 2803 C CA . ARG B 1 126 ? 54.345 -3.281 161.310 1.00 14.83 182 ARG B CA 1
ATOM 2804 C C . ARG B 1 126 ? 53.996 -4.763 161.205 1.00 15.91 182 ARG B C 1
ATOM 2805 O O . ARG B 1 126 ? 54.622 -5.517 160.488 1.00 20.49 182 ARG B O 1
ATOM 2813 N N . ARG B 1 127 ? 52.994 -5.190 161.947 1.00 14.49 183 ARG B N 1
ATOM 2814 C CA . ARG B 1 127 ? 52.559 -6.574 161.954 1.00 15.35 183 ARG B CA 1
ATOM 2815 C C . ARG B 1 127 ? 51.374 -6.899 161.030 1.00 14.17 183 ARG B C 1
ATOM 2816 O O . ARG B 1 127 ? 51.206 -8.062 160.649 1.00 16.50 183 ARG B O 1
ATOM 2824 N N . TYR B 1 128 ? 50.506 -5.903 160.728 1.00 13.83 184 TYR B N 1
ATOM 2825 C CA . TYR B 1 128 ? 49.199 -6.199 160.137 1.00 13.88 184 TYR B CA 1
ATOM 2826 C C . TYR B 1 128 ? 49.092 -5.662 158.716 1.00 13.13 184 TYR B C 1
ATOM 2827 O O . TYR B 1 128 ? 49.467 -4.511 158.431 1.00 13.78 184 TYR B O 1
ATOM 2836 N N . ASP B 1 129 ? 48.528 -6.492 157.846 1.00 14.12 185 ASP B N 1
ATOM 2837 C CA . ASP B 1 129 ? 48.075 -6.035 156.536 1.00 13.94 185 ASP B CA 1
ATOM 2838 C C . ASP B 1 129 ? 46.777 -5.221 156.598 1.00 13.32 185 ASP B C 1
ATOM 2839 O O . ASP B 1 129 ? 46.620 -4.248 155.861 1.00 13.40 185 ASP B O 1
ATOM 2844 N N . VAL B 1 130 ? 45.846 -5.606 157.475 1.00 11.89 186 VAL B N 1
ATOM 2845 C CA . VAL B 1 130 ? 44.594 -4.897 157.723 1.00 11.67 186 VAL B CA 1
ATOM 2846 C C . VAL B 1 130 ? 44.373 -4.828 159.214 1.00 11.37 186 VAL B C 1
ATOM 2847 O O . VAL B 1 130 ? 44.524 -5.825 159.932 1.00 13.06 186 VAL B O 1
ATOM 2851 N N . ILE B 1 131 ? 44.025 -3.636 159.693 1.00 10.34 187 ILE B N 1
ATOM 2852 C CA . ILE B 1 131 ? 43.543 -3.409 161.030 1.00 9.73 187 ILE B CA 1
ATOM 2853 C C . ILE B 1 131 ? 42.087 -2.970 160.899 1.00 9.85 187 ILE B C 1
ATOM 2854 O O . ILE B 1 131 ? 41.801 -1.918 160.276 1.00 10.55 187 ILE B O 1
ATOM 2859 N N . TRP B 1 132 ? 41.162 -3.757 161.420 1.00 9.42 188 TRP B N 1
ATOM 2860 C CA . TRP B 1 132 ? 39.735 -3.533 161.259 1.00 9.17 188 TRP B CA 1
ATOM 2861 C C . TRP B 1 132 ? 39.200 -2.988 162.577 1.00 9.85 188 TRP B C 1
ATOM 2862 O O . TRP B 1 132 ? 39.447 -3.550 163.645 1.00 11.55 188 TRP B O 1
ATOM 2873 N N . ILE B 1 133 ? 38.453 -1.874 162.517 1.00 9.09 189 ILE B N 1
ATOM 2874 C CA . ILE B 1 133 ? 37.974 -1.173 163.714 1.00 8.59 189 ILE B CA 1
ATOM 2875 C C . ILE B 1 133 ? 36.492 -0.921 163.525 1.00 9.09 189 ILE B C 1
ATOM 2876 O O . ILE B 1 133 ? 36.104 0.056 162.866 1.00 9.63 189 ILE B O 1
ATOM 2881 N N . GLN B 1 134 ? 35.628 -1.819 164.040 1.00 9.15 190 GLN B N 1
ATOM 2882 C CA . GLN B 1 134 ? 34.220 -1.730 163.746 1.00 9.33 190 GLN B CA 1
ATOM 2883 C C . GLN B 1 134 ? 33.366 -1.600 165.015 1.00 9.73 190 GLN B C 1
ATOM 2884 O O . GLN B 1 134 ? 33.420 -2.448 165.898 1.00 10.85 190 GLN B O 1
ATOM 2890 N N . TRP B 1 135 ? 32.526 -0.547 165.036 1.00 9.78 191 TRP B N 1
ATOM 2891 C CA . TRP B 1 135 ? 31.558 -0.329 166.112 1.00 10.26 191 TRP B CA 1
ATOM 2892 C C . TRP B 1 135 ? 32.231 -0.281 167.475 1.00 10.81 191 TRP B C 1
ATOM 2893 O O . TRP B 1 135 ? 31.676 -0.664 168.495 1.00 12.57 191 TRP B O 1
ATOM 2904 N N . VAL B 1 136 ? 33.443 0.286 167.484 1.00 10.30 192 VAL B N 1
ATOM 2905 C CA . VAL B 1 136 ? 34.101 0.548 168.728 1.00 9.74 192 VAL B CA 1
ATOM 2906 C C . VAL B 1 136 ? 34.682 1.979 168.808 1.00 10.05 192 VAL B C 1
ATOM 2907 O O . VAL B 1 136 ? 34.940 2.500 169.894 1.00 11.46 192 VAL B O 1
ATOM 2911 N N . SER B 1 137 ? 34.874 2.657 167.670 1.00 10.54 193 SER B N 1
ATOM 2912 C CA . SER B 1 137 ? 35.481 3.996 167.720 1.00 10.16 193 SER B CA 1
ATOM 2913 C C . SER B 1 137 ? 34.636 4.988 168.542 1.00 10.05 193 SER B C 1
ATOM 2914 O O . SER B 1 137 ? 35.200 5.913 169.113 1.00 10.63 193 SER B O 1
ATOM 2917 N N . GLY B 1 138 ? 33.316 4.805 168.502 1.00 10.47 194 GLY B N 1
ATOM 2918 C CA . GLY B 1 138 ? 32.450 5.680 169.323 1.00 10.48 194 GLY B CA 1
ATOM 2919 C C . GLY B 1 138 ? 32.552 5.470 170.830 1.00 10.65 194 GLY B C 1
ATOM 2920 O O . GLY B 1 138 ? 31.980 6.257 171.583 1.00 13.34 194 GLY B O 1
ATOM 2921 N N . HIS B 1 139 ? 33.277 4.427 171.235 1.00 11.05 195 HIS B N 1
ATOM 2922 C CA . HIS B 1 139 ? 33.577 4.240 172.625 1.00 12.25 195 HIS B CA 1
ATOM 2923 C C . HIS B 1 139 ? 34.882 4.850 173.109 1.00 13.09 195 HIS B C 1
ATOM 2924 O O . HIS B 1 139 ? 35.141 4.833 174.294 1.00 14.48 195 HIS B O 1
ATOM 2931 N N A LEU B 1 140 ? 35.653 5.450 172.211 0.60 12.06 196 LEU B N 1
ATOM 2932 N N B LEU B 1 140 ? 35.697 5.403 172.212 0.40 12.26 196 LEU B N 1
ATOM 2933 C CA A LEU B 1 140 ? 36.847 6.147 172.609 0.60 11.28 196 LEU B CA 1
ATOM 2934 C CA B LEU B 1 140 ? 36.884 6.124 172.637 0.40 11.80 196 LEU B CA 1
ATOM 2935 C C A LEU B 1 140 ? 36.571 7.643 172.645 0.60 12.16 196 LEU B C 1
ATOM 2936 C C B LEU B 1 140 ? 36.601 7.626 172.634 0.40 12.17 196 LEU B C 1
ATOM 2937 O O A LEU B 1 140 ? 35.779 8.172 171.853 0.60 12.28 196 LEU B O 1
ATOM 2938 O O B LEU B 1 140 ? 35.825 8.136 171.816 0.40 11.65 196 LEU B O 1
ATOM 2947 N N . THR B 1 141 ? 37.249 8.346 173.538 1.00 12.01 197 THR B N 1
ATOM 2948 C CA . THR B 1 141 ? 37.164 9.799 173.541 1.00 11.84 197 THR B CA 1
ATOM 2949 C C . THR B 1 141 ? 37.819 10.290 172.268 1.00 11.64 197 THR B C 1
ATOM 2950 O O . THR B 1 141 ? 38.651 9.585 171.641 1.00 11.30 197 THR B O 1
ATOM 2954 N N . ASP B 1 142 ? 37.586 11.552 171.904 1.00 12.05 198 ASP B N 1
ATOM 2955 C CA . ASP B 1 142 ? 38.214 12.119 170.695 1.00 12.46 198 ASP B CA 1
ATOM 2956 C C . ASP B 1 142 ? 39.714 12.011 170.776 1.00 12.30 198 ASP B C 1
ATOM 2957 O O . ASP B 1 142 ? 40.379 11.542 169.816 1.00 13.24 198 ASP B O 1
ATOM 2962 N N . LYS B 1 143 ? 40.319 12.413 171.890 1.00 13.29 199 LYS B N 1
ATOM 2963 C CA . LYS B 1 143 ? 41.761 12.341 171.981 1.00 13.18 199 LYS B CA 1
ATOM 2964 C C . LYS B 1 143 ? 42.307 10.931 171.960 1.00 12.97 199 LYS B C 1
ATOM 2965 O O . LYS B 1 143 ? 43.363 10.691 171.392 1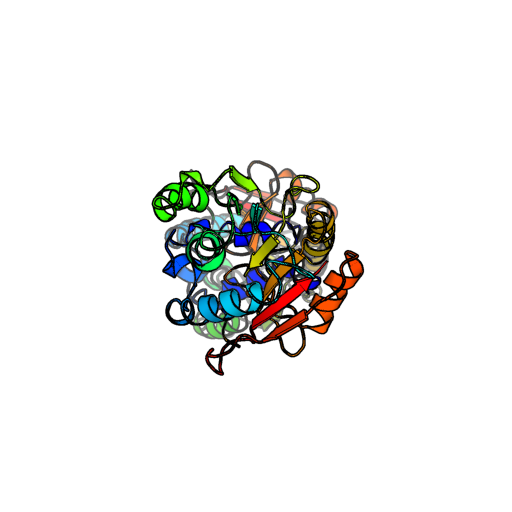.00 12.85 199 LYS B O 1
ATOM 2971 N N . ASP B 1 144 ? 41.593 10.007 172.596 1.00 12.06 200 ASP B N 1
ATOM 2972 C CA . ASP B 1 144 ? 42.057 8.639 172.647 1.00 12.16 200 ASP B CA 1
ATOM 2973 C C . ASP B 1 144 ? 41.926 7.988 171.274 1.00 11.92 200 ASP B C 1
ATOM 2974 O O . ASP B 1 144 ? 42.767 7.165 170.919 1.00 12.56 200 ASP B O 1
ATOM 2979 N N . LEU B 1 145 ? 40.884 8.351 170.520 1.00 11.50 201 LEU B N 1
ATOM 2980 C CA . LEU B 1 145 ? 40.725 7.789 169.179 1.00 10.83 201 LEU B CA 1
ATOM 2981 C C . LEU B 1 145 ? 41.800 8.276 168.257 1.00 10.84 201 LEU B C 1
ATOM 2982 O O . LEU B 1 145 ? 42.376 7.536 167.485 1.00 11.52 201 LEU B O 1
ATOM 2987 N N . LEU B 1 146 ? 42.089 9.580 168.319 1.00 11.20 202 LEU B N 1
ATOM 2988 C CA . LEU B 1 146 ? 43.175 10.212 167.548 1.00 12.74 202 LEU B CA 1
ATOM 2989 C C . LEU B 1 146 ? 44.486 9.459 167.789 1.00 12.51 202 LEU B C 1
ATOM 2990 O O . LEU B 1 146 ? 45.173 9.013 166.880 1.00 13.20 202 LEU B O 1
ATOM 2995 N N . ALA B 1 147 ? 44.817 9.284 169.083 1.00 12.80 203 ALA B N 1
ATOM 2996 C CA . ALA B 1 147 ? 46.087 8.627 169.440 1.00 12.80 203 ALA B CA 1
ATOM 2997 C C . ALA B 1 147 ? 46.071 7.142 169.022 1.00 13.01 203 ALA B C 1
ATOM 2998 O O . ALA B 1 147 ? 47.078 6.635 168.498 1.00 13.35 203 ALA B O 1
ATOM 3000 N N . PHE B 1 148 ? 44.950 6.451 169.193 1.00 11.29 204 PHE B N 1
ATOM 3001 C CA . PHE B 1 148 ? 44.862 5.067 168.785 1.00 11.24 204 PHE B CA 1
ATOM 3002 C C . PHE B 1 148 ? 45.030 4.918 167.296 1.00 11.16 204 PHE B C 1
ATOM 3003 O O . PHE B 1 148 ? 45.788 4.033 166.841 1.00 11.72 204 PHE B O 1
ATOM 3011 N N . LEU B 1 149 ? 44.419 5.814 166.499 1.00 11.04 205 LEU B N 1
ATOM 3012 C CA . LEU B 1 149 ? 44.612 5.748 165.039 1.00 11.14 205 LEU B CA 1
ATOM 3013 C C . LEU B 1 149 ? 46.059 5.954 164.629 1.00 12.10 205 LEU B C 1
ATOM 3014 O O . LEU B 1 149 ? 46.557 5.259 163.740 1.00 11.56 205 LEU B O 1
ATOM 3019 N N . SER B 1 150 ? 46.741 6.882 165.307 1.00 11.73 206 SER B N 1
ATOM 3020 C CA A SER B 1 150 ? 48.162 7.067 165.030 0.70 12.28 206 SER B CA 1
ATOM 3021 C CA B SER B 1 150 ? 48.162 7.068 165.030 0.30 12.29 206 SER B CA 1
ATOM 3022 C C . SER B 1 150 ? 48.975 5.794 165.316 1.00 12.12 206 SER B C 1
ATOM 3023 O O . SER B 1 150 ? 49.881 5.428 164.557 1.00 13.25 206 SER B O 1
ATOM 3028 N N . ARG B 1 151 ? 48.677 5.141 166.443 1.00 12.69 207 ARG B N 1
ATOM 3029 C CA . ARG B 1 151 ? 49.374 3.899 166.776 1.00 13.44 207 ARG B CA 1
ATOM 3030 C C . ARG B 1 151 ? 49.040 2.801 165.766 1.00 12.68 207 ARG B C 1
ATOM 3031 O O . ARG B 1 151 ? 49.904 2.049 165.377 1.00 13.45 207 ARG B O 1
ATOM 3039 N N . CYS B 1 152 ? 47.801 2.785 165.298 1.00 11.79 208 CYS B N 1
ATOM 3040 C CA . CYS B 1 152 ? 47.429 1.812 164.279 1.00 11.70 208 CYS B CA 1
ATOM 3041 C C . CYS B 1 152 ? 48.244 2.012 162.992 1.00 11.30 208 CYS B C 1
ATOM 3042 O O . CYS B 1 152 ? 48.609 1.030 162.365 1.00 12.57 208 CYS B O 1
ATOM 3045 N N . ARG B 1 153 ? 48.507 3.269 162.608 1.00 12.04 209 ARG B N 1
ATOM 3046 C CA . ARG B 1 153 ? 49.306 3.479 161.387 1.00 12.72 209 ARG B CA 1
ATOM 3047 C C . ARG B 1 153 ? 50.667 2.786 161.495 1.00 12.82 209 ARG B C 1
ATOM 3048 O O . ARG B 1 153 ? 51.133 2.159 160.556 1.00 13.80 209 ARG B O 1
ATOM 3056 N N . ASP B 1 154 ? 51.273 2.819 162.688 1.00 12.42 210 ASP B N 1
ATOM 3057 C CA . ASP B 1 154 ? 52.578 2.132 162.900 1.00 14.12 210 ASP B CA 1
ATOM 3058 C C . ASP B 1 154 ? 52.449 0.614 163.018 1.00 13.35 210 ASP B C 1
ATOM 3059 O O . ASP B 1 154 ? 53.472 -0.067 162.969 1.00 14.53 210 ASP B O 1
ATOM 3064 N N . GLY B 1 155 ? 51.214 0.115 163.157 1.00 13.30 211 GLY B N 1
ATOM 3065 C CA . GLY B 1 155 ? 50.960 -1.302 163.177 1.00 13.35 211 GLY B CA 1
ATOM 3066 C C . GLY B 1 155 ? 50.854 -1.906 161.776 1.00 13.11 211 GLY B C 1
ATOM 3067 O O . GLY B 1 155 ? 50.743 -3.140 161.673 1.00 14.45 211 GLY B O 1
ATOM 3068 N N . LEU B 1 156 ? 50.936 -1.085 160.726 1.00 13.02 212 LEU B N 1
ATOM 3069 C CA . LEU B 1 156 ? 50.743 -1.570 159.373 1.00 12.52 212 LEU B CA 1
ATOM 3070 C C . LEU B 1 156 ? 52.012 -2.043 158.683 1.00 14.40 212 LEU B C 1
ATOM 3071 O O . LEU B 1 156 ? 53.001 -1.351 158.636 1.00 16.42 212 LEU B O 1
ATOM 3076 N N . LYS B 1 157 ? 51.914 -3.211 158.054 1.00 13.95 213 LYS B N 1
ATOM 3077 C CA . LYS B 1 157 ? 52.922 -3.691 157.112 1.00 16.84 213 LYS B CA 1
ATOM 3078 C C . LYS B 1 157 ? 52.925 -2.727 155.902 1.00 16.03 213 LYS B C 1
ATOM 3079 O O . LYS B 1 157 ? 51.954 -1.983 155.660 1.00 15.30 213 LYS B O 1
ATOM 3085 N N . GLU B 1 158 ? 53.915 -2.864 155.059 1.00 16.81 214 GLU B N 1
ATOM 3086 C CA . GLU B 1 158 ? 53.899 -2.194 153.776 1.00 16.75 214 GLU B CA 1
ATOM 3087 C C . GLU B 1 158 ? 52.633 -2.467 152.999 1.00 15.12 214 GLU B C 1
ATOM 3088 O O . GLU B 1 158 ? 52.212 -3.637 152.923 1.00 17.15 214 GLU B O 1
ATOM 3095 N N . ASN B 1 159 ? 52.027 -1.410 152.448 1.00 16.92 215 ASN B N 1
ATOM 3096 C CA . ASN B 1 159 ? 50.742 -1.442 151.744 1.00 17.86 215 ASN B CA 1
ATOM 3097 C C . ASN B 1 159 ? 49.530 -1.783 152.585 1.00 13.33 215 ASN B C 1
ATOM 3098 O O . ASN B 1 159 ? 48.429 -1.958 152.051 1.00 14.96 215 ASN B O 1
ATOM 3103 N N . GLY B 1 160 ? 49.740 -1.877 153.883 1.00 14.46 216 GLY B N 1
ATOM 3104 C CA . GLY B 1 160 ? 48.640 -2.160 154.793 1.00 13.77 216 GLY B CA 1
ATOM 3105 C C . GLY B 1 160 ? 47.655 -1.042 154.913 1.00 12.61 216 GLY B C 1
ATOM 3106 O O . GLY B 1 160 ? 47.948 0.113 154.589 1.00 13.91 216 GLY B O 1
ATOM 3107 N N . ILE B 1 161 ? 46.458 -1.354 155.405 1.00 11.74 217 ILE B N 1
ATOM 3108 C CA . ILE B 1 161 ? 45.429 -0.375 155.592 1.00 13.52 217 ILE B CA 1
ATOM 3109 C C . ILE B 1 161 ? 44.658 -0.629 156.878 1.00 11.65 217 ILE B C 1
ATOM 3110 O O . ILE B 1 161 ? 44.567 -1.759 157.380 1.00 13.25 217 ILE B O 1
ATOM 3115 N N . ILE B 1 162 ? 44.072 0.436 157.359 1.00 10.56 218 ILE B N 1
ATOM 3116 C CA . ILE B 1 162 ? 43.071 0.394 158.451 1.00 9.97 218 ILE B CA 1
ATOM 3117 C C . ILE B 1 162 ? 41.694 0.547 157.813 1.00 9.80 218 ILE B C 1
ATOM 3118 O O . ILE B 1 162 ? 41.521 1.400 156.937 1.00 10.85 218 ILE B O 1
ATOM 3123 N N . ILE B 1 163 ? 40.766 -0.323 158.231 1.00 9.63 219 ILE B N 1
ATOM 3124 C CA . ILE B 1 163 ? 39.377 -0.181 157.818 1.00 9.36 219 ILE B CA 1
ATOM 3125 C C . ILE B 1 163 ? 38.568 0.126 159.070 1.00 9.60 219 ILE B C 1
ATOM 3126 O O . ILE B 1 163 ? 38.552 -0.661 160.014 1.00 10.63 219 ILE B O 1
ATOM 3131 N N . LEU B 1 164 ? 37.994 1.328 159.061 1.00 8.95 220 LEU B N 1
ATOM 3132 C CA . LEU B 1 164 ? 37.153 1.811 160.141 1.00 9.15 220 LEU B CA 1
ATOM 3133 C C . LEU B 1 164 ? 35.690 1.759 159.683 1.00 8.71 220 LEU B C 1
ATOM 3134 O O . LEU B 1 164 ? 35.373 2.284 158.626 1.00 10.01 220 LEU B O 1
ATOM 3143 N N . LYS B 1 165 ? 34.829 1.094 160.469 1.00 8.70 221 LYS B N 1
ATOM 3144 C CA . LYS B 1 165 ? 33.409 0.981 160.119 1.00 8.64 221 LYS B CA 1
ATOM 3145 C C . LYS B 1 165 ? 32.617 1.394 161.309 1.00 9.26 221 LYS B C 1
ATOM 3146 O O . LYS B 1 165 ? 32.790 0.844 162.406 1.00 9.66 221 LYS B O 1
ATOM 3152 N N . ASP B 1 166 ? 31.722 2.365 161.161 1.00 8.91 222 ASP B N 1
ATOM 3153 C CA . ASP B 1 166 ? 30.980 2.817 162.308 1.00 9.55 222 ASP B CA 1
ATOM 3154 C C . ASP B 1 166 ? 29.746 3.570 161.875 1.00 9.01 222 ASP B C 1
ATOM 3155 O O . ASP B 1 166 ? 29.572 3.950 160.692 1.00 9.99 222 ASP B O 1
ATOM 3160 N N . ASN B 1 167 ? 28.911 3.874 162.849 1.00 9.69 223 ASN B N 1
ATOM 3161 C CA . ASN B 1 167 ? 27.780 4.812 162.674 1.00 9.65 223 ASN B CA 1
ATOM 3162 C C . ASN B 1 167 ? 28.334 6.248 162.516 1.00 9.87 223 ASN B C 1
ATOM 3163 O O . ASN B 1 167 ? 29.316 6.615 163.156 1.00 10.60 223 ASN B O 1
ATOM 3168 N N . VAL B 1 168 ? 27.743 7.001 161.605 1.00 9.59 224 VAL B N 1
ATOM 3169 C CA . VAL B 1 168 ? 28.216 8.353 161.318 1.00 10.32 224 VAL B CA 1
ATOM 3170 C C . VAL B 1 168 ? 26.975 9.235 161.226 1.00 11.69 224 VAL B C 1
ATOM 3171 O O . VAL B 1 168 ? 26.147 9.116 160.277 1.00 12.87 224 VAL B O 1
ATOM 3175 N N . ALA B 1 169 ? 26.861 10.164 162.169 1.00 12.83 225 ALA B N 1
ATOM 3176 C CA . ALA B 1 169 ? 25.703 11.086 162.187 1.00 14.59 225 ALA B CA 1
ATOM 3177 C C . ALA B 1 169 ? 25.784 12.024 160.962 1.00 15.89 225 ALA B C 1
ATOM 3178 O O . ALA B 1 169 ? 26.861 12.301 160.486 1.00 15.02 225 ALA B O 1
ATOM 3180 N N . ARG B 1 170 ? 24.630 12.480 160.449 1.00 17.96 226 ARG B N 1
ATOM 3181 C CA . ARG B 1 170 ? 24.619 13.453 159.310 1.00 20.35 226 ARG B CA 1
ATOM 3182 C C . ARG B 1 170 ? 25.212 14.784 159.726 1.00 19.87 226 ARG B C 1
ATOM 3183 O O . ARG B 1 170 ? 26.033 15.357 159.026 1.00 23.91 226 ARG B O 1
ATOM 3191 N N . GLU B 1 171 ?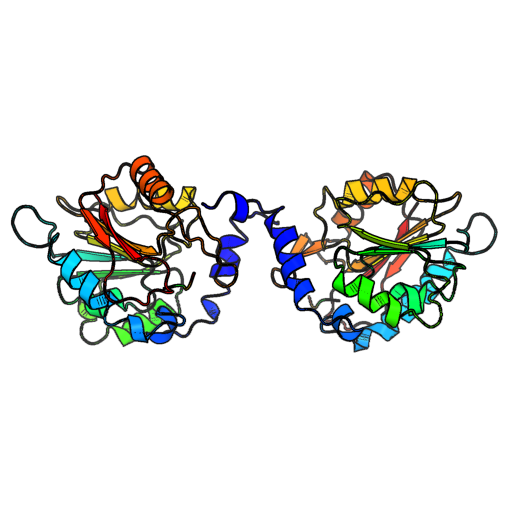 24.860 15.236 160.913 1.00 26.55 227 GLU B N 1
ATOM 3192 C CA . GLU B 1 171 ? 25.380 16.498 161.406 1.00 28.13 227 GLU B CA 1
ATOM 3193 C C . GLU B 1 171 ? 25.324 16.494 162.903 1.00 25.46 227 GLU B C 1
ATOM 3194 O O . GLU B 1 171 ? 24.282 16.333 163.513 1.00 42.23 227 GLU B O 1
ATOM 3196 N N . GLY B 1 172 ? 26.453 16.797 163.495 1.00 19.71 228 GLY B N 1
ATOM 3197 C CA . GLY B 1 172 ? 26.570 16.924 164.887 1.00 23.12 228 GLY B CA 1
ATOM 3198 C C . GLY B 1 172 ? 26.681 15.588 165.534 1.00 22.65 228 GLY B C 1
ATOM 3199 O O . GLY B 1 172 ? 26.140 14.588 165.052 1.00 27.65 228 GLY B O 1
ATOM 3200 N N . CYS B 1 173 ? 27.451 15.561 166.617 1.00 20.17 229 CYS B N 1
ATOM 3201 C CA . CYS B 1 173 ? 27.679 14.368 167.431 1.00 18.74 229 CYS B CA 1
ATOM 3202 C C . CYS B 1 173 ? 26.498 14.094 168.337 1.00 19.94 229 CYS B C 1
ATOM 3203 O O . CYS B 1 173 ? 25.734 15.032 168.702 1.00 25.09 229 CYS B O 1
ATOM 3206 N N . ILE B 1 174 ? 26.326 12.808 168.692 1.00 20.32 230 ILE B N 1
ATOM 3207 C CA . ILE B 1 174 ? 25.149 12.345 169.411 1.00 20.19 230 ILE B CA 1
ATOM 3208 C C . ILE B 1 174 ? 25.610 11.366 170.504 1.00 19.89 230 ILE B C 1
ATOM 3209 O O . ILE B 1 174 ? 26.230 10.367 170.177 1.00 19.22 230 ILE B O 1
ATOM 3214 N N . LEU B 1 175 ? 25.381 11.668 171.793 1.00 20.13 231 LEU B N 1
ATOM 3215 C CA A LEU B 1 175 ? 25.738 10.752 172.905 0.70 19.00 231 LEU B CA 1
ATOM 3216 C CA B LEU B 1 175 ? 25.722 10.735 172.862 0.30 19.31 231 LEU B CA 1
ATOM 3217 C C . LEU B 1 175 ? 24.639 9.677 173.041 1.00 20.18 231 LEU B C 1
ATOM 3218 O O . LEU B 1 175 ? 23.429 10.008 173.054 1.00 27.80 231 LEU B O 1
ATOM 3227 N N . ASP B 1 176 ? 25.063 8.419 173.238 1.00 16.38 232 ASP B N 1
ATOM 3228 C CA . ASP B 1 176 ? 24.127 7.345 173.614 1.00 16.30 232 ASP B CA 1
ATOM 3229 C C . ASP B 1 176 ? 24.411 7.058 175.070 1.00 15.61 232 ASP B C 1
ATOM 3230 O O . ASP B 1 176 ? 25.480 6.534 175.467 1.00 16.40 232 ASP B O 1
ATOM 3235 N N . LEU B 1 177 ? 23.443 7.400 175.896 1.00 19.23 233 LEU B N 1
ATOM 3236 C CA . LEU B 1 177 ? 23.635 7.305 177.332 1.00 20.78 233 LEU B CA 1
ATOM 3237 C C . LEU B 1 177 ? 23.544 5.878 177.816 1.00 20.73 233 LEU B C 1
ATOM 3238 O O . LEU B 1 177 ? 24.095 5.546 178.871 1.00 23.86 233 LEU B O 1
ATOM 3243 N N . SER B 1 178 ? 22.883 5.012 177.081 1.00 19.55 234 SER B N 1
ATOM 3244 C CA A SER B 1 178 ? 22.685 3.646 177.542 0.50 20.18 234 SER B CA 1
ATOM 3245 C CA B SER B 1 178 ? 22.673 3.647 177.534 0.50 19.99 234 SER B CA 1
ATOM 3246 C C . SER B 1 178 ? 23.970 2.839 177.488 1.00 18.85 234 SER B C 1
ATOM 3247 O O . SER B 1 178 ? 24.288 2.113 178.449 1.00 20.78 234 SER B O 1
ATOM 3252 N N . ASP B 1 179 ? 24.709 2.951 176.397 1.00 15.89 235 ASP B N 1
ATOM 3253 C CA . ASP B 1 179 ? 25.944 2.176 176.318 1.00 15.56 235 ASP B CA 1
ATOM 3254 C C . ASP B 1 179 ? 27.251 2.967 176.477 1.00 16.13 235 ASP B C 1
ATOM 3255 O O . ASP B 1 179 ? 28.344 2.416 176.430 1.00 15.76 235 ASP B O 1
ATOM 3260 N N . SER B 1 180 ? 27.125 4.269 176.726 1.00 14.68 236 SER B N 1
ATOM 3261 C CA . SER B 1 180 ? 28.243 5.151 176.961 1.00 13.55 236 SER B CA 1
ATOM 3262 C C . SER B 1 180 ? 29.152 5.231 175.708 1.00 12.77 236 SER B C 1
ATOM 3263 O O . SER B 1 180 ? 30.332 4.831 175.723 1.00 13.76 236 SER B O 1
ATOM 3266 N N . SER B 1 181 ? 28.574 5.748 174.639 1.00 13.47 237 SER B N 1
ATOM 3267 C CA . SER B 1 181 ? 29.273 5.936 173.385 1.00 13.17 237 SER B CA 1
ATOM 3268 C C . SER B 1 181 ? 28.816 7.233 172.765 1.00 13.25 237 SER B C 1
ATOM 3269 O O . SER B 1 181 ? 27.806 7.830 173.151 1.00 15.01 237 SER B O 1
ATOM 3272 N N . VAL B 1 182 ? 29.529 7.630 171.708 1.00 12.36 238 VAL B N 1
ATOM 3273 C CA A VAL B 1 182 ? 29.146 8.786 170.905 0.60 12.28 238 VAL B CA 1
ATOM 3274 C CA B VAL B 1 182 ? 29.189 8.803 170.911 0.40 12.10 238 VAL B CA 1
ATOM 3275 C C . VAL B 1 182 ? 29.085 8.370 169.465 1.00 11.82 238 VAL B C 1
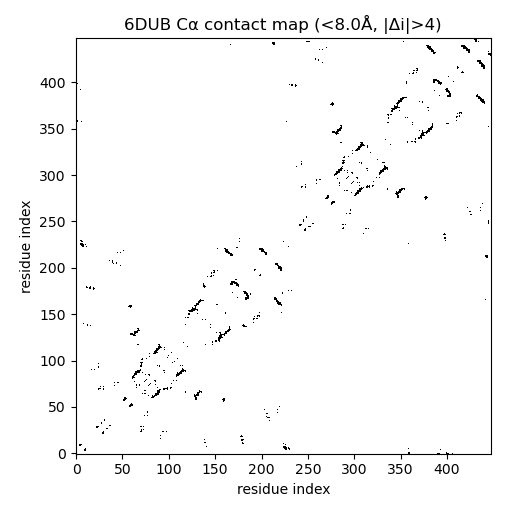ATOM 3276 O O . VAL B 1 182 ? 29.823 7.461 169.036 1.00 12.87 238 VAL B O 1
ATOM 3283 N N . THR B 1 183 ? 28.207 8.994 168.723 1.00 11.86 239 THR B N 1
ATOM 3284 C CA . THR B 1 183 ? 28.213 8.936 167.280 1.00 11.27 239 THR B CA 1
ATOM 3285 C C . THR B 1 183 ? 28.727 10.293 166.763 1.00 12.04 239 THR B C 1
ATOM 3286 O O . THR B 1 183 ? 28.160 11.332 167.058 1.00 13.59 239 THR B O 1
ATOM 3290 N N . ARG B 1 184 ? 29.781 10.222 165.973 1.00 11.12 240 ARG B N 1
ATOM 3291 C CA . ARG B 1 184 ? 30.375 11.434 165.380 1.00 10.53 240 ARG B CA 1
ATOM 3292 C C . ARG B 1 184 ? 29.833 11.610 163.985 1.00 10.89 240 ARG B C 1
ATOM 3293 O O . ARG B 1 184 ? 29.502 10.639 163.295 1.00 12.82 240 ARG B O 1
ATOM 3301 N N . ASP B 1 185 ? 29.749 12.866 163.528 1.00 12.00 241 ASP B N 1
ATOM 3302 C CA . ASP B 1 185 ? 29.420 13.126 162.146 1.00 11.70 241 ASP B CA 1
ATOM 3303 C C . ASP B 1 185 ? 30.662 12.963 161.256 1.00 11.00 241 ASP B C 1
ATOM 3304 O O . ASP B 1 185 ? 31.780 12.686 161.749 1.00 11.19 241 ASP B O 1
ATOM 3309 N N . MET B 1 186 ? 30.503 13.053 159.925 1.00 11.36 242 MET B N 1
ATOM 3310 C CA . MET B 1 186 ? 31.597 12.768 159.041 1.00 10.81 242 MET B CA 1
ATOM 3311 C C . MET B 1 186 ? 32.686 13.834 159.119 1.00 10.83 242 MET B C 1
ATOM 3312 O O . MET B 1 186 ? 33.856 13.523 158.953 1.00 11.41 242 MET B O 1
ATOM 3317 N N . ASP B 1 187 ? 32.304 15.085 159.309 1.00 11.42 243 ASP B N 1
ATOM 3318 C CA . ASP B 1 187 ? 33.304 16.134 159.431 1.00 12.35 243 ASP B CA 1
ATOM 3319 C C . ASP B 1 187 ? 34.192 15.940 160.645 1.00 10.91 243 ASP B C 1
ATOM 3320 O O . ASP B 1 187 ? 35.408 16.050 160.568 1.00 11.71 243 ASP B O 1
ATOM 3325 N N . ILE B 1 188 ? 33.593 15.598 161.794 1.00 12.28 244 ILE B N 1
ATOM 3326 C CA . ILE B 1 188 ? 34.344 15.382 163.004 1.00 11.94 244 ILE B CA 1
ATOM 3327 C C . ILE B 1 188 ? 35.203 14.132 162.845 1.00 11.45 244 ILE B C 1
ATOM 3328 O O . ILE B 1 188 ? 36.397 14.132 163.195 1.00 12.06 244 ILE B O 1
ATOM 3333 N N . LEU B 1 189 ? 34.630 13.023 162.360 1.00 10.79 245 LEU B N 1
ATOM 3334 C CA . LEU B 1 189 ? 35.418 11.788 162.225 1.00 11.20 245 LEU B CA 1
ATOM 3335 C C . LEU B 1 189 ? 36.558 11.976 161.239 1.00 10.30 245 LEU B C 1
ATOM 3336 O O . LEU B 1 189 ? 37.719 11.574 161.533 1.00 11.70 245 LEU B O 1
ATOM 3341 N N . ARG B 1 190 ? 36.314 12.603 160.085 1.00 11.23 246 ARG B N 1
ATOM 3342 C CA . ARG B 1 190 ? 37.401 12.826 159.144 1.00 11.18 246 ARG B CA 1
ATOM 3343 C C . ARG B 1 190 ? 38.449 13.776 159.715 1.00 10.66 246 ARG B C 1
ATOM 3344 O O . ARG B 1 190 ? 39.606 13.616 159.458 1.00 11.73 246 ARG B O 1
ATOM 3352 N N . SER B 1 191 ? 38.054 14.710 160.560 1.00 11.19 247 SER B N 1
ATOM 3353 C CA . SER B 1 191 ? 39.023 15.590 161.222 1.00 12.98 247 SER B CA 1
ATOM 3354 C C . SER B 1 191 ? 39.939 14.858 162.149 1.00 12.22 247 SER B C 1
ATOM 3355 O O . SER B 1 191 ? 41.152 15.043 162.126 1.00 12.62 247 SER B O 1
ATOM 3358 N N . LEU B 1 192 ? 39.394 13.873 162.893 1.00 11.63 248 LEU B N 1
ATOM 3359 C CA . LEU B 1 192 ? 40.233 13.066 163.781 1.00 11.19 248 LEU B CA 1
ATOM 3360 C C . LEU B 1 192 ? 41.166 12.176 162.982 1.00 10.66 248 LEU B C 1
ATOM 3361 O O . LEU B 1 192 ? 42.336 12.023 163.339 1.00 12.25 248 LEU B O 1
ATOM 3366 N N . ILE B 1 193 ? 40.644 11.616 161.878 1.00 10.56 249 ILE B N 1
ATOM 3367 C CA . ILE B 1 193 ? 41.487 10.823 160.993 1.00 10.85 249 ILE B CA 1
ATOM 3368 C C . ILE B 1 193 ? 42.663 11.665 160.507 1.00 10.34 249 ILE B C 1
ATOM 3369 O O . ILE B 1 193 ? 43.827 11.222 160.498 1.00 11.11 249 ILE B O 1
ATOM 3374 N N . ARG B 1 194 ? 42.353 12.858 160.006 1.00 11.97 250 ARG B N 1
ATOM 3375 C CA . ARG B 1 194 ? 43.379 13.753 159.525 1.00 11.84 250 ARG B CA 1
ATOM 3376 C C . ARG B 1 194 ? 44.407 14.083 160.605 1.00 11.76 250 ARG B C 1
ATOM 3377 O O . ARG B 1 194 ? 45.614 14.022 160.367 1.00 13.40 250 ARG B O 1
ATOM 3390 N N . LYS B 1 195 ? 43.934 14.465 161.774 1.00 11.99 251 LYS B N 1
ATOM 3391 C CA . LYS B 1 195 ? 44.808 14.856 162.903 1.00 12.76 251 LYS B CA 1
ATOM 3392 C C . LYS B 1 195 ? 45.719 13.693 163.301 1.00 12.73 251 LYS B C 1
ATOM 3393 O O . LYS B 1 195 ? 46.805 13.926 163.821 1.00 16.43 251 LYS B O 1
ATOM 3399 N N . SER B 1 196 ? 45.242 12.462 163.139 1.00 12.58 252 SER B N 1
ATOM 3400 C CA . SER B 1 196 ? 46.053 11.273 163.504 1.00 13.48 252 SER B CA 1
ATOM 3401 C C . SER B 1 196 ? 47.183 10.997 162.545 1.00 13.03 252 SER B C 1
ATOM 3402 O O . SER B 1 196 ? 48.027 10.157 162.853 1.00 14.74 252 SER B O 1
ATOM 3405 N N . GLY B 1 197 ? 47.188 11.673 161.384 1.00 13.37 253 GLY B N 1
ATOM 3406 C CA . GLY B 1 197 ? 48.227 11.459 160.336 1.00 14.22 253 GLY B CA 1
ATOM 3407 C C . GLY B 1 197 ? 47.808 10.487 159.254 1.00 13.07 253 GLY B C 1
ATOM 3408 O O . GLY B 1 197 ? 48.612 10.146 158.389 1.00 16.69 253 GLY B O 1
ATOM 3409 N N . LEU B 1 198 ? 46.563 10.086 159.264 1.00 11.95 254 LEU B N 1
ATOM 3410 C CA . LEU B 1 198 ? 46.042 9.142 158.228 1.00 11.29 254 LEU B CA 1
ATOM 3411 C C . LEU B 1 198 ? 45.397 9.924 157.079 1.00 12.83 254 LEU B C 1
ATOM 3412 O O . LEU B 1 198 ? 44.951 11.055 157.257 1.00 13.58 254 LEU B O 1
ATOM 3417 N N . VAL B 1 199 ? 45.281 9.247 155.937 1.00 12.38 255 VAL B N 1
ATOM 3418 C CA . VAL B 1 199 ? 44.569 9.757 154.784 1.00 13.71 255 VAL B CA 1
ATOM 3419 C C . VAL B 1 199 ? 43.522 8.721 154.386 1.00 12.62 255 VAL B C 1
ATOM 3420 O O . VAL B 1 199 ? 43.674 7.531 154.606 1.00 12.47 255 VAL B O 1
ATOM 3424 N N . VAL B 1 200 ? 42.409 9.223 153.898 1.00 13.13 256 VAL B N 1
ATOM 3425 C CA . VAL B 1 200 ? 41.306 8.411 153.503 1.00 11.26 256 VAL B CA 1
ATOM 3426 C C . VAL B 1 200 ? 41.466 7.978 152.045 1.00 12.32 256 VAL B C 1
ATOM 3427 O O . VAL B 1 200 ? 41.288 8.770 151.109 1.00 13.09 256 VAL B O 1
ATOM 3431 N N . LEU B 1 201 ? 41.772 6.674 151.850 1.00 11.39 257 LEU B N 1
ATOM 3432 C CA A LEU B 1 201 ? 41.850 6.082 150.525 0.50 9.67 257 LEU B CA 1
ATOM 3433 C CA B LEU B 1 201 ? 41.911 6.118 150.537 0.50 15.79 257 LEU B CA 1
ATOM 3434 C C . LEU B 1 201 ? 40.522 5.900 149.894 1.00 12.64 257 LEU B C 1
ATOM 3435 O O . LEU B 1 201 ? 40.392 6.031 148.646 1.00 17.76 257 LEU B O 1
ATOM 3444 N N . GLY B 1 202 ? 39.542 5.526 150.682 1.00 13.04 258 GLY B N 1
ATOM 3445 C CA . GLY B 1 202 ? 38.211 5.306 150.158 1.00 15.92 258 GLY B CA 1
ATOM 3446 C C . GLY B 1 202 ? 37.207 5.349 151.290 1.00 10.73 258 GLY B C 1
ATOM 3447 O O . GLY B 1 202 ? 37.542 5.118 152.427 1.00 11.74 258 GLY B O 1
ATOM 3448 N N . GLN B 1 203 ? 35.957 5.664 150.958 1.00 11.37 259 GLN B N 1
ATOM 3449 C CA . GLN B 1 203 ? 34.881 5.716 151.931 1.00 11.00 259 GLN B CA 1
ATOM 3450 C C . GLN B 1 203 ? 33.583 5.396 151.247 1.00 10.38 259 GLN B C 1
ATOM 3451 O O . GLN B 1 203 ? 33.315 5.889 150.135 1.00 11.66 259 GLN B O 1
ATOM 3457 N N . GLU B 1 204 ? 32.816 4.486 151.864 1.00 10.17 260 GLU B N 1
ATOM 3458 C CA . GLU B 1 204 ? 31.594 4.032 151.249 1.00 10.63 260 GLU B CA 1
ATOM 3459 C C . GLU B 1 204 ? 30.493 3.790 152.274 1.00 10.05 260 GLU B C 1
ATOM 3460 O O . GLU B 1 204 ? 30.767 3.417 153.419 1.00 11.19 260 GLU B O 1
ATOM 3467 N N . LYS B 1 205 ? 29.263 4.000 151.859 1.00 10.53 261 LYS B N 1
ATOM 3468 C CA . LYS B 1 205 ? 28.075 3.890 152.749 1.00 10.23 261 LYS B CA 1
ATOM 3469 C C . LYS B 1 205 ? 27.573 2.456 152.769 1.00 10.64 261 LYS B C 1
ATOM 3470 O O . LYS B 1 205 ? 27.443 1.811 151.731 1.00 14.37 261 LYS B O 1
ATOM 3476 N N . GLN B 1 206 ? 27.183 1.978 153.950 1.00 10.96 262 GLN B N 1
ATOM 3477 C CA . GLN B 1 206 ? 26.526 0.697 154.126 1.00 10.23 262 GLN B CA 1
ATOM 3478 C C . GLN B 1 206 ? 25.164 0.718 153.452 1.00 12.44 262 GLN B C 1
ATOM 3479 O O . GLN B 1 206 ? 24.340 1.588 153.761 1.00 12.88 262 GLN B O 1
ATOM 3485 N N . ASP B 1 207 ? 24.909 -0.297 152.605 1.00 12.06 263 ASP B N 1
ATOM 3486 C CA . ASP B 1 207 ? 23.626 -0.445 151.934 1.00 13.36 263 ASP B CA 1
ATOM 3487 C C . ASP B 1 207 ? 22.705 -1.339 152.768 1.00 13.88 263 ASP B C 1
ATOM 3488 O O . ASP B 1 207 ? 23.130 -2.061 153.675 1.00 14.41 263 ASP B O 1
ATOM 3493 N N . GLY B 1 208 ? 21.425 -1.342 152.440 1.00 16.19 264 GLY B N 1
ATOM 3494 C CA . GLY B 1 208 ? 20.460 -2.304 152.961 1.00 14.82 264 GLY B CA 1
ATOM 3495 C C . GLY B 1 208 ? 20.068 -2.208 154.412 1.00 15.44 264 GLY B C 1
ATOM 3496 O O . GLY B 1 208 ? 19.526 -3.180 154.971 1.00 17.97 264 GLY B O 1
ATOM 3497 N N . PHE B 1 209 ? 20.315 -1.058 155.033 1.00 14.61 265 PHE B N 1
ATOM 3498 C CA . PHE B 1 209 ? 19.890 -0.782 156.355 1.00 14.19 265 PHE B CA 1
ATOM 3499 C C . PHE B 1 209 ? 18.583 -0.032 156.355 1.00 15.14 265 PHE B C 1
ATOM 3500 O O . PHE B 1 209 ? 18.251 0.691 155.400 1.00 16.74 265 PHE B O 1
ATOM 3508 N N . PRO B 1 210 ? 17.854 -0.094 157.483 1.00 16.33 266 PRO B N 1
ATOM 3509 C CA . PRO B 1 210 ? 16.590 0.599 157.615 1.00 15.69 266 PRO B CA 1
ATOM 3510 C C . PRO B 1 210 ? 16.800 2.088 157.528 1.00 16.33 266 PRO B C 1
ATOM 3511 O O . PRO B 1 210 ? 17.781 2.646 158.040 1.00 16.37 266 PRO B O 1
ATOM 3515 N N . GLU B 1 211 ? 15.794 2.766 156.977 1.00 18.19 267 GLU B N 1
ATOM 3516 C CA A GLU B 1 211 ? 15.779 4.209 156.919 0.70 18.81 267 GLU B CA 1
ATOM 3517 C CA B GLU B 1 211 ? 15.931 4.205 156.885 0.30 18.29 267 GLU B CA 1
ATOM 3518 C C . GLU B 1 211 ? 16.026 4.861 158.280 1.00 18.54 267 GLU B C 1
ATOM 3519 O O . GLU B 1 211 ? 16.615 5.936 158.389 1.00 21.92 267 GLU B O 1
ATOM 3527 N N . GLN B 1 212 ? 15.510 4.216 159.326 1.00 18.87 268 GLN B N 1
ATOM 3528 C CA . GLN B 1 212 ? 15.525 4.789 160.663 1.00 17.51 268 GLN B CA 1
ATOM 3529 C C . GLN B 1 212 ? 16.878 4.678 161.328 1.00 17.66 268 GLN B C 1
ATOM 3530 O O . GLN B 1 212 ? 17.097 5.304 162.365 1.00 19.74 268 GLN B O 1
ATOM 3536 N N . CYS B 1 213 ? 17.778 3.853 160.783 1.00 15.12 269 CYS B N 1
ATOM 3537 C CA . CYS B 1 213 ? 19.107 3.700 161.377 1.00 14.81 269 CYS B CA 1
ATOM 3538 C C . CYS B 1 213 ? 20.031 4.889 161.003 1.00 14.12 269 CYS B C 1
ATOM 3539 O O . CYS B 1 213 ? 19.992 5.455 159.901 1.00 14.95 269 CYS B O 1
ATOM 3542 N N . ILE B 1 214 ? 20.889 5.246 161.958 1.00 13.35 270 ILE B N 1
ATOM 3543 C CA . ILE B 1 214 ? 21.971 6.153 161.661 1.00 12.38 270 ILE B CA 1
ATOM 3544 C C . ILE B 1 214 ? 22.785 5.569 160.469 1.00 10.87 270 ILE B C 1
ATOM 3545 O O . ILE B 1 214 ? 23.050 4.356 160.432 1.00 11.91 270 ILE B O 1
ATOM 3550 N N . PRO B 1 215 ? 23.233 6.433 159.540 1.00 11.42 271 PRO B N 1
ATOM 3551 C CA . PRO B 1 215 ? 24.135 5.936 158.477 1.00 11.26 271 PRO B CA 1
ATOM 3552 C C . PRO B 1 215 ? 25.338 5.217 159.013 1.00 10.35 271 PRO B C 1
ATOM 3553 O O . PRO B 1 215 ? 25.860 5.574 160.073 1.00 11.05 271 PRO B O 1
ATOM 3557 N N . VAL B 1 216 ? 25.786 4.201 158.277 1.00 10.97 272 VAL B N 1
ATOM 3558 C CA . VAL B 1 216 ? 26.995 3.489 158.597 1.00 9.74 272 VAL B CA 1
ATOM 3559 C C . VAL B 1 216 ? 27.949 3.652 157.411 1.00 9.51 272 VAL B C 1
ATOM 3560 O O . VAL B 1 216 ? 27.541 3.503 156.263 1.00 10.57 272 VAL B O 1
ATOM 3564 N N . TRP B 1 217 ? 29.207 3.981 157.708 1.00 9.67 273 TRP B N 1
ATOM 3565 C CA . TRP B 1 217 ? 30.213 4.177 156.671 1.00 9.27 273 TRP B CA 1
ATOM 3566 C C . TRP B 1 217 ? 31.425 3.343 156.968 1.00 8.67 273 TRP B C 1
ATOM 3567 O O . TRP B 1 217 ? 31.742 3.048 158.158 1.00 9.92 273 TRP B O 1
ATOM 3578 N N . MET B 1 218 ? 32.134 2.989 155.904 1.00 9.43 274 MET B N 1
ATOM 3579 C CA . MET B 1 218 ? 33.427 2.352 155.905 1.00 9.18 274 MET B CA 1
ATOM 3580 C C . MET B 1 218 ? 34.465 3.260 155.343 1.00 8.69 274 MET B C 1
ATOM 3581 O O . MET B 1 218 ? 34.225 3.896 154.301 1.00 10.68 274 MET B O 1
ATOM 3586 N N . PHE B 1 219 ? 35.621 3.303 156.007 1.00 9.05 275 PHE B N 1
ATOM 3587 C CA . PHE B 1 219 ? 36.718 4.147 155.618 1.00 9.75 275 PHE B CA 1
ATOM 3588 C C . PHE B 1 219 ? 37.949 3.291 155.515 1.00 9.22 275 PHE B C 1
ATOM 3589 O O . PHE B 1 219 ? 38.266 2.565 156.470 1.00 11.04 275 PHE B O 1
ATOM 3597 N N . ALA B 1 220 ? 38.655 3.367 154.390 1.00 9.51 276 ALA B N 1
ATOM 3598 C CA . ALA B 1 220 ? 39.980 2.734 154.201 1.00 10.06 276 ALA B CA 1
ATOM 3599 C C . ALA B 1 220 ? 41.031 3.814 154.389 1.00 10.27 276 ALA B C 1
ATOM 3600 O O . ALA B 1 220 ? 40.980 4.844 153.709 1.00 10.56 276 ALA B O 1
ATOM 3602 N N . LEU B 1 221 ? 41.941 3.592 155.335 1.00 9.87 277 LEU B N 1
ATOM 3603 C CA . LEU B 1 221 ? 42.881 4.630 155.763 1.00 10.25 277 LEU B CA 1
ATOM 3604 C C . LEU B 1 221 ? 44.299 4.120 155.697 1.00 11.26 277 LEU B C 1
ATOM 3605 O O . LEU B 1 221 ? 44.574 2.943 155.946 1.00 12.60 277 LEU B O 1
ATOM 3610 N N . HIS B 1 222 ? 45.265 5.002 155.422 1.00 11.74 278 HIS B N 1
ATOM 3611 C CA . HIS B 1 222 ? 46.644 4.614 155.582 1.00 13.13 278 HIS B CA 1
ATOM 3612 C C . HIS B 1 222 ? 47.499 5.847 155.817 1.00 13.33 278 HIS B C 1
ATOM 3613 O O . HIS B 1 222 ? 48.722 5.646 156.110 1.00 17.14 278 HIS B O 1
ATOM 3628 N N . PRO C 2 2 ? 19.233 6.327 201.684 1.00 13.33 2 PRO E N 1
ATOM 3629 C CA . PRO C 2 2 ? 20.264 5.462 202.256 1.00 15.08 2 PRO E CA 1
ATOM 3630 C C . PRO C 2 2 ? 20.943 4.634 201.195 1.00 15.28 2 PRO E C 1
ATOM 3631 O O . PRO C 2 2 ? 20.338 4.374 200.145 1.00 15.48 2 PRO E O 1
ATOM 3635 N N . LYS C 2 3 ? 22.114 4.125 201.542 1.00 13.13 3 LYS E N 1
ATOM 3636 C CA . LYS C 2 3 ? 22.896 3.275 200.631 1.00 13.74 3 LYS E CA 1
ATOM 3637 C C . LYS C 2 3 ? 23.551 2.135 201.412 1.00 14.50 3 LYS E C 1
ATOM 3638 O O . LYS C 2 3 ? 23.805 2.248 202.584 1.00 14.50 3 LYS E O 1
ATOM 3644 N N . ARG C 2 4 ? 23.812 1.041 200.723 1.00 17.31 4 ARG E N 1
ATOM 3645 C CA . ARG C 2 4 ? 24.684 0.005 201.272 1.00 16.75 4 ARG E CA 1
ATOM 3646 C C . ARG C 2 4 ? 26.088 0.285 200.880 1.00 19.61 4 ARG E C 1
ATOM 3647 O O . ARG C 2 4 ? 26.338 0.933 199.825 1.00 22.57 4 ARG E O 1
ATOM 3655 N N . ILE C 2 5 ? 26.974 -0.210 201.725 1.00 26.94 5 ILE E N 1
ATOM 3656 C CA . ILE C 2 5 ? 28.381 0.118 201.737 1.00 37.06 5 ILE E CA 1
ATOM 3664 N N . PRO D 2 2 ? 24.517 -1.160 165.253 1.00 13.89 2 PRO F N 1
ATOM 3665 C CA . PRO D 2 2 ? 23.704 -0.103 164.656 1.00 13.58 2 PRO F CA 1
ATOM 3666 C C . PRO D 2 2 ? 22.889 0.622 165.659 1.00 14.70 2 PRO F C 1
ATOM 3667 O O . PRO D 2 2 ? 22.679 0.102 166.746 1.00 14.54 2 PRO F O 1
ATOM 3671 N N . LYS D 2 3 ? 22.383 1.804 165.294 1.00 13.02 3 LYS F N 1
ATOM 3672 C CA . LYS D 2 3 ? 21.579 2.592 166.203 1.00 14.74 3 LYS F CA 1
ATOM 3673 C C . LYS D 2 3 ? 20.479 3.268 165.397 1.00 13.42 3 LYS F C 1
ATOM 3674 O O . LYS D 2 3 ? 20.653 3.543 164.214 1.00 16.32 3 LYS F O 1
ATOM 3680 N N . ARG D 2 4 ? 19.350 3.507 166.037 1.00 15.66 4 ARG F N 1
ATOM 3681 C CA . ARG D 2 4 ? 18.272 4.326 165.491 1.00 17.46 4 ARG F CA 1
ATOM 3682 C C . ARG D 2 4 ? 18.472 5.787 165.798 1.00 19.82 4 ARG F C 1
ATOM 3683 O O . ARG D 2 4 ? 19.066 6.133 166.810 1.00 21.14 4 ARG F O 1
ATOM 3691 N N . ILE D 2 5 ? 17.967 6.629 164.894 1.00 24.23 5 ILE F N 1
ATOM 3692 C CA . ILE D 2 5 ? 18.036 8.088 165.001 1.00 25.96 5 ILE F CA 1
#

Foldseek 3Di:
DCPQVPPLQNVLLVLLVVLLVPQDLDCCSVQPPCSVCLVLVLVVLQVVQVVAEDDDQHFYAAEEEEELQQLNSCVVRPRVVGYQAYEYEHQDPNRLVNNCVVVVVVNVRHDYYHNDDLLPDQQPFQAHQEYEAEACLQSHDLVSSLQSLLSVVRNHHVRHKYKYKYFAAPDDWAADSNNSGIHHHPVSVVVSCVSSVKDWPDKDWRPDDDPPDGTMMMTIID/DDDDQVVLLVLLVVLLVPFDLDCCSVQPPCSVCLVLVLVVLQVVLVVQEDDDLRFYAAEEEEELQQLNSCVQRHRVVGHQAYEYEHQDPNRLVNNCVVCVVVNVRYDYYHNDDLLPDQQPFQAHQEYEAEACLQSHDLVSSLQSLLSVVRNHHVSHKYKYKYFAACDDKDADPNNSGIHHHPVSVVVSCVSSVKDWPDKDWRPDDDPPDGIMMMTIID/DDDD/DDDD

Sequence (448 aa):
GTSQVINGEEMQFYARAKLFYQEVPATEEGMMGNFIELSSPDIQASQKFLRKFVGGPPGGRRAGTDDCALDCGSGIGRVSKHVLLPVFNSVVELVDMMESFLLEAQNYLQQVKKGDKKVEESYHCYSLQEFTPPFRRYDVIWIQWVSGHLLTDKKDLLAFLSRCRDGLKENGIIILKDNVAREGCILDLSSDSSVTRDMDILRSSLIRKSGLVVLLGQEKQDGFPEEQCIPVWMFALHVINGEMMQFYARAKLLFYQEVPATEEGMMGNFIELSSSPDIQASQKFLRKKFVGGPPGGRRAGTDDCALDCGSGIGRVSKHVLLPVFNSVELVDMMEESFLLEAQNYLQVKGDKVESYHCYSLQEFTPPFRRYDVIWIQWVSGHLLTDKDLLAFLSSRCRDGLKENGIIILKDNVAREGCILLDLSSDSSVVTRDMDILRSLIRKSGLVVLLGQEKQDGFPEEQCIPVWMFALHPKRIPKRI

CATH classification: 3.40.50.150